Protein AF-A0A250XLW5-F1 (afdb_monomer_lite)

pLDDT: mean 78.8, std 21.63, range [22.53, 98.12]

Secondary structure (DSSP, 8-state):
-PPPEE-TTS-TTEEEEEEE---HHHHHHHHHHHHHHHHHHHHHH-GGGS-SEEEEEEE--THHHHHHHSS-S--PPPP-------------------------------SS-HHHHHHHHHHHHHTT--PEEEEETTEEEEEEEHHHHHHHHTSHHHHHHHHHHH-GGGGS--HHHHHHHHHHHHHHHHHHHHHHHHHHHHH---GGGS-HHHHHTHHHHHHHHHHHHHHHT--HHHHHHHHHHHHHHHHH-SS--GGGHHHHHHHHHHHHHHHHHHHSTTPPPPPHHHHHHHHSS-HHHHHHHHHHHHHHTTT------HHHHHHHHHHHTT-EEE-TTS-EEE-HHHHHHHHHHHHHHHH-GGGTTS-HHHHHHHHHHHHHHHTT-SSSS-HHHHHHH-----TTSHHHHHHHHHHHHHHTT-

InterPro domains:
  IPR004367 Cyclin, C-terminal domain [PF02984] (367-423)
  IPR006671 Cyclin, N-terminal [PF00134] (213-317)
  IPR036915 Cyclin-like superfamily [SSF47954] (209-316)

Organism: NCBI:txid1157962

Sequence (426 aa):
MYRIYINSRSAADALQYSAPAFTPGAICVTALRWLSELRSRLIKEGPAVFKSRVSLSFQRSRQSQQQNSAGSSAISLPSSRMGSQQFSLGSSAIDNMQPGGGGIVHVSMSGISSSAYEALSALLAGSSSPFKVQMLEGALIIEAPSQALIQWLNSQEAAELLYLAQSNFFKKMNQEVLTREDASVAGRCCEAYGAVRRVEDGHMLDISKYNSSVLQQRSQVVSMALKYTSAFGFSQDAMYDGLQLFDKAICNSSGLNPALWPLVLCSCTLLAAKSNALERNNQHWPSAHHISMTSGFSIEAISTMEQNVLAALQQDLSCISVLRVVQLCLERLGYYMQGEDGSIKLSGCTAATMYSLLAKVACSPWVLGIRPSLVAAATVVVMRRVQGSVPHWPTALQLMTSYTLSTNSDLQMVVMHVESLLLSQT

Radius of gyration: 29.02 Å; chains: 1; bounding box: 76×74×73 Å

Structure (mmCIF, N/CA/C/O backbone):
data_AF-A0A250XLW5-F1
#
_entry.id   AF-A0A250XLW5-F1
#
loop_
_atom_site.group_PDB
_atom_site.id
_atom_site.type_symbol
_atom_site.label_atom_id
_atom_site.label_alt_id
_atom_site.label_comp_id
_atom_site.label_asym_id
_atom_site.label_entity_id
_atom_site.label_seq_id
_atom_site.pdbx_PDB_ins_code
_atom_site.Cartn_x
_atom_site.Cartn_y
_atom_site.Cartn_z
_atom_site.occupancy
_atom_site.B_iso_or_equiv
_atom_site.auth_seq_id
_atom_site.auth_comp_id
_atom_site.auth_asym_id
_atom_site.auth_atom_id
_atom_site.pdbx_PDB_model_num
ATOM 1 N N . MET A 1 1 ? -29.039 -0.569 19.890 1.00 44.62 1 MET A N 1
ATOM 2 C CA . MET A 1 1 ? -28.263 0.551 20.479 1.00 44.62 1 MET A CA 1
ATOM 3 C C . MET A 1 1 ? -27.929 0.193 21.928 1.00 44.62 1 MET A C 1
ATOM 5 O O . MET A 1 1 ? -28.851 -0.164 22.648 1.00 44.62 1 MET A O 1
ATOM 9 N N . TYR A 1 2 ? -26.656 0.215 22.345 1.00 52.78 2 TYR A N 1
ATOM 10 C CA . TYR A 1 2 ? -26.229 -0.325 23.651 1.00 52.78 2 TYR A CA 1
ATOM 11 C C . TYR A 1 2 ? -26.136 0.764 24.734 1.00 52.78 2 TYR A C 1
ATOM 13 O O . TYR A 1 2 ? -25.606 1.844 24.477 1.00 52.78 2 TYR A O 1
ATOM 21 N N . ARG A 1 3 ? -26.688 0.499 25.929 1.00 59.00 3 ARG A N 1
ATOM 22 C CA . ARG A 1 3 ? -26.663 1.414 27.086 1.00 59.00 3 ARG A CA 1
ATOM 23 C C . ARG A 1 3 ? -25.365 1.231 27.876 1.00 59.00 3 ARG A C 1
ATOM 25 O O . ARG A 1 3 ? -24.995 0.101 28.180 1.00 59.00 3 ARG A O 1
ATOM 32 N N . ILE A 1 4 ? -24.717 2.344 28.216 1.00 66.88 4 ILE A N 1
ATOM 33 C CA . ILE A 1 4 ? -23.567 2.396 29.124 1.00 66.88 4 ILE A CA 1
ATOM 34 C C . ILE A 1 4 ? -24.078 2.895 30.477 1.00 66.88 4 ILE A C 1
ATOM 36 O O . ILE A 1 4 ? -24.772 3.911 30.534 1.00 66.88 4 ILE A O 1
ATOM 40 N N . TYR A 1 5 ? -23.740 2.192 31.553 1.00 68.50 5 TYR A N 1
ATOM 41 C CA . TYR A 1 5 ? -24.169 2.515 32.911 1.00 68.50 5 TYR A CA 1
ATOM 42 C C . TYR A 1 5 ? -22.995 3.070 33.717 1.00 68.50 5 TYR A C 1
ATOM 44 O O . TYR A 1 5 ? -21.915 2.479 33.713 1.00 68.50 5 TYR A O 1
ATOM 52 N N . ILE A 1 6 ? -23.208 4.183 34.423 1.00 70.50 6 ILE A N 1
ATOM 53 C CA . ILE A 1 6 ? -22.243 4.732 35.385 1.00 70.50 6 ILE A CA 1
ATOM 54 C C . ILE A 1 6 ? -22.398 3.954 36.689 1.00 70.50 6 ILE A C 1
ATOM 56 O O . ILE A 1 6 ? -23.495 3.900 37.246 1.00 70.50 6 ILE A O 1
ATOM 60 N N . ASN A 1 7 ? -21.318 3.348 37.176 1.00 60.69 7 ASN A N 1
ATOM 61 C CA . ASN A 1 7 ? -21.354 2.586 38.414 1.00 60.69 7 ASN A CA 1
ATOM 62 C C . ASN A 1 7 ? -20.972 3.492 39.594 1.00 60.69 7 ASN A C 1
ATOM 64 O O . ASN A 1 7 ? -19.797 3.737 39.855 1.00 60.69 7 ASN A O 1
ATOM 68 N N . SER A 1 8 ? -21.974 4.006 40.311 1.00 50.88 8 SER A N 1
ATOM 69 C CA . SER A 1 8 ? -21.786 4.922 41.447 1.00 50.88 8 SER A CA 1
ATOM 70 C C . SER A 1 8 ? -21.229 4.254 42.713 1.00 50.88 8 SER A C 1
ATOM 72 O O . SER A 1 8 ? -20.894 4.954 43.662 1.00 50.88 8 SER A O 1
ATOM 74 N N . ARG A 1 9 ? -21.106 2.917 42.733 1.00 48.03 9 ARG A N 1
ATOM 75 C CA . ARG A 1 9 ? -20.546 2.133 43.855 1.00 48.03 9 ARG A CA 1
ATOM 76 C C . ARG A 1 9 ? -19.052 1.798 43.711 1.00 48.03 9 ARG A C 1
ATOM 78 O O . ARG A 1 9 ? -18.535 1.005 44.491 1.00 48.03 9 ARG A O 1
ATOM 85 N N . SER A 1 10 ? -18.373 2.349 42.706 1.00 52.06 10 SER A N 1
ATOM 86 C CA . SER A 1 10 ? -16.937 2.130 42.484 1.00 52.06 10 SER A CA 1
ATOM 87 C C . SER A 1 10 ? -16.077 2.822 43.551 1.00 52.06 10 SER A C 1
ATOM 89 O O . SER A 1 10 ? -16.520 3.797 44.160 1.00 52.06 10 SER A O 1
ATOM 91 N N . ALA A 1 11 ? -14.854 2.322 43.766 1.00 52.41 11 ALA A N 1
ATOM 92 C CA . ALA A 1 11 ? -13.868 2.888 44.689 1.00 52.41 11 ALA A CA 1
ATOM 93 C C . ALA A 1 11 ? -13.757 4.419 44.533 1.00 52.41 11 ALA A C 1
ATOM 95 O O . ALA A 1 11 ? -13.871 4.942 43.420 1.00 52.41 11 ALA A O 1
ATOM 96 N N . ALA A 1 12 ? -13.534 5.137 45.642 1.00 56.66 12 ALA A N 1
ATOM 97 C CA . ALA A 1 12 ? -13.596 6.604 45.707 1.00 56.66 12 ALA A CA 1
ATOM 98 C C . ALA A 1 12 ? -12.795 7.312 44.591 1.00 56.66 12 ALA A C 1
ATOM 100 O O . ALA A 1 12 ? -13.245 8.343 44.085 1.00 56.66 12 ALA A O 1
ATOM 101 N N . ASP A 1 13 ? -11.719 6.681 44.117 1.00 63.84 13 ASP A N 1
ATOM 102 C CA . ASP A 1 13 ? -10.753 7.224 43.162 1.00 63.84 13 ASP A CA 1
ATOM 103 C C . ASP A 1 13 ? -10.962 6.846 41.682 1.00 63.84 13 ASP A C 1
ATOM 105 O O . ASP A 1 13 ? -10.200 7.318 40.833 1.00 63.84 13 ASP A O 1
ATOM 109 N N . ALA A 1 14 ? -11.976 6.045 41.328 1.00 67.56 14 ALA A N 1
ATOM 110 C CA . ALA A 1 14 ? -12.192 5.576 39.951 1.00 67.56 14 ALA A CA 1
ATOM 111 C C . ALA A 1 14 ? -13.567 5.965 39.375 1.00 67.56 14 ALA A C 1
ATOM 113 O O . ALA A 1 14 ? -14.597 5.915 40.053 1.00 67.56 14 ALA A O 1
ATOM 114 N N . LEU A 1 15 ? -13.586 6.367 38.101 1.00 74.06 15 LEU A N 1
ATOM 115 C CA . LEU A 1 15 ? -14.797 6.594 37.314 1.00 74.06 15 LEU A CA 1
ATOM 116 C C . LEU A 1 15 ? -15.080 5.343 36.473 1.00 74.06 15 LEU A C 1
ATOM 118 O O . LEU A 1 15 ? -14.423 5.114 35.459 1.00 74.06 15 LEU A O 1
ATOM 122 N N . GLN A 1 16 ? -16.043 4.529 36.911 1.00 77.81 16 GLN A N 1
ATOM 123 C CA . GLN A 1 16 ? -16.302 3.210 36.335 1.00 77.81 16 GLN A CA 1
ATOM 124 C C . GLN A 1 16 ? -17.609 3.158 35.541 1.00 77.81 16 GLN A C 1
ATOM 126 O O . GLN A 1 16 ? -18.678 3.549 36.019 1.00 77.81 16 GLN A O 1
ATOM 131 N N . TYR A 1 17 ? -17.522 2.587 34.345 1.00 79.56 17 TYR A N 1
ATOM 132 C CA . TYR A 1 17 ? -18.635 2.337 33.442 1.00 79.56 17 TYR A CA 1
ATOM 133 C C . TYR A 1 17 ? -18.835 0.835 33.220 1.00 79.56 17 TYR A C 1
ATOM 135 O O . TYR A 1 17 ? -17.899 0.036 33.322 1.00 79.56 17 TYR A O 1
ATOM 143 N N . SER A 1 18 ? -20.060 0.438 32.881 1.00 75.62 18 SER A N 1
ATOM 144 C CA . SER A 1 18 ? -20.369 -0.931 32.460 1.00 75.62 18 SER A CA 1
ATOM 145 C C . SER A 1 18 ? -21.240 -0.965 31.207 1.00 75.62 18 SER A C 1
ATOM 147 O O . SER A 1 18 ? -22.122 -0.121 31.028 1.00 75.62 18 SER A O 1
ATOM 149 N N . ALA A 1 19 ? -20.986 -1.937 30.333 1.00 74.62 19 ALA A N 1
ATOM 150 C CA . ALA A 1 19 ? -21.745 -2.178 29.113 1.00 74.62 19 ALA A CA 1
ATOM 151 C C . ALA A 1 19 ? -21.919 -3.689 28.855 1.00 74.62 19 ALA A C 1
ATOM 153 O O . ALA A 1 19 ? -21.064 -4.491 29.232 1.00 74.62 19 ALA A O 1
ATOM 154 N N . PRO A 1 20 ? -23.017 -4.115 28.210 1.00 71.19 20 PRO A N 1
ATOM 155 C CA . PRO A 1 20 ? -23.201 -5.513 27.844 1.00 71.19 20 PRO A CA 1
ATOM 156 C C . PRO A 1 20 ? -22.263 -5.956 26.699 1.00 71.19 20 PRO A C 1
ATOM 158 O O . PRO A 1 20 ? -22.114 -5.246 25.706 1.00 71.19 20 PRO A O 1
ATOM 161 N N . ALA A 1 21 ? -21.665 -7.145 26.817 1.00 65.88 21 ALA A N 1
ATOM 162 C CA . ALA A 1 21 ? -20.833 -7.786 25.792 1.00 65.88 21 ALA A CA 1
ATOM 163 C C . ALA A 1 21 ? -21.667 -8.729 24.905 1.00 65.88 21 ALA A C 1
ATOM 165 O O . ALA A 1 21 ? -22.343 -9.616 25.430 1.00 65.88 21 ALA A O 1
ATOM 166 N N . PHE A 1 22 ? -21.598 -8.569 23.576 1.00 67.56 22 PHE A N 1
ATOM 167 C CA . PHE A 1 22 ? -22.326 -9.419 22.615 1.00 67.56 22 PHE A CA 1
ATOM 168 C C . PHE A 1 22 ? -21.406 -10.025 21.553 1.00 67.56 22 PHE A C 1
ATOM 170 O O . PHE A 1 22 ? -21.325 -11.241 21.433 1.00 67.56 22 PHE A O 1
ATOM 177 N N . THR A 1 23 ? -20.700 -9.180 20.800 1.00 77.38 23 THR A N 1
ATOM 178 C CA . THR A 1 23 ? -19.764 -9.576 19.737 1.00 77.38 23 THR A CA 1
ATOM 179 C C . THR A 1 23 ? -18.527 -8.669 19.768 1.00 77.38 23 THR A C 1
ATOM 181 O O . THR A 1 23 ? -18.630 -7.549 20.282 1.00 77.38 23 THR A O 1
ATOM 184 N N . PRO A 1 24 ? -17.374 -9.091 19.207 1.00 78.44 24 PRO A N 1
ATOM 185 C CA . PRO A 1 24 ? -16.179 -8.246 19.102 1.00 78.44 24 PRO A CA 1
ATOM 186 C C . PRO A 1 24 ? -16.472 -6.872 18.480 1.00 78.44 24 PRO A C 1
ATOM 188 O O . PRO A 1 24 ? -16.137 -5.841 19.057 1.00 78.44 24 PRO A O 1
ATOM 191 N N . GLY A 1 25 ? -17.205 -6.844 17.360 1.00 75.00 25 GLY A N 1
ATOM 192 C CA . GLY A 1 25 ? -17.590 -5.595 16.696 1.00 75.00 25 GLY A CA 1
ATOM 193 C C . GLY A 1 25 ? -18.488 -4.702 17.558 1.00 75.00 25 GLY A C 1
ATOM 194 O O . GLY A 1 25 ? -18.260 -3.496 17.641 1.00 75.00 25 GLY A O 1
ATOM 195 N N . ALA A 1 26 ? -19.471 -5.276 18.262 1.00 75.62 26 ALA A N 1
ATOM 196 C CA . ALA A 1 26 ? -20.338 -4.509 19.159 1.00 75.62 26 ALA A CA 1
ATOM 197 C C . ALA A 1 26 ? -19.558 -3.883 20.326 1.00 75.62 26 ALA A C 1
ATOM 199 O O . ALA A 1 26 ? -19.858 -2.757 20.729 1.00 75.62 26 ALA A O 1
ATOM 200 N N . ILE A 1 27 ? -18.547 -4.588 20.845 1.00 82.19 27 ILE A N 1
ATOM 201 C CA . ILE A 1 27 ? -17.651 -4.088 21.894 1.00 82.19 27 ILE A CA 1
ATOM 202 C C . ILE A 1 27 ? -16.836 -2.900 21.373 1.00 82.19 27 ILE A C 1
ATOM 204 O O . ILE A 1 27 ? -16.874 -1.839 21.995 1.00 82.19 27 ILE A O 1
ATOM 208 N N . CYS A 1 28 ? -16.188 -3.026 20.209 1.00 82.94 28 CYS A N 1
ATOM 209 C CA . CYS A 1 28 ? -15.420 -1.939 19.592 1.00 82.94 28 CYS A CA 1
ATOM 210 C C . CYS A 1 28 ? -16.282 -0.693 19.339 1.00 82.94 28 CYS A C 1
ATOM 212 O O . CYS A 1 28 ? -15.917 0.403 19.753 1.00 82.94 28 CYS A O 1
ATOM 214 N N . VAL A 1 29 ? -17.468 -0.849 18.740 1.00 80.69 29 VAL A N 1
ATOM 215 C CA . VAL A 1 29 ? -18.388 0.276 18.481 1.00 80.69 29 VAL A CA 1
ATOM 216 C C . VAL A 1 29 ? -18.856 0.933 19.784 1.00 80.69 29 VAL A C 1
ATOM 218 O O . VAL A 1 29 ? -18.957 2.159 19.870 1.00 80.69 29 VAL A O 1
ATOM 221 N N . THR A 1 30 ? -19.129 0.136 20.819 1.00 82.38 30 THR A N 1
ATOM 222 C CA . THR A 1 30 ? -19.540 0.661 22.128 1.00 82.38 30 THR A CA 1
ATOM 223 C C . TH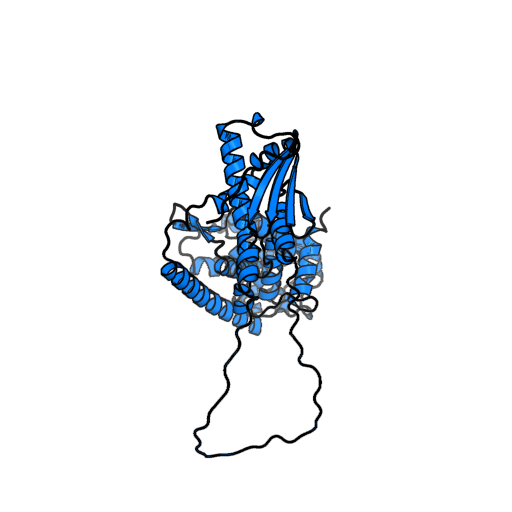R A 1 30 ? -18.402 1.427 22.802 1.00 82.38 30 THR A C 1
ATOM 225 O O . THR A 1 30 ? -18.645 2.516 23.323 1.00 82.38 30 THR A O 1
ATOM 228 N N . ALA A 1 31 ? -17.169 0.913 22.741 1.00 85.56 31 ALA A N 1
ATOM 229 C CA . ALA A 1 31 ? -15.980 1.596 23.243 1.00 85.56 31 ALA A CA 1
ATOM 230 C C . ALA A 1 31 ? -15.744 2.924 22.508 1.00 85.56 31 ALA A C 1
ATOM 232 O O . ALA A 1 31 ? -15.602 3.957 23.151 1.00 85.56 31 ALA A O 1
ATOM 233 N N . LEU A 1 32 ? -15.801 2.936 21.174 1.00 85.75 32 LEU A N 1
ATOM 234 C CA . LEU A 1 32 ? -15.645 4.150 20.364 1.00 85.75 32 LEU A CA 1
ATOM 235 C C . LEU A 1 32 ? -16.680 5.226 20.707 1.00 85.75 32 LEU A C 1
ATOM 237 O O . LEU A 1 32 ? -16.345 6.398 20.885 1.00 85.75 32 LEU A O 1
ATOM 241 N N . ARG A 1 33 ? -17.947 4.830 20.860 1.00 82.75 33 ARG A N 1
ATOM 242 C CA . ARG A 1 33 ? -19.006 5.752 21.278 1.00 82.75 33 ARG A CA 1
ATOM 243 C C . ARG A 1 33 ? -18.758 6.298 22.681 1.00 82.75 33 ARG A C 1
ATOM 245 O O . ARG A 1 33 ? -18.962 7.488 22.910 1.00 82.75 33 ARG A O 1
ATOM 252 N N . TRP A 1 34 ? -18.342 5.441 23.609 1.00 86.88 34 TRP A N 1
ATOM 253 C CA . TRP A 1 34 ? -17.989 5.850 24.965 1.00 86.88 34 TRP A CA 1
ATOM 254 C C . TRP A 1 34 ? -16.841 6.863 24.963 1.00 86.88 34 TRP A C 1
ATOM 256 O O . TRP A 1 34 ? -16.966 7.914 25.580 1.00 86.88 34 TRP A O 1
ATOM 266 N N . LEU A 1 35 ? -15.776 6.613 24.201 1.00 89.12 35 LEU A N 1
ATOM 267 C CA . LEU A 1 35 ? -14.649 7.538 24.059 1.00 89.12 35 LEU A CA 1
ATOM 268 C C . LEU A 1 35 ? -15.080 8.883 23.447 1.00 89.12 35 LEU A C 1
ATOM 270 O O . LEU A 1 35 ? -14.641 9.936 23.910 1.00 89.12 35 LEU A O 1
ATOM 274 N N . SER A 1 36 ? -15.996 8.876 22.470 1.00 85.75 36 SER A N 1
ATOM 275 C CA . SER A 1 36 ? -16.566 10.113 21.910 1.00 85.75 36 SER A CA 1
ATOM 276 C C . SER A 1 36 ? -17.358 10.911 22.951 1.00 85.75 36 SER A C 1
ATOM 278 O O . SER A 1 36 ? -17.326 12.144 22.953 1.00 85.75 36 SER A O 1
ATOM 280 N N . GLU A 1 37 ? -18.082 10.221 23.833 1.00 86.12 37 GLU A N 1
ATOM 281 C CA . GLU A 1 37 ? -18.810 10.838 24.944 1.00 86.12 37 GLU A CA 1
ATOM 282 C C . GLU A 1 37 ? -17.834 11.417 25.978 1.00 86.12 37 GLU A C 1
ATOM 284 O O . GLU A 1 37 ? -18.011 12.556 26.405 1.00 86.12 37 GLU A O 1
ATOM 289 N N . LEU A 1 38 ? -16.761 10.693 26.324 1.00 87.75 38 LEU A N 1
ATOM 290 C CA . LEU A 1 38 ? -15.721 11.199 27.224 1.00 87.75 38 LEU A CA 1
ATOM 291 C C . LEU A 1 38 ? -15.055 12.463 26.674 1.00 87.75 38 LEU A C 1
ATOM 293 O O . LEU A 1 38 ? -14.904 13.433 27.412 1.00 87.75 38 LEU A O 1
ATOM 297 N N . ARG A 1 39 ? -14.714 12.495 25.378 1.00 88.75 39 ARG A N 1
ATOM 298 C CA . ARG A 1 39 ? -14.171 13.703 24.734 1.00 88.75 39 ARG A CA 1
ATOM 299 C C . ARG A 1 39 ? -15.153 14.870 24.801 1.00 88.75 39 ARG A C 1
ATOM 301 O O . ARG A 1 39 ? -14.763 15.990 25.109 1.00 88.75 39 ARG A O 1
ATOM 308 N N . SER A 1 40 ? -16.435 14.605 24.558 1.00 86.12 40 SER A N 1
ATOM 309 C CA . SER A 1 40 ? -17.480 15.633 24.632 1.00 86.12 40 SER A CA 1
ATOM 310 C C . SER A 1 40 ? -17.630 16.200 26.047 1.00 86.12 40 SER A C 1
ATOM 312 O O . SER A 1 40 ? -17.798 17.408 26.204 1.00 86.12 40 SER A O 1
ATOM 314 N N . ARG A 1 41 ? -17.531 15.351 27.076 1.00 85.75 41 ARG A N 1
ATOM 315 C CA . ARG A 1 41 ? -17.540 15.772 28.485 1.00 85.75 41 ARG A CA 1
ATOM 316 C C . ARG A 1 41 ? -16.296 16.564 28.856 1.00 85.75 41 ARG A C 1
ATOM 318 O O . ARG A 1 41 ? -16.432 17.611 29.470 1.00 85.75 41 ARG A O 1
ATOM 325 N N . LEU A 1 42 ? -15.112 16.128 28.420 1.00 88.62 42 LEU A N 1
ATOM 326 C CA . LEU A 1 42 ? -13.868 16.877 28.616 1.00 88.62 42 LEU A CA 1
ATOM 327 C C . LEU A 1 42 ? -13.981 18.306 28.062 1.00 88.62 42 LEU A C 1
ATOM 329 O O . LEU A 1 42 ? -13.575 19.249 28.730 1.00 88.62 42 LEU A O 1
ATOM 333 N N . ILE A 1 43 ? -14.566 18.465 26.870 1.00 87.94 43 ILE A N 1
ATOM 334 C CA . ILE A 1 43 ? -14.753 19.775 26.227 1.00 87.94 43 ILE A CA 1
ATOM 335 C C . ILE A 1 43 ? -15.782 20.637 26.975 1.00 87.94 43 ILE A C 1
ATOM 337 O O . ILE A 1 43 ? -15.574 21.837 27.126 1.00 87.94 43 ILE A O 1
ATOM 341 N N . LYS A 1 44 ? -16.902 20.053 27.424 1.00 88.19 44 LYS A N 1
ATOM 342 C CA . LYS A 1 44 ? -18.008 20.803 28.050 1.00 88.19 44 LYS A CA 1
ATOM 343 C C . LYS A 1 44 ? -17.785 21.124 29.524 1.00 88.19 44 LYS A C 1
ATOM 345 O O . LYS A 1 44 ? -18.157 22.198 29.977 1.00 88.19 44 LYS A O 1
ATOM 350 N N . GLU A 1 45 ? -17.250 20.167 30.269 1.00 87.69 45 GLU A N 1
ATOM 351 C CA . GLU A 1 45 ? -17.199 20.183 31.734 1.00 87.69 45 GLU A CA 1
ATOM 352 C C . GLU A 1 45 ? -15.755 20.316 32.261 1.00 87.69 45 GLU A C 1
ATOM 354 O O . GLU A 1 45 ? -15.542 20.565 33.446 1.00 87.69 45 GLU A O 1
ATOM 359 N N . GLY A 1 46 ? -14.751 20.197 31.385 1.00 85.81 46 GLY A N 1
ATOM 360 C CA . GLY A 1 46 ? -13.337 20.333 31.728 1.00 85.81 46 GLY A CA 1
ATOM 361 C C . GLY A 1 46 ? -12.697 19.058 32.304 1.00 85.81 46 GLY A C 1
ATOM 362 O O . GLY A 1 46 ? -13.348 18.026 32.480 1.00 85.81 46 GLY A O 1
ATOM 363 N N . PRO A 1 47 ? -11.385 19.094 32.606 1.00 85.50 47 PRO A N 1
ATOM 364 C CA . PRO A 1 47 ? -10.625 17.922 33.053 1.00 85.50 47 PRO A CA 1
ATOM 365 C C . PRO A 1 47 ? -11.007 17.428 34.458 1.00 85.50 47 PRO A C 1
ATOM 367 O O . PRO A 1 47 ? -10.774 16.263 34.770 1.00 85.50 47 PRO A O 1
ATOM 370 N N . ALA A 1 48 ? -11.623 18.278 35.288 1.00 83.00 48 ALA A N 1
ATOM 371 C CA . ALA A 1 48 ? -12.015 17.958 36.666 1.00 83.00 48 ALA A CA 1
ATOM 372 C C . ALA A 1 48 ? -13.093 16.860 36.773 1.00 83.00 48 ALA A C 1
ATOM 374 O O . ALA A 1 48 ? -13.328 16.318 37.850 1.00 83.00 48 ALA A O 1
ATOM 375 N N . VAL A 1 49 ? -13.743 16.518 35.658 1.00 82.06 49 VAL A N 1
ATOM 376 C CA . VAL A 1 49 ? -14.775 15.470 35.580 1.00 82.06 49 VAL A CA 1
ATOM 377 C C . VAL A 1 49 ? -14.185 14.069 35.703 1.00 82.06 49 VAL A C 1
ATOM 379 O O . VAL A 1 49 ? -14.871 13.125 36.104 1.00 82.06 49 VAL A O 1
ATOM 382 N N . PHE A 1 50 ? -12.906 13.911 35.367 1.00 83.31 50 PHE A N 1
ATOM 383 C CA . PHE A 1 50 ? -12.216 12.638 35.487 1.00 83.31 50 PHE A CA 1
ATOM 384 C C . PHE A 1 50 ? -11.610 12.501 36.887 1.00 83.31 50 PHE A C 1
ATOM 386 O O . PHE A 1 50 ? -10.924 13.397 37.371 1.00 83.31 50 PHE A O 1
ATOM 393 N N . LYS A 1 51 ? -11.846 11.354 37.538 1.00 83.19 51 LYS A N 1
ATOM 394 C CA . LYS A 1 51 ? -11.185 10.984 38.807 1.00 83.19 51 LYS A CA 1
ATOM 395 C C . LYS A 1 51 ? -9.717 10.601 38.568 1.00 83.19 51 LYS A C 1
ATOM 397 O O . LYS A 1 51 ? -9.182 10.918 37.519 1.00 83.19 51 LYS A O 1
ATOM 402 N N . SER A 1 52 ? -9.039 9.891 39.472 1.00 84.69 52 SER A N 1
ATOM 403 C CA . SER A 1 52 ? -7.656 9.433 39.223 1.00 84.69 52 SER A CA 1
ATOM 404 C C . SER A 1 52 ? -7.551 8.454 38.039 1.00 84.69 52 SER A C 1
ATOM 406 O O . SER A 1 52 ? -6.568 8.460 37.292 1.00 84.69 52 SER A O 1
ATOM 408 N N . ARG A 1 53 ? -8.590 7.629 37.852 1.00 86.69 53 ARG A N 1
ATOM 409 C CA . ARG A 1 53 ? -8.662 6.547 36.864 1.00 86.69 53 ARG A CA 1
ATOM 410 C C . ARG A 1 53 ? -10.037 6.487 36.220 1.00 86.69 53 ARG A C 1
ATOM 412 O O . ARG A 1 53 ? -11.050 6.771 36.865 1.00 86.69 53 ARG A O 1
ATOM 419 N N . VAL A 1 54 ? -10.067 6.055 34.965 1.00 86.69 54 VAL A N 1
ATOM 420 C CA . VAL A 1 54 ? -11.293 5.831 34.197 1.00 86.69 54 VAL A CA 1
ATOM 421 C C . VAL A 1 54 ? -11.303 4.394 33.707 1.00 86.69 54 VAL A C 1
ATOM 423 O O . VAL A 1 54 ? -10.332 3.950 33.094 1.00 86.69 54 VAL A O 1
ATOM 426 N N . SER A 1 55 ? -12.398 3.675 33.954 1.00 88.31 55 SER A N 1
ATOM 427 C CA . SER A 1 55 ? -12.548 2.288 33.522 1.00 88.31 55 SER A CA 1
ATOM 428 C C . SER A 1 55 ? -13.898 2.006 32.871 1.00 88.31 55 SER A C 1
ATOM 430 O O . SER A 1 55 ? -14.931 2.544 33.266 1.00 88.31 55 SER A O 1
ATOM 432 N N . LEU A 1 56 ? -13.899 1.130 31.868 1.00 87.50 56 LEU A N 1
ATOM 433 C CA . LEU A 1 56 ? -15.101 0.571 31.254 1.00 87.50 56 LEU A CA 1
ATOM 434 C C . LEU A 1 56 ? -15.017 -0.952 31.316 1.00 87.50 56 LEU A C 1
ATOM 436 O O . LEU A 1 56 ? -14.023 -1.551 30.920 1.00 87.50 56 LEU A O 1
ATOM 440 N N . SER A 1 57 ? -16.081 -1.572 31.812 1.00 86.44 57 SER A N 1
ATOM 441 C CA . SER A 1 57 ? -16.214 -3.023 31.912 1.00 86.44 57 SER A CA 1
ATOM 442 C C . SER A 1 57 ? -17.292 -3.531 30.962 1.00 86.44 57 SER A C 1
ATOM 444 O O . SER A 1 57 ? -18.411 -3.021 30.930 1.00 86.44 57 SER A O 1
ATOM 446 N N . PHE A 1 58 ? -16.966 -4.559 30.191 1.00 83.94 58 PHE A N 1
ATOM 447 C CA . PHE A 1 58 ? -17.916 -5.299 29.381 1.00 83.94 58 PHE A CA 1
ATOM 448 C C . PHE A 1 58 ? -18.260 -6.604 30.087 1.00 83.94 58 PHE A C 1
ATOM 450 O O . PHE A 1 58 ? -17.371 -7.388 30.416 1.00 83.94 58 PHE A O 1
ATOM 457 N N . GLN A 1 59 ? -19.548 -6.836 30.326 1.00 81.12 59 GLN A N 1
ATOM 458 C CA . GLN A 1 59 ? -20.060 -8.029 31.007 1.00 81.12 59 GLN A CA 1
ATOM 459 C C . GLN A 1 59 ? -21.234 -8.618 30.225 1.00 81.12 59 GLN A C 1
ATOM 461 O O . GLN A 1 59 ? -21.958 -7.899 29.542 1.00 81.12 59 GLN A O 1
ATOM 466 N N . ARG A 1 60 ? -21.475 -9.927 30.305 1.00 68.94 60 ARG A N 1
ATOM 467 C CA . ARG A 1 60 ? -22.660 -10.523 29.666 1.00 68.94 60 ARG A CA 1
ATOM 468 C C . ARG A 1 60 ? -23.925 -10.109 30.434 1.00 68.94 60 ARG A C 1
ATOM 470 O O . ARG A 1 60 ? -23.937 -10.109 31.661 1.00 68.94 60 ARG A O 1
ATOM 477 N N . SER A 1 61 ? -24.996 -9.732 29.732 1.00 56.72 61 SER A N 1
ATOM 478 C CA . SER A 1 61 ? -26.229 -9.276 30.396 1.00 56.72 61 SER A CA 1
ATOM 479 C C . SER A 1 61 ? -26.939 -10.413 31.155 1.00 56.72 61 SER A C 1
ATOM 481 O O . SER A 1 61 ? -27.079 -11.525 30.636 1.00 56.72 61 SER A O 1
ATOM 483 N N . ARG A 1 62 ? -27.472 -10.121 32.354 1.00 49.44 62 ARG A N 1
ATOM 484 C CA . ARG A 1 62 ? -28.283 -11.064 33.159 1.00 49.44 62 ARG A CA 1
ATOM 485 C C . ARG A 1 62 ? -29.563 -11.553 32.458 1.00 49.44 62 ARG A C 1
ATOM 487 O O . ARG A 1 62 ? -30.075 -12.608 32.813 1.00 49.44 62 ARG A O 1
ATOM 494 N N . GLN A 1 63 ? -30.071 -10.852 31.439 1.00 41.75 63 GLN A N 1
ATOM 495 C CA . GLN A 1 63 ? -31.250 -11.307 30.679 1.00 41.75 63 GLN A CA 1
ATOM 496 C C . GLN A 1 63 ? -30.986 -12.606 29.902 1.00 41.75 63 GLN A C 1
ATOM 498 O O . GLN A 1 63 ? -31.875 -13.445 29.804 1.00 41.75 63 GLN A O 1
ATOM 503 N N . SER A 1 64 ? -29.745 -12.837 29.458 1.00 41.03 64 SER A N 1
ATOM 504 C CA . SER A 1 64 ? -29.342 -14.132 28.884 1.00 41.03 64 SER A CA 1
ATOM 505 C C . SER A 1 64 ? -29.187 -15.255 29.924 1.00 41.03 64 SER A C 1
ATOM 507 O O . SER A 1 64 ? -29.128 -16.423 29.560 1.00 41.03 64 SER A O 1
ATOM 509 N N . GLN A 1 65 ? -29.163 -14.914 31.217 1.00 39.12 65 GLN A N 1
ATOM 510 C CA . GLN A 1 65 ? -29.167 -15.864 32.335 1.00 39.12 65 GLN A CA 1
ATOM 511 C C . GLN A 1 65 ? -30.597 -16.299 32.711 1.00 39.12 65 GLN A C 1
ATOM 513 O O . GLN A 1 65 ? -30.800 -17.454 33.072 1.00 39.12 65 GLN A O 1
ATOM 518 N N . GLN A 1 66 ? -31.598 -15.415 32.590 1.00 33.94 66 GLN A N 1
ATOM 519 C CA . GLN A 1 66 ? -32.980 -15.702 33.012 1.00 33.94 66 GLN A CA 1
ATOM 520 C C . GLN A 1 66 ? -33.826 -16.483 31.994 1.00 33.94 66 GLN A C 1
ATOM 522 O O . GLN A 1 66 ? -34.719 -17.223 32.405 1.00 33.94 66 GLN A O 1
ATOM 527 N N . GLN A 1 67 ? -33.542 -16.398 30.689 1.00 37.31 67 GLN A N 1
ATOM 528 C CA . GLN A 1 67 ? -34.236 -17.245 29.701 1.00 37.31 67 GLN A CA 1
ATOM 529 C C . GLN A 1 67 ? -33.909 -18.741 29.851 1.00 37.31 67 GLN A C 1
ATOM 531 O O . GLN A 1 67 ? -34.711 -19.573 29.443 1.00 37.31 67 GLN A O 1
ATOM 536 N N . ASN A 1 68 ? -32.805 -19.092 30.520 1.00 37.56 68 ASN A N 1
ATOM 537 C CA . ASN A 1 68 ? -32.445 -20.487 30.787 1.00 37.56 68 ASN A CA 1
ATOM 538 C C . ASN A 1 68 ? -32.869 -20.990 32.174 1.00 37.56 68 ASN A C 1
ATOM 540 O O . ASN A 1 68 ? -32.932 -22.198 32.371 1.00 37.56 68 ASN A O 1
ATOM 544 N N . SER A 1 69 ? -33.229 -20.117 33.123 1.00 33.50 69 SER A N 1
ATOM 545 C CA . SER A 1 69 ? -33.816 -20.563 34.399 1.00 33.50 69 SER A CA 1
ATOM 546 C C . SER A 1 69 ? -35.302 -20.926 34.287 1.00 33.50 69 SER A C 1
ATOM 548 O O . SER A 1 69 ? -35.824 -21.598 35.167 1.00 33.50 69 SER A O 1
ATOM 550 N N . ALA A 1 70 ? -35.978 -20.518 33.206 1.00 33.53 70 ALA A N 1
ATOM 551 C CA . ALA A 1 70 ? -37.371 -20.881 32.928 1.00 33.53 70 ALA A CA 1
ATOM 552 C C . ALA A 1 70 ? -37.522 -22.099 31.986 1.00 33.53 70 ALA A C 1
ATOM 554 O O . ALA A 1 70 ? -38.632 -22.589 31.801 1.00 33.53 70 ALA A O 1
ATOM 555 N N . GLY A 1 71 ? -36.423 -22.604 31.405 1.00 32.75 71 GLY A N 1
ATOM 556 C CA . GLY A 1 71 ? -36.430 -23.718 30.443 1.00 32.75 71 GLY A CA 1
ATOM 557 C C . GLY A 1 71 ? -36.252 -25.120 31.043 1.00 32.75 71 GLY A C 1
ATOM 558 O O . GLY A 1 71 ? -36.480 -26.101 30.344 1.00 32.75 71 GLY A O 1
ATOM 559 N N . SER A 1 72 ? -35.897 -25.245 32.327 1.00 32.81 72 SER A N 1
ATOM 560 C CA . SER A 1 72 ? -35.750 -26.547 33.012 1.00 32.81 72 SER A CA 1
ATOM 561 C C . SER A 1 72 ? -37.060 -27.062 33.620 1.00 32.81 72 SER A C 1
ATOM 563 O O . SER A 1 72 ? -37.065 -27.639 34.705 1.00 32.81 72 SER A O 1
ATOM 565 N N . SER A 1 73 ? -38.179 -26.863 32.922 1.00 30.08 73 SER A N 1
ATOM 566 C CA . SER A 1 73 ? -39.429 -27.567 33.222 1.00 30.08 73 SER A CA 1
ATOM 567 C C . SER A 1 73 ? -39.571 -28.685 32.201 1.00 30.08 73 SER A C 1
ATOM 569 O O . SER A 1 73 ? -39.728 -28.419 31.012 1.00 30.08 73 SER A O 1
ATOM 571 N N . ALA A 1 74 ? -39.449 -29.928 32.661 1.00 31.67 74 ALA A N 1
ATOM 572 C CA . ALA A 1 74 ? -39.575 -31.127 31.846 1.00 31.67 74 ALA A CA 1
ATOM 573 C C . ALA A 1 74 ? -40.834 -31.071 30.961 1.00 31.67 74 ALA A C 1
ATOM 575 O O . ALA A 1 74 ? -41.955 -31.090 31.465 1.00 31.67 74 ALA A O 1
ATOM 576 N N . ILE A 1 75 ? -40.646 -31.028 29.641 1.00 29.72 75 ILE A N 1
ATOM 577 C CA . ILE A 1 75 ? -41.719 -31.313 28.689 1.00 29.72 75 ILE A CA 1
ATOM 578 C C . ILE A 1 75 ? -41.777 -32.834 28.557 1.00 29.72 75 ILE A C 1
ATOM 580 O O . ILE A 1 75 ? -40.970 -33.454 27.866 1.00 29.72 75 ILE A O 1
ATOM 584 N N . SER A 1 76 ? -42.717 -33.439 29.276 1.00 27.55 76 SER A N 1
ATOM 585 C CA . SER A 1 76 ? -43.156 -34.811 29.059 1.00 27.55 76 SER A CA 1
ATOM 586 C C . SER A 1 76 ? -43.927 -34.888 27.737 1.00 27.55 76 SER A C 1
ATOM 588 O O . SER A 1 76 ? -44.980 -34.277 27.569 1.00 27.55 76 SER A O 1
ATOM 590 N N . LEU A 1 77 ? -43.396 -35.643 26.777 1.00 28.67 77 LEU A N 1
ATOM 591 C CA . LEU A 1 77 ? -44.107 -36.018 25.553 1.00 28.67 77 LEU A CA 1
ATOM 592 C C . LEU A 1 77 ? -45.047 -37.201 25.851 1.00 28.67 77 LEU A C 1
ATOM 594 O O . LEU A 1 77 ? -44.566 -38.229 26.338 1.00 28.67 77 LEU A O 1
ATOM 598 N N . PRO A 1 78 ? -46.355 -37.127 25.543 1.00 27.73 78 PRO A N 1
ATOM 599 C CA . PRO A 1 78 ? -47.207 -38.306 25.559 1.00 27.73 78 PRO A CA 1
ATOM 600 C C . PRO A 1 78 ? -46.970 -39.150 24.296 1.00 27.73 78 PRO A C 1
ATOM 602 O O . PRO A 1 78 ? -46.924 -38.645 23.176 1.00 27.73 78 PRO A O 1
ATOM 605 N N . SER A 1 79 ? -46.812 -40.458 24.503 1.00 28.02 79 SER A N 1
ATOM 606 C CA . SER A 1 79 ? -46.693 -41.480 23.458 1.00 28.02 79 SER A CA 1
ATOM 607 C C . SER A 1 79 ? -48.054 -41.992 22.968 1.00 28.02 79 SER A C 1
ATOM 609 O O . SER A 1 79 ? -49.017 -42.037 23.732 1.00 28.02 79 SER A O 1
ATOM 611 N N . SER A 1 80 ? -48.030 -42.537 21.740 1.00 29.02 80 SER A N 1
ATOM 612 C CA . SER A 1 80 ? -49.030 -43.358 21.016 1.00 29.02 80 SER A CA 1
ATOM 613 C C . SER A 1 80 ? -50.062 -42.577 20.170 1.00 29.02 80 SER A C 1
ATOM 615 O O . SER A 1 80 ? -50.558 -41.553 20.609 1.00 29.02 80 SER A O 1
ATOM 617 N N . ARG A 1 81 ? -50.433 -42.974 18.937 1.00 27.92 81 ARG A N 1
ATOM 618 C CA . ARG A 1 81 ? -50.469 -44.315 18.316 1.00 27.92 81 ARG A CA 1
ATOM 619 C C . ARG A 1 81 ? -50.583 -44.240 16.768 1.00 27.92 81 ARG A C 1
ATOM 621 O O . ARG A 1 81 ? -51.195 -43.325 16.239 1.00 27.92 81 ARG A O 1
ATOM 628 N N . MET A 1 82 ? -49.995 -45.256 16.126 1.00 28.48 82 MET A N 1
ATOM 629 C CA . MET A 1 82 ? -50.069 -45.804 14.750 1.00 28.48 82 MET A CA 1
ATOM 630 C C . MET A 1 82 ? -50.959 -45.202 13.637 1.00 28.48 82 MET A C 1
ATOM 632 O O . MET A 1 82 ? -52.156 -45.002 13.811 1.00 28.48 82 MET A O 1
ATOM 636 N N . GLY A 1 83 ? -50.387 -45.203 12.421 1.00 24.78 83 GLY A N 1
ATOM 637 C CA . GLY A 1 83 ? -51.082 -45.278 11.127 1.00 24.78 83 GLY A CA 1
ATOM 638 C C . GLY A 1 83 ? -50.089 -45.418 9.959 1.00 24.78 83 GLY A C 1
ATOM 639 O O . GLY A 1 83 ? -49.366 -44.485 9.645 1.00 24.78 83 GLY A O 1
ATOM 640 N N . SER A 1 84 ? -50.017 -46.613 9.380 1.00 27.44 84 SER A N 1
ATOM 641 C CA . SER A 1 84 ? -49.070 -47.155 8.386 1.00 27.44 84 SER A CA 1
ATOM 642 C C . SER A 1 84 ? -49.360 -46.820 6.910 1.00 27.44 84 SER A C 1
ATOM 644 O O . SER A 1 84 ? -50.534 -46.798 6.556 1.00 27.44 84 SER A O 1
ATOM 646 N N . GLN A 1 85 ? -48.308 -46.725 6.067 1.00 26.02 85 GLN A N 1
ATOM 647 C CA . GLN A 1 85 ? -48.141 -47.261 4.677 1.00 26.02 85 GLN A CA 1
ATOM 648 C C . GLN A 1 85 ? -46.816 -46.699 4.064 1.00 26.02 85 GLN A C 1
ATOM 650 O O . GLN A 1 85 ? -46.646 -45.487 4.046 1.00 26.02 85 GLN A O 1
ATOM 655 N N . GLN A 1 86 ? -45.729 -47.486 3.869 1.00 24.70 86 GLN A N 1
ATOM 656 C CA . GLN A 1 86 ? -45.305 -48.285 2.671 1.00 24.70 86 GLN A CA 1
ATOM 657 C C . GLN A 1 86 ? -45.052 -47.414 1.406 1.00 24.70 86 GLN A C 1
ATOM 659 O O . GLN A 1 86 ? -45.949 -46.662 1.058 1.00 24.70 86 GLN A O 1
ATOM 664 N N . PHE A 1 87 ? -43.922 -47.361 0.662 1.00 24.39 87 PHE A N 1
ATOM 665 C CA . PHE A 1 87 ? -42.823 -48.253 0.176 1.00 24.39 87 PHE A CA 1
ATOM 666 C C . PHE A 1 87 ? -41.517 -47.393 0.001 1.00 24.39 87 PHE A C 1
ATOM 668 O O . PHE A 1 87 ? -41.644 -46.237 -0.384 1.00 24.39 87 PHE A O 1
ATOM 675 N N . SER A 1 88 ? -40.278 -47.735 0.426 1.00 23.55 88 SER A N 1
ATOM 676 C CA . SER A 1 88 ? -39.206 -48.637 -0.111 1.00 23.55 88 SER A CA 1
ATOM 677 C C . SER A 1 88 ? -38.739 -48.360 -1.566 1.00 23.55 88 SER A C 1
ATOM 679 O O . SER A 1 88 ? -39.606 -48.203 -2.411 1.00 23.55 88 SER A O 1
ATOM 681 N N . LEU A 1 89 ? -37.467 -48.405 -2.010 1.00 25.95 89 LEU A N 1
ATOM 682 C CA . LEU A 1 89 ? -36.141 -48.744 -1.444 1.00 25.95 89 LEU A CA 1
ATOM 683 C C . LEU A 1 89 ? -35.034 -48.475 -2.508 1.00 25.95 89 LEU A C 1
ATOM 685 O O . LEU A 1 89 ? -35.321 -48.519 -3.702 1.00 25.95 89 LEU A O 1
ATOM 689 N N . GLY A 1 90 ? -33.777 -48.325 -2.057 1.00 24.59 90 GLY A N 1
ATOM 690 C CA . GLY A 1 90 ? -32.521 -48.459 -2.830 1.00 24.59 90 GLY A CA 1
ATOM 691 C C . GLY A 1 90 ? -31.443 -47.480 -2.328 1.00 24.59 90 GLY A C 1
ATOM 692 O O . GLY A 1 90 ? -31.382 -46.365 -2.823 1.00 24.59 90 GLY A O 1
ATOM 693 N N . SER A 1 91 ? -30.713 -47.697 -1.220 1.00 26.34 91 SER A N 1
ATOM 694 C CA . SER A 1 91 ? -29.725 -48.753 -0.884 1.00 26.34 91 SER A CA 1
ATOM 695 C C . SER A 1 91 ? -28.616 -48.867 -1.943 1.00 26.34 91 SER A C 1
ATOM 697 O O . SER A 1 91 ? -28.916 -49.164 -3.091 1.00 26.34 91 SER A O 1
ATOM 699 N N . SER A 1 92 ? -27.343 -48.588 -1.643 1.00 24.64 92 SER A N 1
ATOM 700 C CA . SER A 1 92 ? -26.527 -49.414 -0.742 1.00 24.64 92 SER A CA 1
ATOM 701 C C . SER A 1 92 ? -25.446 -48.658 0.055 1.00 24.64 92 SER A C 1
ATOM 703 O O . SER A 1 92 ? -24.580 -47.994 -0.514 1.00 24.64 92 SER A O 1
ATOM 705 N N . ALA A 1 93 ? -25.443 -48.901 1.363 1.00 29.31 93 ALA A N 1
ATOM 706 C CA . ALA A 1 93 ? -24.308 -48.845 2.287 1.00 29.31 93 ALA A CA 1
ATOM 707 C C . ALA A 1 93 ? -24.277 -50.188 3.028 1.00 29.31 93 ALA A C 1
ATOM 709 O O . ALA A 1 93 ? -25.372 -50.643 3.331 1.00 29.31 93 ALA A O 1
ATOM 710 N N . ILE A 1 94 ? -23.107 -50.773 3.324 1.00 32.66 94 ILE A N 1
ATOM 711 C CA . ILE A 1 94 ? -22.847 -51.846 4.323 1.00 32.66 94 ILE A CA 1
ATOM 712 C C . ILE A 1 94 ? -21.311 -51.889 4.517 1.00 32.66 94 ILE A C 1
ATOM 714 O O . ILE A 1 94 ? -20.603 -51.844 3.515 1.00 32.66 94 ILE A O 1
ATOM 718 N N . ASP A 1 95 ? -20.664 -52.031 5.676 1.00 26.39 95 ASP A N 1
ATOM 719 C CA . ASP A 1 95 ? -20.984 -51.958 7.112 1.00 26.39 95 ASP A CA 1
ATOM 720 C C . ASP A 1 95 ? -19.634 -52.058 7.860 1.00 26.39 95 ASP A C 1
ATOM 722 O O . ASP A 1 95 ? -18.730 -52.759 7.398 1.00 26.39 95 ASP A O 1
ATOM 726 N N . ASN A 1 96 ? -19.510 -51.443 9.043 1.00 25.47 96 ASN A N 1
ATOM 727 C CA . ASN A 1 96 ? -19.327 -52.223 10.277 1.00 25.47 96 ASN A CA 1
ATOM 728 C C . ASN A 1 96 ? -19.450 -51.378 11.561 1.00 25.47 96 ASN A C 1
ATOM 730 O O . ASN A 1 96 ? -18.955 -50.259 11.663 1.00 25.47 96 ASN A O 1
ATOM 734 N N . MET A 1 97 ? -20.158 -51.991 12.513 1.00 24.98 97 MET A N 1
ATOM 735 C CA . MET A 1 97 ? -20.679 -51.547 13.817 1.00 24.98 97 MET A CA 1
ATOM 736 C C . MET A 1 97 ? -19.578 -51.169 14.848 1.00 24.98 97 MET A C 1
ATOM 738 O O . MET A 1 97 ? -18.434 -51.565 14.676 1.00 24.98 97 MET A O 1
ATOM 742 N N . GLN A 1 98 ? -19.800 -50.437 15.956 1.00 26.36 98 GLN A N 1
ATOM 743 C CA . GLN A 1 98 ? -20.835 -50.577 17.000 1.00 26.36 98 GLN A CA 1
ATOM 744 C C . GLN A 1 98 ? -21.058 -49.286 17.843 1.00 26.36 98 GLN A C 1
ATOM 746 O O . GLN A 1 98 ? -20.243 -48.366 17.793 1.00 26.36 98 GLN A O 1
ATOM 751 N N . PRO A 1 99 ? -22.159 -49.223 18.631 1.00 34.94 99 PRO A N 1
ATOM 752 C CA . PRO A 1 99 ? -22.735 -48.011 19.209 1.00 34.94 99 PRO A CA 1
ATOM 753 C C . PRO A 1 99 ? -22.390 -47.816 20.694 1.00 34.94 99 PRO A C 1
ATOM 755 O O . PRO A 1 99 ? -22.362 -48.765 21.474 1.00 34.94 99 PRO A O 1
ATOM 758 N N . GLY A 1 100 ? -22.224 -46.569 21.128 1.00 25.22 100 GLY A N 1
ATOM 759 C CA . GLY A 1 100 ? -22.103 -46.266 22.551 1.00 25.22 100 GLY A CA 1
ATOM 760 C C . GLY A 1 100 ? -21.840 -44.794 22.815 1.00 25.22 100 GLY A C 1
ATOM 761 O O . GLY A 1 100 ? -20.779 -44.282 22.483 1.00 25.22 100 GLY A O 1
ATOM 762 N N . GLY A 1 101 ? -22.804 -44.127 23.443 1.00 24.00 101 GLY A N 1
ATOM 763 C CA . GLY A 1 101 ? -22.653 -42.766 23.947 1.00 24.00 101 GLY A CA 1
ATOM 764 C C . GLY A 1 101 ? -23.612 -41.798 23.279 1.00 24.00 101 GLY A C 1
ATOM 765 O O . GLY A 1 101 ? -23.305 -41.213 22.244 1.00 24.00 101 GLY A O 1
ATOM 766 N N . GLY A 1 102 ? -24.763 -41.581 23.918 1.00 27.59 102 GLY A N 1
ATOM 767 C CA . GLY A 1 102 ? -25.511 -40.340 23.762 1.00 27.59 102 GLY A CA 1
ATOM 768 C C . GLY A 1 102 ? -24.619 -39.186 24.208 1.00 27.59 102 GLY A C 1
ATOM 769 O O . GLY A 1 102 ? -24.621 -38.799 25.373 1.00 27.59 102 GLY A O 1
ATOM 770 N N . GLY A 1 103 ? -23.799 -38.692 23.284 1.00 22.98 103 GLY A N 1
ATOM 771 C CA . GLY A 1 103 ? -22.991 -37.507 23.469 1.00 22.98 103 GLY A CA 1
ATOM 772 C C . GLY A 1 103 ? -23.921 -36.312 23.501 1.00 22.98 103 GLY A C 1
ATOM 773 O O . GLY A 1 103 ? -24.268 -35.755 22.462 1.00 22.98 103 GLY A O 1
ATOM 774 N N . ILE A 1 104 ? -24.328 -35.910 24.702 1.00 27.00 104 ILE A N 1
ATOM 775 C CA . ILE A 1 104 ? -24.692 -34.520 24.945 1.00 27.00 104 ILE A CA 1
ATOM 776 C C . ILE A 1 104 ? -23.489 -33.715 24.454 1.00 27.00 104 ILE A C 1
ATOM 778 O O . ILE A 1 104 ? -22.409 -33.793 25.043 1.00 27.00 104 ILE A O 1
ATOM 782 N N . VAL A 1 105 ? -23.651 -32.989 23.346 1.00 24.89 105 VAL A N 1
ATOM 783 C CA . VAL A 1 105 ? -22.682 -31.977 22.931 1.00 24.89 105 VAL A CA 1
ATOM 784 C C . VAL A 1 105 ? -22.681 -30.947 24.049 1.00 24.89 105 VAL A C 1
ATOM 786 O O . VAL A 1 105 ? -23.557 -30.088 24.138 1.00 24.89 105 VAL A O 1
ATOM 789 N N . HIS A 1 106 ? -21.726 -31.088 24.961 1.00 22.53 106 HIS A N 1
ATOM 790 C CA . HIS A 1 106 ? -21.469 -30.113 25.996 1.00 22.53 106 HIS A CA 1
ATOM 791 C C . HIS A 1 106 ? -20.916 -28.882 25.276 1.00 22.53 106 HIS A C 1
ATOM 793 O O . HIS A 1 106 ? -19.715 -28.762 25.047 1.00 22.53 106 HIS A O 1
ATOM 799 N N . VAL A 1 107 ? -21.796 -27.971 24.855 1.00 27.19 107 VAL A N 1
ATOM 800 C CA . VAL A 1 107 ? -21.373 -26.633 24.444 1.00 27.19 107 VAL A CA 1
ATOM 801 C C . VAL A 1 107 ? -20.911 -25.944 25.722 1.00 27.19 107 VAL A C 1
ATOM 803 O O . VAL A 1 107 ? -21.696 -25.313 26.429 1.00 27.19 107 VAL A O 1
ATOM 806 N N . SER A 1 108 ? -19.638 -26.121 26.078 1.00 26.62 108 SER A N 1
ATOM 807 C CA . SER A 1 108 ? -18.998 -25.315 27.108 1.00 26.62 108 SER A CA 1
ATOM 808 C C . SER A 1 108 ? -18.964 -23.877 26.592 1.00 26.62 108 SER A C 1
ATOM 810 O O . SER A 1 108 ? -18.099 -23.497 25.805 1.00 26.62 108 SER A O 1
ATOM 812 N N . MET A 1 109 ? -19.967 -23.090 26.974 1.00 34.38 109 MET A N 1
ATOM 813 C CA . MET A 1 109 ? -20.075 -21.679 26.617 1.00 34.38 109 MET A CA 1
ATOM 814 C C . MET A 1 109 ? -19.000 -20.904 27.392 1.00 34.38 109 MET A C 1
ATOM 816 O O . MET A 1 109 ? -19.211 -20.518 28.541 1.00 34.38 109 MET A O 1
ATOM 820 N N . SER A 1 110 ? -17.832 -20.714 26.774 1.00 40.84 110 SER A N 1
ATOM 821 C CA . SER A 1 110 ? -16.736 -19.894 27.301 1.00 40.84 110 SER A CA 1
ATOM 822 C C . SER A 1 110 ? -17.163 -18.424 27.444 1.00 40.84 110 SER A C 1
ATOM 824 O O . SER A 1 110 ? -18.107 -17.989 26.783 1.00 40.84 110 SER A O 1
ATOM 826 N N . GLY A 1 111 ? -16.484 -17.662 28.311 1.00 56.38 111 GLY A N 1
ATOM 827 C CA . GLY A 1 111 ? -16.720 -16.229 28.558 1.00 56.38 111 GLY A CA 1
ATOM 828 C C . GLY A 1 111 ? -16.587 -15.327 27.317 1.00 56.38 111 GLY A C 1
ATOM 829 O O . GLY A 1 111 ? -16.626 -15.796 26.182 1.00 56.38 111 GLY A O 1
ATOM 830 N N . ILE A 1 112 ? -16.445 -14.006 27.510 1.00 64.62 112 ILE A N 1
ATOM 831 C CA . ILE A 1 112 ? -16.129 -13.081 26.401 1.00 64.62 112 ILE A CA 1
ATOM 832 C C . ILE A 1 112 ? -14.987 -13.680 25.564 1.00 64.62 112 ILE A C 1
ATOM 834 O O . ILE A 1 112 ? -13.947 -14.038 26.108 1.00 64.62 112 ILE A O 1
ATOM 838 N N . SER A 1 113 ? -15.212 -13.850 24.257 1.00 73.25 113 SER A N 1
ATOM 839 C CA . SER A 1 113 ? -14.281 -14.571 23.377 1.00 73.25 113 SER A CA 1
ATOM 840 C C . SER A 1 113 ? -12.912 -13.888 23.323 1.00 73.25 113 SER A C 1
ATOM 842 O O . SER A 1 113 ? -12.871 -12.655 23.295 1.00 73.25 113 SER A O 1
ATOM 844 N N . SER A 1 114 ? -11.822 -14.650 23.170 1.00 79.25 114 SER A N 1
ATOM 845 C CA . SER A 1 114 ? -10.474 -14.097 22.933 1.00 79.25 114 SER A CA 1
ATOM 846 C C . SER A 1 114 ? -10.454 -13.097 21.770 1.00 79.25 114 SER A C 1
ATOM 848 O O . SER A 1 114 ? -9.858 -12.032 21.883 1.00 79.25 114 SER A O 1
ATOM 850 N N . SER A 1 115 ? -11.234 -13.361 20.717 1.00 80.44 115 SER A N 1
ATOM 851 C CA . SER A 1 115 ? -11.372 -12.462 19.564 1.00 80.44 115 SER A CA 1
ATOM 852 C C . SER A 1 115 ? -11.886 -11.058 19.920 1.00 80.44 115 SER A C 1
ATOM 854 O O . SER A 1 115 ? -11.551 -10.088 19.250 1.00 80.44 115 SER A O 1
ATOM 856 N N . ALA A 1 116 ? -12.677 -10.916 20.990 1.00 81.94 116 ALA A N 1
ATOM 857 C CA . ALA A 1 116 ? -13.155 -9.618 21.466 1.00 81.94 116 ALA A CA 1
ATOM 858 C C . ALA A 1 116 ? -12.075 -8.861 22.245 1.00 81.94 116 ALA A C 1
ATOM 860 O O . ALA A 1 116 ? -11.969 -7.641 22.115 1.00 81.94 116 ALA A O 1
ATOM 861 N N . TYR A 1 117 ? -11.274 -9.585 23.030 1.00 86.19 117 TYR A N 1
ATOM 862 C CA . TYR A 1 117 ? -10.094 -9.034 23.686 1.00 86.19 117 TYR A CA 1
ATOM 863 C C . TYR A 1 117 ? -9.083 -8.541 22.646 1.00 86.19 117 TYR A C 1
ATOM 865 O O . TYR A 1 117 ? -8.663 -7.389 22.714 1.00 86.19 117 TYR A O 1
ATOM 873 N N . GLU A 1 118 ? -8.750 -9.373 21.657 1.00 85.75 118 GLU A N 1
ATOM 874 C CA . GLU A 1 118 ? -7.828 -9.035 20.567 1.00 85.75 118 GLU A CA 1
ATOM 875 C C . GLU A 1 118 ? -8.326 -7.826 19.772 1.00 85.75 118 GLU A C 1
ATOM 877 O O . GLU A 1 118 ? -7.575 -6.880 19.556 1.00 85.75 118 GLU A O 1
ATOM 882 N N . ALA A 1 119 ? -9.614 -7.812 19.414 1.00 85.38 119 ALA A N 1
ATOM 883 C CA . ALA A 1 119 ? -10.243 -6.715 18.689 1.00 85.38 119 ALA A CA 1
ATOM 884 C C . ALA A 1 119 ? -10.121 -5.367 19.406 1.00 85.38 119 ALA A C 1
ATOM 886 O O . ALA A 1 119 ? -9.693 -4.375 18.814 1.00 85.38 119 ALA A O 1
ATOM 887 N N . LEU A 1 120 ? -10.500 -5.326 20.686 1.00 87.25 120 LEU A N 1
ATOM 888 C CA . LEU A 1 120 ? -10.468 -4.093 21.464 1.00 87.25 120 LEU A CA 1
ATOM 889 C C . LEU A 1 120 ? -9.032 -3.664 21.786 1.00 87.25 120 LEU A C 1
ATOM 891 O O . LEU A 1 120 ? -8.729 -2.474 21.729 1.00 87.25 120 LEU A O 1
ATOM 895 N N . SER A 1 121 ? -8.152 -4.622 22.084 1.00 89.06 121 SER A N 1
ATOM 896 C CA . SER A 1 121 ? -6.733 -4.358 22.346 1.00 89.06 121 SER A CA 1
ATOM 897 C C . SER A 1 121 ? -6.040 -3.793 21.114 1.00 89.06 121 SER A C 1
ATOM 899 O O . SER A 1 121 ? -5.357 -2.782 21.227 1.00 89.06 121 SER A O 1
ATOM 901 N N . ALA A 1 122 ? -6.268 -4.385 19.938 1.00 87.06 122 ALA A N 1
ATOM 902 C CA . ALA A 1 122 ? -5.725 -3.891 18.680 1.00 87.06 122 ALA A CA 1
ATOM 903 C C . ALA A 1 122 ? -6.218 -2.468 18.388 1.00 87.06 122 ALA A C 1
ATOM 905 O O . ALA A 1 122 ? -5.397 -1.593 18.139 1.00 87.06 122 ALA A O 1
ATOM 906 N N . LEU A 1 123 ? -7.527 -2.212 18.493 1.00 87.31 123 LEU A N 1
ATOM 907 C CA . LEU A 1 123 ? -8.120 -0.893 18.241 1.00 87.31 123 LEU A CA 1
ATOM 908 C C . LEU A 1 123 ? -7.515 0.209 19.127 1.00 87.31 123 LEU A C 1
ATOM 910 O O . LEU A 1 123 ? -7.196 1.300 18.651 1.00 87.31 123 LEU A O 1
ATOM 914 N N . LEU A 1 124 ? -7.371 -0.067 20.425 1.00 89.56 124 LEU A N 1
ATOM 915 C CA . LEU A 1 124 ? -6.824 0.890 21.387 1.00 89.56 124 LEU A CA 1
ATOM 916 C C . LEU A 1 124 ? -5.309 1.060 21.210 1.00 89.56 124 LEU A C 1
ATOM 918 O O . LEU A 1 124 ? -4.820 2.186 21.225 1.00 89.56 124 LEU A O 1
ATOM 922 N N . ALA A 1 125 ? -4.569 -0.024 20.969 1.00 87.69 125 ALA A N 1
ATOM 923 C CA . ALA A 1 125 ? -3.131 0.045 20.718 1.00 87.69 125 ALA A CA 1
ATOM 924 C C . ALA A 1 125 ? -2.806 0.797 19.417 1.00 87.69 125 ALA A C 1
ATOM 926 O O . ALA A 1 125 ? -1.931 1.657 19.414 1.00 87.69 125 ALA A O 1
ATOM 927 N N . GLY A 1 126 ? -3.547 0.536 18.335 1.00 83.62 126 GLY A N 1
ATOM 928 C CA . GLY A 1 126 ? -3.349 1.179 17.031 1.00 83.62 126 GLY A CA 1
ATOM 929 C C . GLY A 1 126 ? -3.685 2.672 16.999 1.00 83.62 126 GLY A C 1
ATOM 930 O O . GLY A 1 126 ? -3.305 3.370 16.066 1.00 83.62 126 GLY A O 1
ATOM 931 N N . SER A 1 127 ? -4.371 3.176 18.027 1.00 84.88 127 SER A N 1
ATOM 932 C CA . SER A 1 127 ? -4.637 4.606 18.231 1.00 84.88 127 SER A CA 1
ATOM 933 C C . SER A 1 127 ? -3.764 5.218 19.331 1.00 84.88 127 SER A C 1
ATOM 935 O O . SER A 1 127 ? -4.062 6.312 19.811 1.00 84.88 127 SER A O 1
ATOM 937 N N . SER A 1 128 ? -2.703 4.519 19.756 1.00 88.00 128 SER A N 1
ATOM 938 C CA . SER A 1 128 ? -1.800 4.937 20.840 1.00 88.00 128 SER A CA 1
ATOM 939 C C . SER A 1 128 ? -2.541 5.281 22.136 1.00 88.00 128 SER A C 1
ATOM 941 O O . SER A 1 128 ? -2.170 6.196 22.872 1.00 88.00 128 SER A O 1
ATOM 943 N N . SER A 1 129 ? -3.635 4.567 22.404 1.00 90.75 129 SER A N 1
ATOM 944 C CA . SER A 1 129 ? -4.508 4.840 23.534 1.00 90.75 129 SER A CA 1
ATOM 945 C C . SER A 1 129 ? -3.866 4.417 24.862 1.00 90.75 129 SER A C 1
ATOM 947 O O . SER A 1 129 ? -3.268 3.343 24.937 1.00 90.75 129 SER A O 1
ATOM 949 N N . PRO A 1 130 ? -4.031 5.187 25.956 1.00 92.50 130 PRO A N 1
ATOM 950 C CA . PRO A 1 130 ? -3.453 4.852 27.260 1.00 92.50 130 PRO A CA 1
ATOM 951 C C . PRO A 1 130 ? -4.208 3.735 28.001 1.00 92.50 130 PRO A C 1
ATOM 953 O O . PRO A 1 130 ? -3.846 3.390 29.129 1.00 92.50 130 PRO A O 1
ATOM 956 N N . PHE A 1 131 ? -5.280 3.194 27.413 1.00 92.56 131 PHE A N 1
ATOM 957 C CA . PHE A 1 131 ? -6.081 2.136 28.020 1.00 92.56 131 PHE A CA 1
ATOM 958 C C . PHE A 1 131 ? -5.351 0.794 28.006 1.00 92.56 131 PHE A C 1
ATOM 960 O O . PHE A 1 131 ? -4.973 0.272 26.960 1.00 92.56 131 PHE A O 1
ATOM 967 N N . LYS A 1 132 ? -5.247 0.180 29.182 1.00 90.81 132 LYS A N 1
ATOM 968 C CA . LYS A 1 132 ? -4.865 -1.223 29.334 1.00 90.81 132 LYS A CA 1
ATOM 969 C C . LYS A 1 132 ? -6.108 -2.087 29.222 1.00 90.81 132 LYS A C 1
ATOM 971 O O . LYS A 1 132 ? -7.092 -1.820 29.906 1.00 90.81 132 LYS A O 1
ATOM 976 N N . VAL A 1 133 ? -6.045 -3.128 28.398 1.00 89.75 133 VAL A N 1
ATOM 977 C CA . VAL A 1 133 ? -7.128 -4.103 28.233 1.00 89.75 133 VAL A CA 1
ATOM 978 C C . VAL A 1 133 ? -6.805 -5.354 29.041 1.00 89.75 133 VAL A C 1
ATOM 980 O O . VAL A 1 133 ? -5.725 -5.927 28.905 1.00 89.75 133 VAL A O 1
ATOM 983 N N . GLN A 1 134 ? -7.738 -5.787 29.883 1.00 88.88 134 GLN A N 1
ATOM 984 C CA . GLN A 1 134 ? -7.612 -6.975 30.722 1.00 88.88 134 GLN A CA 1
ATOM 985 C C . GLN A 1 134 ? -8.853 -7.852 30.584 1.00 88.88 134 GLN A C 1
ATOM 987 O O . GLN A 1 134 ? -9.979 -7.356 30.537 1.00 88.88 134 GLN A O 1
ATOM 992 N N . MET A 1 135 ? -8.648 -9.165 30.543 1.00 84.12 135 MET A N 1
ATOM 993 C CA . MET A 1 135 ? -9.724 -10.149 30.606 1.00 84.12 135 MET A CA 1
ATOM 994 C C . MET A 1 135 ? -9.717 -10.776 32.003 1.00 84.12 135 MET A C 1
ATOM 996 O O . MET A 1 135 ? -8.768 -11.467 32.362 1.00 84.12 135 MET A O 1
ATOM 1000 N N . LEU A 1 136 ? -10.752 -10.504 32.798 1.00 81.75 136 LEU A N 1
ATOM 1001 C CA . LEU A 1 136 ? -10.876 -10.935 34.194 1.00 81.75 136 LEU A CA 1
ATOM 1002 C C . LEU A 1 136 ? -12.247 -11.573 34.405 1.00 81.75 136 LEU A C 1
ATOM 1004 O O . LEU A 1 136 ? -13.259 -10.944 34.118 1.00 81.75 136 LEU A O 1
ATOM 1008 N N . GLU A 1 137 ? -12.288 -12.816 34.895 1.00 74.25 137 GLU A N 1
ATOM 1009 C CA . GLU A 1 137 ? -13.526 -13.504 35.320 1.00 74.25 137 GLU A CA 1
ATOM 1010 C C . GLU A 1 137 ? -14.675 -13.467 34.283 1.00 74.25 137 GLU A C 1
ATOM 1012 O O . GLU A 1 137 ? -15.852 -13.335 34.613 1.00 74.25 137 GLU A O 1
ATOM 1017 N N . GLY A 1 138 ? -14.344 -13.556 32.989 1.00 74.25 138 GLY A N 1
ATOM 1018 C CA . GLY A 1 138 ? -15.333 -13.495 31.904 1.00 74.25 138 GLY A CA 1
ATOM 1019 C C . GLY A 1 138 ? -15.849 -12.086 31.578 1.00 74.25 138 GLY A C 1
ATOM 1020 O O . GLY A 1 138 ? -16.765 -11.956 30.763 1.00 74.25 138 GLY A O 1
ATOM 1021 N N . ALA A 1 139 ? -15.253 -11.048 32.166 1.00 79.94 139 ALA A N 1
ATOM 1022 C CA . ALA A 1 139 ? -15.420 -9.644 31.822 1.00 79.94 139 ALA A CA 1
ATOM 1023 C C . ALA A 1 139 ? -14.184 -9.107 31.079 1.00 79.94 139 ALA A C 1
ATOM 1025 O O . ALA A 1 139 ? -13.055 -9.548 31.294 1.00 79.94 139 ALA A O 1
ATOM 1026 N N . LEU A 1 140 ? -14.407 -8.126 30.208 1.00 85.81 140 LEU A N 1
ATOM 1027 C CA . LEU A 1 140 ? -13.351 -7.396 29.513 1.00 85.81 140 LEU A CA 1
ATOM 1028 C C . LEU A 1 140 ? -13.310 -5.988 30.093 1.00 85.81 140 LEU A C 1
ATOM 1030 O O . LEU A 1 140 ? -14.302 -5.266 30.020 1.00 85.81 140 LEU A O 1
ATOM 1034 N N . ILE A 1 141 ? -12.194 -5.613 30.701 1.00 87.19 141 ILE A N 1
ATOM 1035 C CA . ILE A 1 141 ? -12.031 -4.342 31.402 1.00 87.19 141 ILE A CA 1
ATOM 1036 C C . ILE A 1 141 ? -10.977 -3.526 30.668 1.00 87.19 141 ILE A C 1
ATOM 1038 O O . ILE A 1 141 ? -9.894 -4.028 30.374 1.00 87.19 141 ILE A O 1
ATOM 1042 N N . ILE A 1 142 ? -11.301 -2.270 30.376 1.00 90.94 142 ILE A N 1
ATOM 1043 C CA . ILE A 1 142 ? -10.338 -1.283 29.897 1.00 90.94 142 ILE A CA 1
ATOM 1044 C C . ILE A 1 142 ? -10.167 -0.189 30.940 1.00 90.94 142 ILE A C 1
ATOM 1046 O O . ILE A 1 142 ? -11.157 0.307 31.475 1.00 90.94 142 ILE A O 1
ATOM 1050 N N . GLU A 1 143 ? -8.923 0.175 31.243 1.00 91.06 143 GLU A N 1
ATOM 1051 C CA . GLU A 1 143 ? -8.600 1.165 32.275 1.00 91.06 143 GLU A CA 1
ATOM 1052 C C . GLU A 1 143 ? -7.425 2.060 31.864 1.00 91.06 143 GLU A C 1
ATOM 1054 O O . GLU A 1 143 ? -6.427 1.568 31.341 1.00 91.06 143 GLU A O 1
ATOM 1059 N N . ALA A 1 144 ? -7.533 3.365 32.125 1.00 92.62 144 ALA A N 1
ATOM 1060 C CA . ALA A 1 144 ? -6.458 4.334 31.914 1.00 92.62 144 ALA A CA 1
ATOM 1061 C C . ALA A 1 144 ? -6.338 5.320 33.095 1.00 92.62 144 ALA A C 1
ATOM 1063 O O . ALA A 1 144 ? -7.357 5.698 33.689 1.00 92.62 144 ALA A O 1
ATOM 1064 N N . PRO A 1 145 ? -5.118 5.799 33.413 1.00 91.94 145 PRO A N 1
ATOM 1065 C CA . PRO A 1 145 ? -4.925 6.975 34.259 1.00 91.94 145 PRO A CA 1
ATOM 1066 C C . PRO A 1 145 ? -5.525 8.218 33.596 1.00 91.94 145 PRO A C 1
ATOM 1068 O O . PRO A 1 145 ? -5.296 8.465 32.409 1.00 91.94 145 PRO A O 1
ATOM 1071 N N . SER A 1 146 ? -6.246 9.039 34.357 1.00 89.44 146 SER A N 1
ATOM 1072 C CA . SER A 1 146 ? -6.992 10.165 33.783 1.00 89.44 146 SER A CA 1
ATOM 1073 C C . SER A 1 146 ? -6.109 11.229 33.149 1.00 89.44 146 SER A C 1
ATOM 1075 O O . SER A 1 146 ? -6.479 11.783 32.122 1.00 89.44 146 SER A O 1
ATOM 1077 N N . GLN A 1 147 ? -4.921 11.489 33.701 1.00 89.69 147 GLN A N 1
ATOM 1078 C CA . GLN A 1 147 ? -3.994 12.461 33.117 1.00 89.69 147 GLN A CA 1
ATOM 1079 C C . GLN A 1 147 ? -3.543 12.041 31.710 1.00 89.69 147 GLN A C 1
ATOM 1081 O O . GLN A 1 147 ? -3.603 12.845 30.782 1.00 89.69 147 GLN A O 1
ATOM 1086 N N . ALA A 1 148 ? -3.165 10.770 31.541 1.00 91.75 148 ALA A N 1
ATOM 1087 C CA . ALA A 1 148 ? -2.794 10.218 30.240 1.00 91.75 148 ALA A CA 1
ATOM 1088 C C . ALA A 1 148 ? -3.993 10.204 29.278 1.00 91.75 148 ALA A C 1
ATOM 1090 O O . ALA A 1 148 ? -3.855 10.545 28.107 1.00 91.75 148 ALA A O 1
ATOM 1091 N N . LEU A 1 149 ? -5.188 9.871 29.782 1.00 91.88 149 LEU A N 1
ATOM 1092 C CA . LEU A 1 149 ? -6.422 9.903 29.000 1.00 91.88 149 LEU A CA 1
ATOM 1093 C C . LEU A 1 149 ? -6.755 11.309 28.489 1.00 91.88 149 LEU A C 1
ATOM 1095 O O . LEU A 1 149 ? -7.097 11.457 27.323 1.00 91.88 149 LEU A O 1
ATOM 1099 N N . ILE A 1 150 ? -6.658 12.338 29.332 1.00 91.38 150 ILE A N 1
ATOM 1100 C CA . ILE A 1 150 ? -6.952 13.729 28.954 1.00 91.38 150 ILE A CA 1
ATOM 1101 C C . ILE A 1 150 ? -5.963 14.221 27.895 1.00 91.38 150 ILE A C 1
ATOM 1103 O O . ILE A 1 150 ? -6.373 14.868 26.933 1.00 91.38 150 ILE A O 1
ATOM 1107 N N . GLN A 1 151 ? -4.674 13.911 28.058 1.00 92.75 151 GLN A N 1
ATOM 1108 C CA . GLN A 1 151 ? -3.654 14.240 27.059 1.00 92.75 151 GLN A CA 1
ATOM 1109 C C . GLN A 1 151 ? -3.969 13.569 25.720 1.00 92.75 151 GLN A C 1
ATOM 1111 O O . GLN A 1 151 ? -4.012 14.241 24.693 1.00 92.75 151 GLN A O 1
ATOM 1116 N N . TRP A 1 152 ? -4.279 12.272 25.747 1.00 94.38 152 TRP A N 1
ATOM 1117 C CA . TRP A 1 152 ? -4.621 11.514 24.549 1.00 94.38 152 TRP A CA 1
ATOM 1118 C C . TRP A 1 152 ? -5.931 11.978 23.894 1.00 94.38 152 TRP A C 1
ATOM 1120 O O . TRP A 1 152 ? -5.966 12.171 22.691 1.00 94.38 152 TRP A O 1
ATOM 1130 N N . LEU A 1 153 ? -7.006 12.257 24.643 1.00 91.94 153 LEU A N 1
ATOM 1131 C CA . LEU A 1 153 ? -8.283 12.737 24.076 1.00 91.94 153 LEU A CA 1
ATOM 1132 C C . LEU A 1 153 ? -8.168 14.088 23.340 1.00 91.94 153 LEU A C 1
ATOM 1134 O O . LEU A 1 153 ? -9.046 14.424 22.537 1.00 91.94 153 LEU A O 1
ATOM 1138 N N . ASN A 1 154 ? -7.113 14.856 23.624 1.00 90.69 154 ASN A N 1
ATOM 1139 C CA . ASN A 1 154 ? -6.772 16.102 22.937 1.00 90.69 154 ASN A CA 1
ATOM 1140 C C . ASN A 1 154 ? -5.774 15.911 21.781 1.00 90.69 154 ASN A C 1
ATOM 1142 O O . ASN A 1 154 ? -5.476 16.879 21.084 1.00 90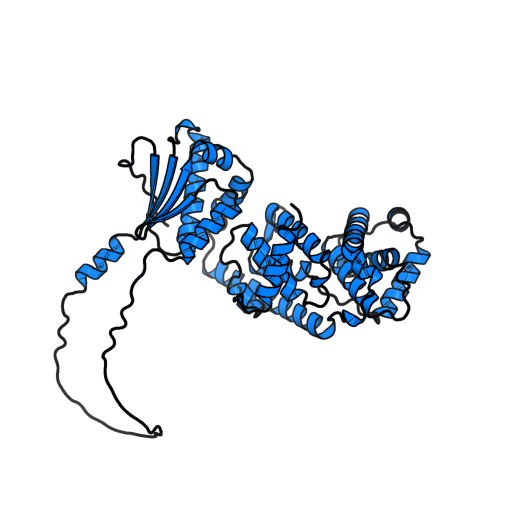.69 154 ASN A O 1
ATOM 1146 N N . SER A 1 155 ? -5.258 14.700 21.571 1.00 89.69 155 SER A N 1
ATOM 1147 C CA . SER A 1 155 ? -4.294 14.396 20.519 1.00 89.69 155 SER A CA 1
ATOM 1148 C C . SER A 1 155 ? -4.969 14.167 19.160 1.00 89.69 155 SER A C 1
ATOM 1150 O O . SER A 1 155 ? -6.194 14.009 19.053 1.00 89.69 155 SER A O 1
ATOM 1152 N N . GLN A 1 156 ? -4.162 14.157 18.098 1.00 84.19 156 GLN A N 1
ATOM 1153 C CA . GLN A 1 156 ? -4.640 13.899 16.741 1.00 84.19 156 GLN A CA 1
ATOM 1154 C C . GLN A 1 156 ? -5.114 12.446 16.577 1.00 84.19 156 GLN A C 1
ATOM 1156 O O . GLN A 1 156 ? -6.140 12.202 15.946 1.00 84.19 156 GLN A O 1
ATOM 1161 N N . GLU A 1 157 ? -4.435 11.491 17.210 1.00 83.94 157 GLU A N 1
ATOM 1162 C CA . GLU A 1 157 ? -4.747 10.059 17.144 1.00 83.94 157 GLU A CA 1
ATOM 1163 C C . GLU A 1 157 ? -6.151 9.765 17.694 1.00 83.94 157 GLU A C 1
ATOM 1165 O O . GLU A 1 157 ? -6.937 9.041 17.076 1.00 83.94 157 GLU A O 1
ATOM 1170 N N . ALA A 1 158 ? -6.517 10.381 18.825 1.00 85.69 158 ALA A N 1
ATOM 1171 C CA . ALA A 1 158 ? -7.873 10.277 19.355 1.00 85.69 158 ALA A CA 1
ATOM 1172 C C . ALA A 1 158 ? -8.897 10.970 18.447 1.00 85.69 158 ALA A C 1
ATOM 1174 O O . ALA A 1 158 ? -10.025 10.494 18.312 1.00 85.69 158 ALA A O 1
ATOM 1175 N N . ALA A 1 159 ? -8.534 12.090 17.815 1.00 83.00 159 ALA A N 1
ATOM 1176 C CA . ALA A 1 159 ? -9.430 12.785 16.899 1.00 83.00 159 ALA A CA 1
ATOM 1177 C C . ALA A 1 159 ? -9.778 11.935 15.672 1.00 83.00 159 ALA A C 1
ATOM 1179 O O . ALA A 1 159 ? -10.952 11.853 15.313 1.00 83.00 159 ALA A O 1
ATOM 1180 N N . GLU A 1 160 ? -8.795 11.259 15.087 1.00 76.94 160 GLU A N 1
ATOM 1181 C CA . GLU A 1 160 ? -8.976 10.370 13.939 1.00 76.94 160 GLU A CA 1
ATOM 1182 C C . GLU A 1 160 ? -9.798 9.127 14.297 1.00 76.94 160 GLU A C 1
ATOM 1184 O O . GLU A 1 160 ? -10.754 8.789 13.594 1.00 76.94 160 GLU A O 1
ATOM 1189 N N . LEU A 1 161 ? -9.501 8.490 15.436 1.00 80.00 161 LEU A N 1
ATOM 1190 C CA . LEU A 1 161 ? -10.271 7.344 15.926 1.00 80.00 161 LEU A CA 1
ATOM 1191 C C . LEU A 1 161 ? -11.751 7.705 16.139 1.00 80.00 161 LEU A C 1
ATOM 1193 O O . LEU A 1 161 ? -12.658 6.945 15.791 1.00 80.00 161 LEU A O 1
ATOM 1197 N N . LEU A 1 162 ? -12.004 8.874 16.728 1.00 80.88 162 LEU A N 1
ATOM 1198 C CA . LEU A 1 162 ? -13.351 9.329 17.061 1.00 80.88 162 LEU A CA 1
ATOM 1199 C C . LEU A 1 162 ? -14.101 9.910 15.867 1.00 80.88 162 LEU A C 1
ATOM 1201 O O . LEU A 1 162 ? -15.330 9.857 15.870 1.00 80.88 162 LEU A O 1
ATOM 1205 N N . TYR A 1 163 ? -13.404 10.399 14.840 1.00 74.50 163 TYR A N 1
ATOM 1206 C CA . TYR A 1 163 ? -14.028 10.832 13.592 1.00 74.50 163 TYR A CA 1
ATOM 1207 C C . TYR A 1 163 ? -14.878 9.707 12.988 1.00 74.50 163 TYR A C 1
ATOM 1209 O O . TYR A 1 163 ? -16.032 9.933 12.627 1.00 74.50 163 TYR A O 1
ATOM 1217 N N . LEU A 1 164 ? -14.378 8.466 13.004 1.00 63.56 164 LEU A N 1
ATOM 1218 C CA . LEU A 1 164 ? -15.132 7.290 12.555 1.00 63.56 164 LEU A CA 1
ATOM 1219 C C . LEU A 1 164 ? -16.418 7.080 13.370 1.00 63.56 164 LEU A C 1
ATOM 1221 O O . LEU A 1 164 ? -17.476 6.811 12.805 1.00 63.56 164 LEU A O 1
ATOM 1225 N N . ALA A 1 165 ? -16.357 7.266 14.691 1.00 62.81 165 ALA A N 1
ATOM 1226 C CA . ALA A 1 165 ? -17.501 7.117 15.594 1.00 62.81 165 ALA A CA 1
ATOM 1227 C C . ALA A 1 165 ? -18.533 8.256 15.475 1.00 62.81 165 ALA A C 1
ATOM 1229 O O . ALA A 1 165 ? -19.720 8.064 15.757 1.00 62.81 165 ALA A O 1
ATOM 1230 N N . GLN A 1 166 ? -18.068 9.449 15.099 1.00 61.91 166 GLN A N 1
ATOM 1231 C CA . GLN A 1 166 ? -18.860 10.673 14.977 1.00 61.91 166 GLN A CA 1
ATOM 1232 C C . GLN A 1 166 ? -19.419 10.882 13.573 1.00 61.91 166 GLN A C 1
ATOM 1234 O O . GLN A 1 166 ? -20.407 11.606 13.426 1.00 61.91 166 GLN A O 1
ATOM 1239 N N . SER A 1 167 ? -18.824 10.240 12.563 1.00 55.84 167 SER A N 1
ATOM 1240 C CA . SER A 1 167 ? -19.318 10.252 11.195 1.00 55.84 167 SER A CA 1
ATOM 1241 C C . SER A 1 167 ? -20.765 9.743 11.189 1.00 55.84 167 SER A C 1
ATOM 1243 O O . SER A 1 167 ? -21.079 8.564 11.342 1.00 55.84 167 SER A O 1
ATOM 1245 N N . ASN A 1 168 ? -21.707 10.678 11.072 1.00 46.03 168 ASN A N 1
ATOM 1246 C CA . ASN A 1 168 ? -23.142 10.397 11.078 1.00 46.03 168 ASN A CA 1
ATOM 1247 C C . ASN A 1 168 ? -23.605 9.672 9.797 1.00 46.03 168 ASN A C 1
ATOM 1249 O O . ASN A 1 168 ? -24.810 9.521 9.601 1.00 46.03 168 ASN A O 1
ATOM 1253 N N . PHE A 1 169 ? -22.679 9.210 8.947 1.00 46.41 169 PHE A N 1
ATOM 1254 C CA . PHE A 1 169 ? -22.946 8.555 7.665 1.00 46.41 169 PHE A CA 1
ATOM 1255 C C . PHE A 1 169 ? -23.919 7.376 7.806 1.00 46.41 169 PHE A C 1
ATOM 1257 O O . PHE A 1 169 ? -24.851 7.234 7.022 1.00 46.41 169 PHE A O 1
ATOM 1264 N N . PHE A 1 170 ? -23.803 6.596 8.882 1.00 45.34 170 PHE A N 1
ATOM 1265 C CA . PHE A 1 170 ? -24.665 5.432 9.108 1.00 45.34 170 PHE A CA 1
ATOM 1266 C C . PHE A 1 170 ? -25.997 5.737 9.808 1.00 45.34 170 PHE A C 1
ATOM 1268 O O . PHE A 1 170 ? -26.784 4.822 10.042 1.00 45.34 170 PHE A O 1
ATOM 1275 N N . LYS A 1 171 ? -26.294 6.992 10.177 1.00 48.00 171 LYS A N 1
ATOM 1276 C CA . LYS A 1 171 ? -27.501 7.289 10.972 1.00 48.00 171 LYS A CA 1
ATOM 1277 C C . LYS A 1 171 ? -28.806 7.351 10.172 1.00 48.00 171 LYS A C 1
ATOM 1279 O O . LYS A 1 171 ? -29.850 7.490 10.806 1.00 48.00 171 LYS A O 1
ATOM 1284 N N . LYS A 1 172 ? -28.796 7.248 8.835 1.00 51.75 172 LYS A N 1
ATOM 1285 C CA . LYS A 1 172 ? -30.026 7.367 8.016 1.00 51.75 172 LYS A CA 1
ATOM 1286 C C . LYS A 1 172 ? -30.090 6.525 6.732 1.00 51.75 172 LYS A C 1
ATOM 1288 O O . LYS A 1 172 ? -31.036 6.692 5.969 1.00 51.75 172 LYS A O 1
ATOM 1293 N N . MET A 1 173 ? -29.133 5.639 6.464 1.00 56.41 173 MET A N 1
ATOM 1294 C CA . MET A 1 173 ? -29.165 4.828 5.240 1.00 56.41 173 MET A CA 1
ATOM 1295 C C . MET A 1 173 ? -30.005 3.559 5.435 1.00 56.41 173 MET A C 1
ATOM 1297 O O . MET A 1 173 ? -29.829 2.840 6.418 1.00 56.41 173 MET A O 1
ATOM 1301 N N . ASN A 1 174 ? -30.931 3.296 4.506 1.00 72.12 174 ASN A N 1
ATOM 1302 C CA . ASN A 1 174 ? -31.713 2.057 4.482 1.00 72.12 174 ASN A CA 1
ATOM 1303 C C . ASN A 1 174 ? -30.755 0.861 4.303 1.00 72.12 174 ASN A C 1
ATOM 1305 O O . ASN A 1 174 ? -29.868 0.893 3.450 1.00 72.12 174 ASN A O 1
ATOM 1309 N N . GLN A 1 175 ? -30.940 -0.197 5.095 1.00 73.38 175 GLN A N 1
ATOM 1310 C CA . GLN A 1 175 ? -30.147 -1.426 5.029 1.00 73.38 175 GLN A CA 1
ATOM 1311 C C . GLN A 1 175 ? -30.131 -2.042 3.620 1.00 73.38 175 GLN A C 1
ATOM 1313 O O . GLN A 1 175 ? -29.104 -2.569 3.192 1.00 73.38 175 GLN A O 1
ATOM 1318 N N . GLU A 1 176 ? -31.235 -1.946 2.878 1.00 77.56 176 GLU A N 1
ATOM 1319 C CA . GLU A 1 176 ? -31.315 -2.425 1.492 1.00 77.56 176 GLU A CA 1
ATOM 1320 C C . GLU A 1 176 ? -30.381 -1.648 0.559 1.00 77.56 176 GLU A C 1
ATOM 1322 O O . GLU A 1 176 ? -29.718 -2.242 -0.291 1.00 77.56 176 GLU A O 1
ATOM 1327 N N . VAL A 1 177 ? -30.278 -0.329 0.752 1.00 76.81 177 VAL A N 1
ATOM 1328 C CA . VAL A 1 177 ? -29.379 0.536 -0.025 1.00 76.81 177 VAL A CA 1
ATOM 1329 C C . VAL A 1 177 ? -27.928 0.173 0.273 1.00 76.81 177 VAL A C 1
ATOM 1331 O O . VAL A 1 177 ? -27.169 -0.061 -0.660 1.00 76.81 177 VAL A O 1
ATOM 1334 N N . LEU A 1 178 ? -27.573 0.004 1.551 1.00 75.56 178 LEU A N 1
ATOM 1335 C CA . LEU A 1 178 ? -26.224 -0.417 1.952 1.00 75.56 178 LEU A CA 1
ATOM 1336 C C . LEU A 1 178 ? -25.848 -1.786 1.378 1.00 75.56 178 LEU A C 1
ATOM 1338 O O . LEU A 1 178 ? -24.732 -1.977 0.907 1.00 75.56 178 LEU A O 1
ATOM 1342 N N . THR A 1 179 ? -26.782 -2.739 1.389 1.00 80.75 179 THR A N 1
ATOM 1343 C CA . THR A 1 179 ? -26.539 -4.089 0.855 1.00 80.75 179 THR A CA 1
ATOM 1344 C C . THR A 1 179 ? -26.350 -4.051 -0.662 1.00 80.75 179 THR A C 1
ATOM 1346 O O . THR A 1 179 ? -25.476 -4.731 -1.198 1.00 80.75 179 THR A O 1
ATOM 1349 N N . ARG A 1 180 ? -27.138 -3.230 -1.365 1.00 83.38 180 ARG A N 1
ATOM 1350 C CA . ARG A 1 180 ? -27.013 -3.036 -2.813 1.00 83.38 180 ARG A CA 1
ATOM 1351 C C . ARG A 1 180 ? -25.706 -2.338 -3.189 1.00 83.38 180 ARG A C 1
ATOM 1353 O O . ARG A 1 180 ? -25.070 -2.737 -4.162 1.00 83.38 180 ARG A O 1
ATOM 1360 N N . GLU A 1 181 ? -25.311 -1.312 -2.442 1.00 81.44 181 GLU A N 1
ATOM 1361 C CA . GLU A 1 181 ? -24.038 -0.616 -2.638 1.00 81.44 181 GLU A CA 1
ATOM 1362 C C . GLU A 1 181 ? -22.849 -1.546 -2.376 1.00 81.44 181 GLU A C 1
ATOM 1364 O O . GLU A 1 181 ? -21.962 -1.625 -3.224 1.00 81.44 181 GLU A O 1
ATOM 1369 N N . ASP A 1 182 ? -22.860 -2.322 -1.283 1.00 83.81 182 ASP A N 1
ATOM 1370 C CA . ASP A 1 182 ? -21.802 -3.304 -1.004 1.00 83.81 182 ASP A CA 1
ATOM 1371 C C . ASP A 1 182 ? -21.710 -4.366 -2.106 1.00 83.81 182 ASP A C 1
ATOM 1373 O O . ASP A 1 182 ? -20.614 -4.652 -2.584 1.00 83.81 182 ASP A O 1
ATOM 1377 N N . ALA A 1 183 ? -22.843 -4.899 -2.576 1.00 86.00 183 ALA A N 1
ATOM 1378 C CA . ALA A 1 183 ? -22.864 -5.864 -3.675 1.00 86.00 183 ALA A CA 1
ATOM 1379 C C . ALA A 1 183 ? -22.307 -5.270 -4.983 1.00 86.00 183 ALA A C 1
ATOM 1381 O O . ALA A 1 183 ? -21.563 -5.940 -5.700 1.00 86.00 183 ALA A O 1
ATOM 1382 N N . SER A 1 184 ? -22.623 -4.004 -5.277 1.00 88.31 184 SER A N 1
ATOM 1383 C CA . SER A 1 184 ? -22.098 -3.279 -6.441 1.00 88.31 184 SER A CA 1
ATOM 1384 C C . SER A 1 184 ? -20.582 -3.075 -6.351 1.00 88.31 184 SER A C 1
ATOM 1386 O O . SER A 1 184 ? -19.850 -3.383 -7.294 1.00 88.31 184 SER A O 1
ATOM 1388 N N . VAL A 1 185 ? -20.084 -2.610 -5.199 1.00 87.69 185 VAL A N 1
ATOM 1389 C CA . VAL A 1 185 ? -18.642 -2.455 -4.950 1.00 87.69 185 VAL A CA 1
ATOM 1390 C C . VAL A 1 185 ? -17.940 -3.808 -5.027 1.00 87.69 185 VAL A C 1
ATOM 1392 O O . VAL A 1 185 ? -16.927 -3.922 -5.709 1.00 87.69 185 VAL A O 1
ATOM 1395 N N . ALA A 1 186 ? -18.499 -4.851 -4.410 1.00 90.25 186 ALA A N 1
ATOM 1396 C CA . ALA A 1 186 ? -17.954 -6.202 -4.475 1.00 90.25 186 ALA A CA 1
ATOM 1397 C C . ALA A 1 186 ? -17.835 -6.705 -5.921 1.00 90.25 186 ALA A C 1
ATOM 1399 O O . ALA A 1 186 ? -16.780 -7.214 -6.287 1.00 90.25 186 ALA A O 1
ATOM 1400 N N . GLY A 1 187 ? -18.869 -6.516 -6.749 1.00 91.12 187 GLY A N 1
ATOM 1401 C CA . GLY A 1 187 ? -18.845 -6.885 -8.166 1.00 91.12 187 GLY A CA 1
ATOM 1402 C C . GLY A 1 187 ? -17.712 -6.199 -8.933 1.00 91.12 187 GLY A C 1
ATOM 1403 O O . GLY A 1 187 ? -16.878 -6.882 -9.528 1.00 91.12 187 GLY A O 1
ATOM 1404 N N . ARG A 1 188 ? -17.624 -4.863 -8.842 1.00 93.19 188 ARG A N 1
ATOM 1405 C CA . ARG A 1 188 ? -16.568 -4.075 -9.507 1.00 93.19 188 ARG A CA 1
ATOM 1406 C C . ARG A 1 188 ? -15.171 -4.462 -9.023 1.00 93.19 188 ARG A C 1
ATOM 1408 O O . ARG A 1 188 ? -14.268 -4.646 -9.835 1.00 93.19 188 ARG A O 1
ATOM 1415 N N . CYS A 1 189 ? -14.985 -4.622 -7.711 1.00 94.06 189 CYS A N 1
ATOM 1416 C CA . CYS A 1 189 ? -13.682 -4.972 -7.157 1.00 94.06 189 CYS A CA 1
ATOM 1417 C C . CYS A 1 189 ? -13.251 -6.395 -7.540 1.00 94.06 189 CYS A C 1
ATOM 1419 O O . CYS A 1 189 ? -12.083 -6.603 -7.855 1.00 94.06 189 CYS A O 1
ATOM 1421 N N . CYS A 1 190 ? -14.170 -7.367 -7.561 1.00 95.00 190 CYS A N 1
ATOM 1422 C CA . CYS A 1 190 ? -13.879 -8.729 -8.017 1.00 95.00 190 CYS A CA 1
ATOM 1423 C C . CYS A 1 190 ? -13.504 -8.769 -9.505 1.00 95.00 190 CYS A C 1
ATOM 1425 O O . CYS A 1 190 ? -12.564 -9.471 -9.875 1.00 95.00 190 CYS A O 1
ATOM 1427 N N . GLU A 1 191 ? -14.191 -8.003 -10.355 1.00 96.44 191 GLU A N 1
ATOM 1428 C CA . GLU A 1 191 ? -13.857 -7.889 -11.778 1.00 96.44 191 GLU A CA 1
ATOM 1429 C C . GLU A 1 191 ? -12.470 -7.264 -11.987 1.00 96.44 191 GLU A C 1
ATOM 1431 O O . GLU A 1 191 ? -11.629 -7.833 -12.693 1.00 96.44 191 GLU A O 1
ATOM 1436 N N . ALA A 1 192 ? -12.201 -6.141 -11.314 1.00 95.06 192 ALA A N 1
ATOM 1437 C CA . ALA A 1 192 ? -10.903 -5.474 -11.346 1.00 95.06 192 ALA A CA 1
ATOM 1438 C C . ALA A 1 192 ? -9.785 -6.395 -10.833 1.00 95.06 192 ALA A C 1
ATOM 1440 O O . ALA A 1 192 ? -8.727 -6.496 -11.452 1.00 95.06 192 ALA A O 1
ATOM 1441 N N . TYR A 1 193 ? -10.028 -7.145 -9.756 1.00 97.12 193 TYR A N 1
ATOM 1442 C CA . TYR A 1 193 ? -9.070 -8.124 -9.245 1.00 97.12 193 TYR A CA 1
ATOM 1443 C C . TYR A 1 193 ? -8.863 -9.298 -10.218 1.00 97.12 193 TYR A C 1
ATOM 1445 O O . TYR A 1 193 ? -7.757 -9.818 -10.360 1.00 97.12 193 TYR A O 1
ATOM 1453 N N . GLY A 1 194 ? -9.901 -9.685 -10.964 1.00 96.62 194 GLY A N 1
ATOM 1454 C CA . GLY A 1 194 ? -9.772 -10.614 -12.084 1.00 96.62 194 GLY A CA 1
ATOM 1455 C C . GLY A 1 194 ? -8.823 -10.096 -13.171 1.00 96.62 194 GLY A C 1
ATOM 1456 O O . GLY A 1 194 ? -8.053 -10.878 -13.726 1.00 96.62 194 GLY A O 1
ATOM 1457 N N . ALA A 1 195 ? -8.828 -8.788 -13.453 1.00 94.94 195 ALA A N 1
ATOM 1458 C CA . ALA A 1 195 ? -7.866 -8.164 -14.363 1.00 94.94 195 ALA A CA 1
ATOM 1459 C C . ALA A 1 195 ? -6.439 -8.171 -13.799 1.00 94.94 195 ALA A C 1
ATOM 1461 O O . ALA A 1 195 ? -5.513 -8.505 -14.536 1.00 94.94 195 ALA A O 1
ATOM 1462 N N . VAL A 1 196 ? -6.274 -7.902 -12.496 1.00 95.94 196 VAL A N 1
ATOM 1463 C CA . VAL A 1 196 ? -4.980 -8.026 -11.797 1.00 95.94 196 VAL A CA 1
ATOM 1464 C C . VAL A 1 196 ? -4.380 -9.410 -12.038 1.00 95.94 196 VAL A C 1
ATOM 1466 O O . VAL A 1 196 ? -3.259 -9.500 -12.527 1.00 95.94 196 VAL A O 1
ATOM 1469 N N . ARG A 1 197 ? -5.141 -10.486 -11.794 1.00 95.19 197 ARG A N 1
ATOM 1470 C CA . ARG A 1 197 ? -4.650 -11.861 -11.995 1.00 95.19 197 ARG A CA 1
ATOM 1471 C C . ARG A 1 197 ? -4.216 -12.143 -13.431 1.00 95.19 197 ARG A C 1
ATOM 1473 O O . ARG A 1 197 ? -3.158 -12.723 -13.631 1.00 95.19 197 ARG A O 1
ATOM 1480 N N . ARG A 1 198 ? -4.985 -11.689 -14.428 1.00 94.19 198 ARG A N 1
ATOM 1481 C CA . ARG A 1 198 ? -4.617 -11.864 -15.846 1.00 94.19 198 ARG A CA 1
ATOM 1482 C C . ARG A 1 198 ? -3.290 -11.186 -16.187 1.00 94.19 198 ARG A C 1
ATOM 1484 O O . ARG A 1 198 ? -2.505 -11.745 -16.946 1.00 94.19 198 ARG A O 1
ATOM 1491 N N . VAL A 1 199 ? -3.036 -9.999 -15.631 1.00 92.81 199 VAL A N 1
ATOM 1492 C CA . VAL A 1 199 ? -1.747 -9.318 -15.805 1.00 92.81 199 VAL A CA 1
ATOM 1493 C C . VAL A 1 199 ? -0.643 -10.090 -15.085 1.00 92.81 199 VAL A C 1
ATOM 1495 O O . VAL A 1 199 ? 0.402 -10.328 -15.679 1.00 92.81 199 VAL A O 1
ATOM 1498 N N . GLU A 1 200 ? -0.866 -10.533 -13.848 1.00 94.12 200 GLU A N 1
ATOM 1499 C CA . GLU A 1 200 ? 0.131 -11.301 -13.094 1.00 94.12 200 GLU A CA 1
ATOM 1500 C C . GLU A 1 200 ? 0.520 -12.603 -13.796 1.00 94.12 200 GLU A C 1
ATOM 1502 O O . GLU A 1 200 ? 1.707 -12.873 -13.931 1.00 94.12 200 GLU A O 1
ATOM 1507 N N . ASP A 1 201 ? -0.442 -13.368 -14.311 1.00 91.50 201 ASP A N 1
ATOM 1508 C CA . ASP A 1 201 ? -0.180 -14.658 -14.960 1.00 91.50 201 ASP A CA 1
ATOM 1509 C C . ASP A 1 201 ? 0.696 -14.529 -16.225 1.00 91.50 201 ASP A C 1
ATOM 1511 O O . ASP A 1 201 ? 1.415 -15.466 -16.568 1.00 91.50 201 ASP A O 1
ATOM 1515 N N . GLY A 1 202 ? 0.674 -13.371 -16.899 1.00 88.00 202 GLY A N 1
ATOM 1516 C CA . GLY A 1 202 ? 1.466 -13.105 -18.107 1.00 88.00 202 GLY A CA 1
ATOM 1517 C C . GLY A 1 202 ? 2.759 -12.307 -17.899 1.00 88.00 202 GLY A C 1
ATOM 1518 O O . GLY A 1 202 ? 3.609 -12.308 -18.785 1.00 88.00 202 GLY A O 1
ATOM 1519 N N . HIS A 1 203 ? 2.927 -11.620 -16.761 1.00 87.75 203 HIS A N 1
ATOM 1520 C CA . HIS A 1 203 ? 3.959 -10.578 -16.599 1.00 87.75 203 HIS A CA 1
ATOM 1521 C C . HIS A 1 203 ? 4.775 -10.696 -15.302 1.00 87.75 203 HIS A C 1
ATOM 1523 O O . HIS A 1 203 ? 5.302 -9.697 -14.802 1.00 87.75 203 HIS A O 1
ATOM 1529 N N . MET A 1 204 ? 4.891 -11.905 -14.741 1.00 89.56 204 MET A N 1
ATOM 1530 C CA . MET A 1 204 ? 5.791 -12.160 -13.612 1.00 89.56 204 MET A CA 1
ATOM 1531 C C . MET A 1 204 ? 7.249 -11.850 -13.972 1.00 89.56 204 MET A C 1
ATOM 1533 O O . MET A 1 204 ? 7.721 -12.152 -15.067 1.00 89.56 204 MET A O 1
ATOM 1537 N N . LEU A 1 205 ? 7.978 -11.277 -13.014 1.00 91.06 205 LEU A N 1
ATOM 1538 C CA . LEU A 1 205 ? 9.401 -10.993 -13.165 1.00 91.06 205 LEU A CA 1
ATOM 1539 C C . LEU A 1 205 ? 10.230 -12.265 -12.976 1.00 91.06 205 LEU A C 1
ATOM 1541 O O . LEU A 1 205 ? 10.097 -12.962 -11.970 1.00 91.06 205 LEU A O 1
ATOM 1545 N N . ASP A 1 206 ? 11.147 -12.514 -13.906 1.00 89.06 206 ASP A N 1
ATOM 1546 C CA . ASP A 1 206 ? 12.176 -13.537 -13.760 1.00 89.06 206 ASP A CA 1
ATOM 1547 C C . ASP A 1 206 ? 13.392 -12.942 -13.035 1.00 89.06 206 ASP A C 1
ATOM 1549 O O . ASP A 1 206 ? 14.261 -12.310 -13.643 1.00 89.06 206 ASP A O 1
ATOM 1553 N N . ILE A 1 207 ? 13.439 -13.133 -11.712 1.00 89.81 207 ILE A N 1
ATOM 1554 C CA . ILE A 1 207 ? 14.501 -12.597 -10.844 1.00 89.81 207 ILE A CA 1
ATOM 1555 C C . ILE A 1 207 ? 15.881 -13.110 -11.274 1.00 89.81 207 ILE A C 1
ATOM 1557 O O . ILE A 1 207 ? 16.872 -12.405 -11.105 1.00 89.81 207 ILE A O 1
ATOM 1561 N N . SER A 1 208 ? 15.968 -14.307 -11.866 1.00 89.06 208 SER A N 1
ATOM 1562 C CA . SER A 1 208 ? 17.253 -14.881 -12.286 1.00 89.06 208 SER A CA 1
ATOM 1563 C C . SER A 1 208 ? 17.954 -14.045 -13.364 1.00 89.06 208 SER A C 1
ATOM 1565 O O . SER A 1 208 ? 19.180 -14.062 -13.460 1.00 89.06 208 SER A O 1
ATOM 1567 N N . LYS A 1 209 ? 17.181 -13.268 -14.133 1.00 90.25 209 LYS A N 1
ATOM 1568 C CA . LYS A 1 209 ? 17.669 -12.334 -15.156 1.00 90.25 209 LYS A CA 1
ATOM 1569 C C . LYS A 1 209 ? 17.899 -10.924 -14.622 1.00 90.25 209 LYS A C 1
ATOM 1571 O O . LYS A 1 209 ? 18.413 -10.074 -15.345 1.00 90.25 209 LYS A O 1
ATOM 1576 N N . TYR A 1 210 ? 17.505 -10.648 -13.382 1.00 91.81 210 TYR A N 1
ATOM 1577 C CA . TYR A 1 210 ? 17.611 -9.313 -12.818 1.00 91.81 210 TYR A CA 1
ATOM 1578 C C . TYR A 1 210 ? 19.081 -8.956 -12.575 1.00 91.81 210 TYR A C 1
ATOM 1580 O O . TYR A 1 210 ? 19.843 -9.715 -11.973 1.00 91.81 210 TYR A O 1
ATOM 1588 N N . ASN A 1 211 ? 19.494 -7.769 -13.018 1.00 90.00 211 ASN A N 1
ATOM 1589 C CA . ASN A 1 211 ? 20.876 -7.342 -12.874 1.00 90.00 211 ASN A CA 1
ATOM 1590 C C . ASN A 1 211 ? 21.270 -7.153 -11.393 1.00 90.00 211 ASN A C 1
ATOM 1592 O O . ASN A 1 211 ? 20.704 -6.317 -10.686 1.00 90.00 211 ASN A O 1
ATOM 1596 N N . SER A 1 212 ? 22.281 -7.893 -10.931 1.00 89.44 212 SER A N 1
ATOM 1597 C CA . SER A 1 212 ? 22.680 -7.919 -9.518 1.00 89.44 212 SER A CA 1
ATOM 1598 C C . SER A 1 212 ? 23.221 -6.584 -8.993 1.00 89.44 212 SER A C 1
ATOM 1600 O O . SER A 1 212 ? 22.984 -6.262 -7.828 1.00 89.44 212 SER A O 1
ATOM 1602 N N . SER A 1 213 ? 23.896 -5.776 -9.821 1.00 89.44 213 SER A N 1
ATOM 1603 C CA . SER A 1 213 ? 24.416 -4.473 -9.383 1.00 89.44 213 SER A CA 1
ATOM 1604 C C . SER A 1 213 ? 23.291 -3.455 -9.191 1.00 89.44 213 SER A C 1
ATOM 1606 O O . SER A 1 213 ? 23.302 -2.700 -8.220 1.00 89.44 213 SER A O 1
ATOM 1608 N N . VAL A 1 214 ? 22.268 -3.497 -10.049 1.00 91.88 214 VAL A N 1
ATOM 1609 C CA . VAL A 1 214 ? 21.045 -2.695 -9.890 1.00 91.88 214 VAL A CA 1
ATOM 1610 C C . VAL A 1 214 ? 20.238 -3.173 -8.681 1.00 91.88 214 VAL A C 1
ATOM 1612 O O . VAL A 1 214 ? 19.718 -2.356 -7.924 1.00 91.88 214 VAL A O 1
ATOM 1615 N N . LEU A 1 215 ? 20.165 -4.489 -8.453 1.00 91.56 215 LEU A N 1
ATOM 1616 C CA . LEU A 1 215 ? 19.447 -5.077 -7.318 1.00 91.56 215 LEU A CA 1
ATOM 1617 C C . LEU A 1 215 ? 20.013 -4.605 -5.971 1.00 91.56 215 LEU A C 1
ATOM 1619 O O . LEU A 1 215 ? 19.257 -4.245 -5.071 1.00 91.56 215 LEU A O 1
ATOM 1623 N N . GLN A 1 216 ? 21.342 -4.538 -5.851 1.00 92.06 216 GLN A N 1
ATOM 1624 C CA . GLN A 1 216 ? 22.022 -3.999 -4.665 1.00 92.06 216 GLN A CA 1
ATOM 1625 C C . GLN A 1 216 ? 21.730 -2.507 -4.439 1.00 92.06 216 GLN A C 1
ATOM 1627 O O . GLN A 1 216 ? 21.781 -2.029 -3.308 1.00 92.06 216 GLN A O 1
ATOM 1632 N N . GLN A 1 217 ? 21.382 -1.773 -5.498 1.00 93.81 217 GLN A N 1
ATOM 1633 C CA . GLN A 1 217 ? 21.046 -0.350 -5.459 1.00 93.81 217 GLN A CA 1
ATOM 1634 C C . GLN A 1 217 ? 19.534 -0.099 -5.338 1.00 93.81 217 GLN A C 1
ATOM 1636 O O . GLN A 1 217 ? 19.096 1.038 -5.511 1.00 93.81 217 GLN A O 1
ATOM 1641 N N . ARG A 1 218 ? 18.711 -1.108 -5.012 1.00 94.81 218 ARG A N 1
ATOM 1642 C CA . ARG A 1 218 ? 17.240 -0.987 -5.042 1.00 94.81 218 ARG A CA 1
ATOM 1643 C C . ARG A 1 218 ? 16.699 0.224 -4.276 1.00 94.81 218 ARG A C 1
ATOM 1645 O O . ARG A 1 218 ? 15.869 0.954 -4.810 1.00 94.81 218 ARG A O 1
ATOM 1652 N N . SER A 1 219 ? 17.200 0.501 -3.074 1.00 95.38 219 SER A N 1
ATOM 1653 C CA . SER A 1 219 ? 16.781 1.684 -2.306 1.00 95.38 219 SER A CA 1
ATOM 1654 C C . SER A 1 219 ? 17.097 3.006 -3.023 1.00 95.38 219 SER A C 1
ATOM 1656 O O . SER A 1 219 ? 16.323 3.959 -2.936 1.00 95.38 219 SER A O 1
ATOM 1658 N N . GLN A 1 220 ? 18.208 3.073 -3.767 1.00 96.62 220 GLN A N 1
ATOM 1659 C CA . GLN A 1 220 ? 18.567 4.238 -4.583 1.00 96.62 220 GLN A CA 1
ATOM 1660 C C . GLN A 1 220 ? 17.646 4.365 -5.800 1.00 96.62 220 GLN A C 1
ATOM 1662 O O . GLN A 1 220 ? 17.217 5.474 -6.111 1.00 96.62 220 GLN A O 1
ATOM 1667 N N . VAL A 1 221 ? 17.286 3.244 -6.437 1.00 97.25 221 VAL A N 1
ATOM 1668 C CA . VAL A 1 221 ? 16.301 3.203 -7.533 1.00 97.25 221 VAL A CA 1
ATOM 1669 C C . VAL A 1 221 ? 14.961 3.774 -7.065 1.00 97.25 221 VAL A C 1
ATOM 1671 O O . VAL A 1 221 ? 14.432 4.689 -7.691 1.00 97.25 221 VAL A O 1
ATOM 1674 N N . VAL A 1 222 ? 14.441 3.308 -5.926 1.00 97.19 222 VAL A N 1
ATOM 1675 C CA . VAL A 1 222 ? 13.162 3.787 -5.367 1.00 97.19 222 VAL A CA 1
ATOM 1676 C C . VAL A 1 222 ? 13.229 5.269 -4.989 1.00 97.19 222 VAL A C 1
ATOM 1678 O O . VAL A 1 222 ? 12.321 6.032 -5.320 1.00 97.19 222 VAL A O 1
ATOM 1681 N N . SER A 1 223 ? 14.320 5.705 -4.352 1.00 97.00 223 SER A N 1
ATOM 1682 C CA . SER A 1 223 ? 14.544 7.120 -4.020 1.00 97.00 223 SER A CA 1
ATOM 1683 C C . SER A 1 223 ? 14.572 8.007 -5.273 1.00 97.00 223 SER A C 1
ATOM 1685 O O . SER A 1 223 ? 13.945 9.067 -5.312 1.00 97.00 223 SER A O 1
ATOM 1687 N N . MET A 1 224 ? 15.229 7.547 -6.341 1.00 97.31 224 MET A N 1
ATOM 1688 C CA . MET A 1 224 ? 15.277 8.268 -7.611 1.00 97.31 224 MET A CA 1
ATOM 1689 C C . MET A 1 224 ? 13.906 8.306 -8.305 1.00 97.31 224 MET A C 1
ATOM 1691 O O . MET A 1 224 ? 13.526 9.347 -8.834 1.00 97.31 224 MET A O 1
ATOM 1695 N N . ALA A 1 225 ? 13.126 7.221 -8.247 1.00 97.25 225 ALA A N 1
ATOM 1696 C CA . ALA A 1 225 ? 11.765 7.175 -8.787 1.00 97.25 225 ALA A CA 1
ATOM 1697 C C . ALA A 1 225 ? 10.844 8.191 -8.090 1.00 97.25 225 ALA A C 1
ATOM 1699 O O . ALA A 1 225 ? 10.104 8.926 -8.752 1.00 97.25 225 ALA A O 1
ATOM 1700 N N . LEU A 1 226 ? 10.936 8.294 -6.757 1.00 95.69 226 LEU A N 1
ATOM 1701 C CA . LEU A 1 226 ? 10.245 9.324 -5.973 1.00 95.69 226 LEU A CA 1
ATOM 1702 C C . LEU A 1 226 ? 10.689 10.734 -6.374 1.00 95.69 226 LEU A C 1
ATOM 1704 O O . LEU A 1 226 ? 9.849 11.625 -6.533 1.00 95.69 226 LEU A O 1
ATOM 1708 N N . LYS A 1 227 ? 11.996 10.944 -6.569 1.00 95.88 227 LYS A N 1
ATOM 1709 C CA . LYS A 1 227 ? 12.550 12.237 -6.989 1.00 95.88 227 LYS A CA 1
ATOM 1710 C C . LYS A 1 227 ? 12.024 12.652 -8.363 1.00 95.88 227 LYS A C 1
ATOM 1712 O O . LYS A 1 227 ? 11.533 13.768 -8.496 1.00 95.88 227 LYS A O 1
ATOM 1717 N N . TYR A 1 228 ? 12.088 11.774 -9.365 1.00 95.62 228 TYR A N 1
ATOM 1718 C CA . TYR A 1 228 ? 11.571 12.069 -10.704 1.00 95.62 228 TYR A CA 1
ATOM 1719 C C . TYR A 1 228 ? 10.075 12.355 -10.673 1.00 95.62 228 TYR A C 1
ATOM 1721 O O . TYR A 1 228 ? 9.641 13.396 -11.154 1.00 95.62 228 TYR A O 1
ATOM 1729 N N . THR A 1 229 ? 9.292 11.487 -10.036 1.00 93.75 229 THR A N 1
ATOM 1730 C CA . THR A 1 229 ? 7.834 11.643 -9.974 1.00 93.75 229 THR A CA 1
ATOM 1731 C C . THR A 1 229 ? 7.432 12.955 -9.298 1.00 93.75 229 THR A C 1
ATOM 1733 O O . THR A 1 229 ? 6.614 13.696 -9.842 1.00 93.75 229 THR A O 1
ATOM 1736 N N . SER A 1 230 ? 8.025 13.276 -8.143 1.00 93.25 230 SER A N 1
ATOM 1737 C CA . SER A 1 230 ? 7.711 14.514 -7.415 1.00 93.25 230 SER A CA 1
ATOM 1738 C C . SER A 1 230 ? 8.121 15.763 -8.191 1.00 93.25 230 SER A C 1
ATOM 1740 O O . SER A 1 230 ? 7.333 16.700 -8.296 1.00 93.25 230 SER A O 1
ATOM 1742 N N . ALA A 1 231 ? 9.311 15.767 -8.792 1.00 93.06 231 ALA A N 1
ATOM 1743 C CA . ALA A 1 231 ? 9.798 16.910 -9.550 1.00 93.06 231 ALA A CA 1
ATOM 1744 C C . ALA A 1 231 ? 9.044 17.121 -10.875 1.00 93.06 231 ALA A C 1
ATOM 1746 O O . ALA A 1 231 ? 8.900 18.259 -11.319 1.00 93.06 231 ALA A O 1
ATOM 1747 N N . PHE A 1 232 ? 8.524 16.057 -11.491 1.00 93.06 232 PHE A N 1
ATOM 1748 C CA . PHE A 1 232 ? 7.667 16.139 -12.679 1.00 93.06 232 PHE A CA 1
ATOM 1749 C C . PHE A 1 232 ? 6.199 16.452 -12.358 1.00 93.06 232 PHE A C 1
ATOM 1751 O O . PHE A 1 232 ? 5.428 16.721 -13.276 1.00 93.06 232 PHE A O 1
ATOM 1758 N N . GLY A 1 233 ? 5.802 16.431 -11.081 1.00 90.12 233 GLY A N 1
ATOM 1759 C CA . GLY A 1 233 ? 4.411 16.640 -10.675 1.00 90.12 233 GLY A CA 1
ATOM 1760 C C . GLY A 1 233 ? 3.490 15.468 -11.029 1.00 90.12 233 GLY A C 1
ATOM 1761 O O . GLY A 1 233 ? 2.295 15.662 -11.247 1.00 90.12 233 GLY A O 1
ATOM 1762 N N . PHE A 1 234 ? 4.028 14.251 -11.122 1.00 91.44 234 PHE A N 1
ATOM 1763 C CA . PHE A 1 234 ? 3.248 13.053 -11.426 1.00 91.44 234 PHE A CA 1
ATOM 1764 C C . PHE A 1 234 ? 2.630 12.420 -10.172 1.00 91.44 234 PHE A C 1
ATOM 1766 O O . PHE A 1 234 ? 3.046 12.673 -9.040 1.00 91.44 234 PHE A O 1
ATOM 1773 N N . SER A 1 235 ? 1.608 11.584 -10.374 1.00 89.19 235 SER A N 1
ATOM 1774 C CA . SER A 1 235 ? 0.976 10.828 -9.292 1.00 89.19 235 SER A CA 1
ATOM 1775 C C . SER A 1 235 ? 1.881 9.702 -8.784 1.00 89.19 235 SER A C 1
ATOM 1777 O O . SER A 1 235 ? 2.739 9.192 -9.503 1.00 89.19 235 SER A O 1
ATOM 1779 N N . GLN A 1 236 ? 1.634 9.250 -7.551 1.00 90.38 236 GLN A N 1
ATOM 1780 C CA . GLN A 1 236 ? 2.288 8.050 -7.015 1.00 90.38 236 GLN A CA 1
ATOM 1781 C C . GLN A 1 236 ? 1.975 6.808 -7.863 1.00 90.38 236 GLN A C 1
ATOM 1783 O O . GLN A 1 236 ? 2.832 5.947 -8.005 1.00 90.38 236 GLN A O 1
ATOM 1788 N N . ASP A 1 237 ? 0.802 6.739 -8.499 1.00 90.62 237 ASP A N 1
ATOM 1789 C CA . ASP A 1 237 ? 0.476 5.645 -9.421 1.00 90.62 237 ASP A CA 1
ATOM 1790 C C . ASP A 1 237 ? 1.522 5.544 -10.545 1.00 90.62 237 ASP A C 1
ATOM 1792 O O . ASP A 1 237 ? 2.092 4.479 -10.760 1.00 90.62 237 ASP A O 1
ATOM 1796 N N . ALA A 1 238 ? 1.875 6.670 -11.179 1.00 92.19 238 ALA A N 1
ATOM 1797 C CA . ALA A 1 238 ? 2.904 6.702 -12.220 1.00 92.19 238 ALA A CA 1
ATOM 1798 C C . ALA A 1 238 ? 4.298 6.310 -11.703 1.00 92.19 238 ALA A C 1
ATOM 1800 O O . ALA A 1 238 ? 5.066 5.694 -12.438 1.00 92.19 238 ALA A O 1
ATOM 1801 N N . MET A 1 239 ? 4.617 6.625 -10.444 1.00 94.50 239 MET A N 1
ATOM 1802 C CA . MET A 1 239 ? 5.869 6.204 -9.807 1.00 94.50 239 MET A CA 1
ATOM 1803 C C . MET A 1 239 ? 5.954 4.679 -9.690 1.00 94.50 239 MET A C 1
ATOM 1805 O O . MET A 1 239 ? 6.936 4.082 -10.129 1.00 94.50 239 MET A O 1
ATOM 1809 N N . TYR A 1 240 ? 4.931 4.046 -9.109 1.00 95.69 240 TYR A N 1
ATOM 1810 C CA . TYR A 1 240 ? 4.946 2.604 -8.856 1.00 95.69 240 TYR A CA 1
ATOM 1811 C C . TYR A 1 240 ? 4.768 1.789 -10.142 1.00 95.69 240 TYR A C 1
ATOM 1813 O O . TYR A 1 240 ? 5.391 0.737 -10.284 1.00 95.69 240 TYR A O 1
ATOM 1821 N N . ASP A 1 241 ? 3.979 2.282 -11.097 1.00 94.62 241 ASP A N 1
ATOM 1822 C CA . ASP A 1 241 ? 3.866 1.676 -12.426 1.00 94.62 241 ASP A CA 1
ATOM 1823 C C . ASP A 1 241 ? 5.198 1.825 -13.190 1.00 94.62 241 ASP A C 1
ATOM 1825 O O . ASP A 1 241 ? 5.692 0.868 -13.782 1.00 94.62 241 ASP A O 1
ATOM 1829 N N . GLY A 1 242 ? 5.858 2.985 -13.081 1.00 96.00 242 GLY A N 1
ATOM 1830 C CA . GLY A 1 242 ? 7.192 3.227 -13.637 1.00 96.00 242 GLY A CA 1
ATOM 1831 C C . GLY A 1 242 ? 8.272 2.317 -13.045 1.00 96.00 242 GLY A C 1
ATOM 1832 O O . GLY A 1 242 ? 9.113 1.813 -13.788 1.00 96.00 242 GLY A O 1
ATOM 1833 N N . LEU A 1 243 ? 8.229 2.045 -11.736 1.00 96.25 243 LEU A N 1
ATOM 1834 C CA . LEU A 1 243 ? 9.094 1.052 -11.084 1.00 96.25 243 LEU A CA 1
ATOM 1835 C C . LEU A 1 243 ? 8.844 -0.362 -11.619 1.00 96.25 243 LEU A C 1
ATOM 1837 O O . LEU A 1 243 ? 9.802 -1.077 -11.897 1.00 96.25 243 LEU A O 1
ATOM 1841 N N . GLN A 1 244 ? 7.583 -0.756 -11.818 1.00 94.75 244 GLN A N 1
ATOM 1842 C CA . GLN A 1 244 ? 7.254 -2.072 -12.369 1.00 94.75 244 GLN A CA 1
ATOM 1843 C C . GLN A 1 244 ? 7.733 -2.213 -13.822 1.00 94.75 244 GLN A C 1
ATOM 1845 O O . GLN A 1 244 ? 8.274 -3.254 -14.194 1.00 94.75 244 GLN A O 1
ATOM 1850 N N . LEU A 1 245 ? 7.573 -1.168 -14.642 1.00 95.44 245 LEU A N 1
ATOM 1851 C CA . LEU A 1 245 ? 8.112 -1.128 -16.005 1.00 95.44 245 LEU A CA 1
ATOM 1852 C C . LEU A 1 245 ? 9.640 -1.183 -16.012 1.00 95.44 245 LEU A C 1
ATOM 1854 O O . LEU A 1 245 ? 10.213 -1.901 -16.826 1.00 95.44 245 LEU A O 1
ATOM 1858 N N . PHE A 1 246 ? 10.290 -0.473 -15.089 1.00 96.00 246 PHE A N 1
ATOM 1859 C CA . PHE A 1 246 ? 11.736 -0.523 -14.914 1.00 96.00 246 PHE A CA 1
ATOM 1860 C C . PHE A 1 246 ? 12.201 -1.945 -14.585 1.00 96.00 246 PHE A C 1
ATOM 1862 O O . PHE A 1 246 ? 13.077 -2.470 -15.269 1.00 96.00 246 PHE A O 1
ATOM 1869 N N . ASP A 1 247 ? 11.570 -2.603 -13.612 1.00 94.69 247 ASP A N 1
ATOM 1870 C CA . ASP A 1 247 ? 11.920 -3.968 -13.216 1.00 94.69 247 ASP A CA 1
ATOM 1871 C C . ASP A 1 247 ? 11.697 -4.960 -14.380 1.00 94.69 247 ASP A C 1
ATOM 1873 O O . ASP A 1 247 ? 12.571 -5.782 -14.669 1.00 94.69 247 ASP A O 1
ATOM 1877 N N . LYS A 1 248 ? 10.586 -4.827 -15.129 1.00 93.06 248 LYS A N 1
ATOM 1878 C CA . LYS A 1 248 ? 10.349 -5.598 -16.368 1.00 93.06 248 LYS A CA 1
ATOM 1879 C C . LYS A 1 248 ? 11.444 -5.336 -17.407 1.00 93.06 248 LYS A C 1
ATOM 1881 O O . LYS A 1 248 ? 11.920 -6.283 -18.030 1.00 93.06 248 LYS A O 1
ATOM 1886 N N . ALA A 1 249 ? 11.833 -4.080 -17.624 1.00 93.62 249 ALA A N 1
ATOM 1887 C CA . ALA A 1 249 ? 12.818 -3.714 -18.636 1.00 93.62 249 ALA A CA 1
ATOM 1888 C C . ALA A 1 249 ? 14.195 -4.293 -18.300 1.00 93.62 249 ALA A C 1
ATOM 1890 O O . ALA A 1 249 ? 14.822 -4.884 -19.173 1.00 93.62 249 ALA A O 1
ATOM 1891 N N . ILE A 1 250 ? 14.623 -4.211 -17.036 1.00 93.06 250 ILE A N 1
ATOM 1892 C CA . ILE A 1 250 ? 15.893 -4.783 -16.568 1.00 93.06 250 ILE A CA 1
ATOM 1893 C C . ILE A 1 250 ? 15.927 -6.310 -16.748 1.00 93.06 250 ILE A C 1
ATOM 1895 O O . ILE A 1 250 ? 16.949 -6.839 -17.176 1.00 93.06 250 ILE A O 1
ATOM 1899 N N . CYS A 1 251 ? 14.825 -7.019 -16.476 1.00 90.81 251 CYS A N 1
ATOM 1900 C CA . CYS A 1 251 ? 14.745 -8.474 -16.673 1.00 90.81 251 CYS A CA 1
ATOM 1901 C C . CYS A 1 251 ? 14.708 -8.906 -18.150 1.00 90.81 251 CYS A C 1
ATOM 1903 O O . CYS A 1 251 ? 15.156 -10.007 -18.471 1.00 90.81 251 CYS A O 1
ATOM 1905 N N . ASN A 1 252 ? 14.143 -8.083 -19.041 1.00 87.44 252 ASN A N 1
ATOM 1906 C CA . ASN A 1 252 ? 13.949 -8.431 -20.455 1.00 87.44 252 ASN A CA 1
ATOM 1907 C C . ASN A 1 252 ? 15.028 -7.860 -21.384 1.00 87.44 252 ASN A C 1
ATOM 1909 O O . ASN A 1 252 ? 15.143 -8.278 -22.536 1.00 87.44 252 ASN A O 1
ATOM 1913 N N . SER A 1 253 ? 15.845 -6.922 -20.907 1.00 79.50 253 SER A N 1
ATOM 1914 C CA . SER A 1 253 ? 16.891 -6.322 -21.718 1.00 79.50 253 SER A CA 1
ATOM 1915 C C . SER A 1 253 ? 18.139 -7.198 -21.775 1.00 79.50 253 SER A C 1
ATOM 1917 O O . SER A 1 253 ? 18.905 -7.274 -20.819 1.00 79.50 253 SER A O 1
ATOM 1919 N N . SER A 1 254 ? 18.413 -7.777 -22.938 1.00 67.69 254 SER A N 1
ATOM 1920 C CA . SER A 1 254 ? 19.704 -8.406 -23.238 1.00 67.69 254 SER A CA 1
ATOM 1921 C C . SER A 1 254 ? 20.808 -7.395 -23.599 1.00 67.69 254 SER A C 1
ATOM 1923 O O . SER A 1 254 ? 21.961 -7.790 -23.749 1.00 67.69 254 SER A O 1
ATOM 1925 N N . GLY A 1 255 ? 20.488 -6.095 -23.717 1.00 64.56 255 GLY A N 1
ATOM 1926 C CA . GLY A 1 255 ? 21.421 -5.062 -24.197 1.00 64.56 255 GLY A CA 1
ATOM 1927 C C . GLY A 1 255 ? 21.396 -3.707 -23.477 1.00 64.56 255 GLY A C 1
ATOM 1928 O O . GLY A 1 255 ? 22.098 -2.796 -23.915 1.00 64.56 255 GLY A O 1
ATOM 1929 N N . LEU A 1 256 ? 20.624 -3.525 -22.396 1.00 80.00 256 LEU A N 1
ATOM 1930 C CA . LEU A 1 256 ? 20.691 -2.275 -21.627 1.00 80.00 256 LEU A CA 1
ATOM 1931 C C . LEU A 1 256 ? 21.928 -2.283 -20.727 1.00 80.00 256 LEU A C 1
ATOM 1933 O O . LEU A 1 256 ? 22.147 -3.214 -19.955 1.00 80.00 256 LEU A O 1
ATOM 1937 N N . ASN A 1 257 ? 22.727 -1.218 -20.804 1.00 84.81 257 ASN A N 1
ATOM 1938 C CA . ASN A 1 257 ? 23.864 -1.034 -19.911 1.00 84.81 257 ASN A CA 1
ATOM 1939 C C . ASN A 1 257 ? 23.357 -0.758 -18.479 1.00 84.81 257 ASN A C 1
ATOM 1941 O O . ASN A 1 257 ? 22.709 0.274 -18.271 1.00 84.81 257 ASN A O 1
ATOM 1945 N N . PRO A 1 258 ? 23.689 -1.598 -17.479 1.00 82.94 258 PRO A N 1
ATOM 1946 C CA . PRO A 1 258 ? 23.247 -1.412 -16.096 1.00 82.94 258 PRO A CA 1
ATOM 1947 C C . PRO A 1 258 ? 23.676 -0.074 -15.487 1.00 82.94 258 PRO A C 1
ATOM 1949 O O . PRO A 1 258 ? 22.990 0.452 -14.617 1.00 82.94 258 PRO A O 1
ATOM 1952 N N . ALA A 1 259 ? 24.776 0.520 -15.961 1.00 88.88 259 ALA A N 1
ATOM 1953 C CA . ALA A 1 259 ? 25.231 1.833 -15.504 1.00 88.88 259 ALA A CA 1
ATOM 1954 C C . ALA A 1 259 ? 24.271 2.975 -15.889 1.00 88.88 259 ALA A C 1
ATOM 1956 O O . ALA A 1 259 ? 24.292 4.034 -15.268 1.00 88.88 259 ALA A O 1
ATOM 1957 N N . LEU A 1 260 ? 23.415 2.765 -16.895 1.00 93.31 260 LEU A N 1
ATOM 1958 C CA . LEU A 1 260 ? 22.424 3.738 -17.360 1.00 93.31 260 LEU A CA 1
ATOM 1959 C C . LEU A 1 260 ? 21.056 3.557 -16.691 1.00 93.31 260 LEU A C 1
ATOM 1961 O O . LEU A 1 260 ? 20.078 4.156 -17.142 1.00 93.31 260 LEU A O 1
ATOM 1965 N N . TRP A 1 261 ? 20.963 2.772 -15.611 1.00 94.75 261 TRP A N 1
ATOM 1966 C CA . TRP A 1 261 ? 19.697 2.539 -14.916 1.00 94.75 261 TRP A CA 1
ATOM 1967 C C . TRP A 1 261 ? 18.936 3.825 -14.531 1.00 94.75 261 TRP A C 1
ATOM 1969 O O . TRP A 1 261 ? 17.710 3.792 -14.633 1.00 94.75 261 TRP A O 1
ATOM 1979 N N . PRO A 1 262 ? 19.565 4.972 -14.170 1.00 97.00 262 PRO A N 1
ATOM 1980 C CA . PRO A 1 262 ? 18.796 6.177 -13.855 1.00 97.00 262 PRO A CA 1
ATOM 1981 C C . PRO A 1 262 ? 18.055 6.734 -15.078 1.00 97.00 262 PRO A C 1
ATOM 1983 O O . PRO A 1 262 ? 16.919 7.187 -14.957 1.00 97.00 262 PRO A O 1
ATOM 1986 N N . LEU A 1 263 ? 18.662 6.643 -16.269 1.00 97.25 263 LEU A N 1
ATOM 1987 C CA . LEU A 1 263 ? 18.031 7.041 -17.529 1.00 97.25 263 LEU A CA 1
ATOM 1988 C C . LEU A 1 263 ? 16.897 6.074 -17.900 1.00 97.25 263 LEU A C 1
ATOM 1990 O O . LEU A 1 263 ? 15.811 6.525 -18.251 1.00 97.25 263 LEU A O 1
ATOM 1994 N N . VAL A 1 264 ? 17.110 4.760 -17.739 1.00 97.06 264 VAL A N 1
ATOM 1995 C CA . VAL A 1 264 ? 16.061 3.739 -17.940 1.00 97.06 264 VAL A CA 1
ATOM 1996 C C . VAL A 1 264 ? 14.867 4.004 -17.017 1.00 97.06 264 VAL A C 1
ATOM 1998 O O . VAL A 1 264 ? 13.726 4.016 -17.474 1.00 97.06 264 VAL A O 1
ATOM 2001 N N . LEU A 1 265 ? 15.116 4.274 -15.732 1.00 97.75 265 LEU A N 1
ATOM 2002 C CA . LEU A 1 265 ? 14.079 4.578 -14.746 1.00 97.75 265 LEU A CA 1
ATOM 2003 C C . LEU A 1 265 ? 13.322 5.867 -15.086 1.00 97.75 265 LEU A C 1
ATOM 2005 O O . LEU A 1 265 ? 12.095 5.906 -14.971 1.00 97.75 265 LEU A O 1
ATOM 2009 N N . CYS A 1 266 ? 14.033 6.912 -15.518 1.00 97.69 266 CYS A N 1
ATOM 2010 C CA . CYS A 1 266 ? 13.424 8.165 -15.958 1.00 97.69 266 CYS A CA 1
ATOM 2011 C C . CYS A 1 266 ? 12.460 7.923 -17.132 1.00 97.69 266 CYS A C 1
ATOM 2013 O O . CYS A 1 266 ? 11.293 8.315 -17.057 1.00 97.69 266 CYS A O 1
ATOM 2015 N N . SER A 1 267 ? 12.905 7.194 -18.161 1.00 97.38 267 SER A N 1
ATOM 2016 C CA . SER A 1 267 ? 12.076 6.816 -19.311 1.00 97.38 267 SER A CA 1
ATOM 2017 C C . SER A 1 267 ? 10.878 5.946 -18.914 1.00 97.38 267 SER A C 1
ATOM 2019 O O . SER A 1 267 ? 9.766 6.215 -19.356 1.00 97.38 267 SER A O 1
ATOM 2021 N N . CYS A 1 268 ? 11.051 4.957 -18.029 1.00 97.50 268 CYS A N 1
ATOM 2022 C CA . CYS A 1 268 ? 9.940 4.133 -17.533 1.00 97.50 268 CYS A CA 1
ATOM 2023 C C . CYS A 1 268 ? 8.901 4.964 -16.764 1.00 97.50 268 CYS A C 1
ATOM 2025 O O . CYS A 1 268 ? 7.701 4.766 -16.940 1.00 97.50 268 CYS A O 1
ATOM 2027 N N . THR A 1 269 ? 9.348 5.933 -15.958 1.00 96.25 269 THR A N 1
ATOM 2028 C CA . THR A 1 269 ? 8.461 6.847 -15.216 1.00 96.25 269 THR A CA 1
ATOM 2029 C C . THR A 1 269 ? 7.650 7.731 -16.168 1.00 96.25 269 THR A C 1
ATOM 2031 O O . THR A 1 269 ? 6.452 7.923 -15.966 1.00 96.25 269 THR A O 1
ATOM 2034 N N . LEU A 1 270 ? 8.272 8.244 -17.236 1.00 95.62 270 LEU A N 1
ATOM 2035 C CA . LEU A 1 270 ? 7.588 9.036 -18.264 1.00 95.62 270 LEU A CA 1
ATOM 2036 C C . LEU A 1 270 ? 6.591 8.193 -19.072 1.00 95.62 270 LEU A C 1
ATOM 2038 O O . LEU A 1 270 ? 5.474 8.649 -19.308 1.00 95.62 270 LEU A O 1
ATOM 2042 N N . LEU A 1 271 ? 6.954 6.966 -19.457 1.00 95.69 271 LEU A N 1
ATOM 2043 C CA . LEU A 1 271 ? 6.055 6.035 -20.150 1.00 95.69 271 LEU A CA 1
ATOM 2044 C C . LEU A 1 271 ? 4.843 5.667 -19.281 1.00 95.69 271 LEU A C 1
ATOM 2046 O O . LEU A 1 271 ? 3.708 5.747 -19.754 1.00 95.69 271 LEU A O 1
ATOM 2050 N N . ALA A 1 272 ? 5.060 5.361 -17.999 1.00 94.56 272 ALA A N 1
ATOM 2051 C CA . ALA A 1 272 ? 3.981 5.119 -17.045 1.00 94.56 272 ALA A CA 1
ATOM 2052 C C . ALA A 1 272 ? 3.070 6.347 -16.898 1.00 94.56 272 ALA A C 1
ATOM 2054 O O . ALA A 1 272 ? 1.846 6.235 -16.986 1.00 94.56 272 ALA A O 1
ATOM 2055 N N . ALA A 1 273 ? 3.646 7.544 -16.752 1.00 92.19 273 ALA A N 1
ATOM 2056 C CA . ALA A 1 273 ? 2.874 8.781 -16.672 1.00 92.19 273 ALA A CA 1
ATOM 2057 C C . ALA A 1 273 ? 2.044 9.039 -17.941 1.00 92.19 273 ALA A C 1
ATOM 2059 O O . ALA A 1 273 ? 0.884 9.422 -17.819 1.00 92.19 273 ALA A O 1
ATOM 2060 N N . LYS A 1 274 ? 2.586 8.781 -19.142 1.00 90.88 274 LYS A N 1
ATOM 2061 C CA . LYS A 1 274 ? 1.841 8.876 -20.413 1.00 90.88 274 LYS A CA 1
ATOM 2062 C C . LYS A 1 274 ? 0.657 7.912 -20.437 1.00 90.88 274 LYS A C 1
ATOM 2064 O O . LYS A 1 274 ? -0.447 8.333 -20.769 1.00 90.88 274 LYS A O 1
ATOM 2069 N N . SER A 1 275 ? 0.868 6.653 -20.042 1.00 86.75 275 SER A N 1
ATOM 2070 C CA . SER A 1 275 ? -0.210 5.655 -19.994 1.00 86.75 275 SER A CA 1
ATOM 2071 C C . SER A 1 275 ? -1.332 6.064 -19.032 1.00 86.75 275 SER A C 1
ATOM 2073 O O . SER A 1 275 ? -2.502 6.013 -19.394 1.00 86.75 275 SER A O 1
ATOM 2075 N N . ASN A 1 276 ? -0.977 6.609 -17.865 1.00 81.56 276 ASN A N 1
ATOM 2076 C CA . ASN A 1 276 ? -1.935 7.071 -16.861 1.00 81.56 276 ASN A CA 1
ATOM 2077 C C . ASN A 1 276 ? -2.644 8.380 -17.255 1.00 81.56 276 ASN A C 1
ATOM 2079 O O . ASN A 1 276 ? -3.814 8.575 -16.923 1.00 81.56 276 ASN A O 1
ATOM 2083 N N . ALA A 1 277 ? -1.962 9.284 -17.962 1.00 75.12 277 ALA A N 1
ATOM 2084 C CA . ALA A 1 277 ? -2.535 10.546 -18.430 1.00 75.12 277 ALA A CA 1
ATOM 2085 C C . ALA A 1 277 ? -3.567 10.338 -19.550 1.00 75.12 277 ALA A C 1
ATOM 2087 O O . ALA A 1 277 ? -4.546 11.078 -19.614 1.00 75.12 277 ALA A O 1
ATOM 2088 N N . LEU A 1 278 ? -3.395 9.309 -20.389 1.00 61.06 278 LEU A N 1
ATOM 2089 C CA . LEU A 1 278 ? -4.409 8.906 -21.370 1.00 61.06 278 LEU A CA 1
ATOM 2090 C C . LEU A 1 278 ? -5.716 8.452 -20.695 1.00 61.06 278 LEU A C 1
ATOM 2092 O O . LEU A 1 278 ? -6.790 8.636 -21.262 1.00 61.06 278 LEU A O 1
ATOM 2096 N N . GLU A 1 279 ? -5.643 7.909 -19.476 1.00 59.28 279 GLU A N 1
ATOM 2097 C CA . GLU A 1 279 ? -6.820 7.526 -18.684 1.00 59.28 279 GLU A CA 1
ATOM 2098 C C . GLU A 1 279 ? -7.436 8.711 -17.918 1.00 59.28 279 GLU A C 1
ATOM 2100 O O . GLU A 1 279 ? -8.642 8.736 -17.661 1.00 59.28 279 GLU A O 1
ATOM 2105 N N . ARG A 1 280 ? -6.624 9.705 -17.530 1.00 60.47 280 ARG A N 1
ATOM 2106 C CA . ARG A 1 280 ? -7.036 10.857 -16.712 1.00 60.47 280 ARG A CA 1
ATOM 2107 C C . ARG A 1 280 ? -6.816 12.157 -17.487 1.00 60.47 280 ARG A C 1
ATOM 2109 O O . ARG A 1 280 ? -5.750 12.754 -17.389 1.00 60.47 280 ARG A O 1
ATOM 2116 N N . ASN A 1 281 ? -7.860 12.636 -18.168 1.00 55.44 281 ASN A N 1
ATOM 2117 C CA . ASN A 1 281 ? -7.929 13.853 -19.010 1.00 55.44 281 ASN A CA 1
ATOM 2118 C C . ASN A 1 281 ? -7.423 15.198 -18.401 1.00 55.44 281 ASN A C 1
ATOM 2120 O O . ASN A 1 281 ? -7.643 16.241 -19.004 1.00 55.44 281 ASN A O 1
ATOM 2124 N N . ASN A 1 282 ? -6.767 15.222 -17.234 1.00 54.34 282 ASN A N 1
ATOM 2125 C CA . ASN A 1 282 ? -6.422 16.428 -16.467 1.00 54.34 282 ASN A CA 1
ATOM 2126 C C . ASN A 1 282 ? -4.974 16.473 -15.930 1.00 54.34 282 ASN A C 1
ATOM 2128 O O . ASN A 1 282 ? -4.690 17.241 -15.010 1.00 54.34 282 ASN A O 1
ATOM 2132 N N . GLN A 1 283 ? -4.039 15.672 -16.449 1.00 63.72 283 GLN A N 1
ATOM 2133 C CA . GLN A 1 283 ? -2.657 15.713 -15.955 1.00 63.72 283 GLN A CA 1
ATOM 2134 C C . GLN A 1 283 ? -1.835 16.801 -16.665 1.00 63.72 283 GLN A C 1
ATOM 2136 O O . GLN A 1 283 ? -1.664 16.774 -17.882 1.00 63.72 283 GLN A O 1
ATOM 2141 N N . HIS A 1 284 ? -1.312 17.770 -15.903 1.00 75.94 284 HIS A N 1
ATOM 2142 C CA . HIS A 1 284 ? -0.372 18.762 -16.427 1.00 75.94 284 HIS A CA 1
ATOM 2143 C C . HIS A 1 284 ? 0.940 18.068 -16.803 1.00 75.94 284 HIS A C 1
ATOM 2145 O O . HIS A 1 284 ? 1.614 17.495 -15.946 1.00 75.94 284 HIS A O 1
ATOM 2151 N N . TRP A 1 285 ? 1.290 18.098 -18.088 1.00 88.25 285 TRP A N 1
ATOM 2152 C CA . TRP A 1 285 ? 2.530 17.510 -18.576 1.00 88.25 285 TRP A CA 1
ATOM 2153 C C . TRP A 1 285 ? 3.690 18.512 -18.439 1.00 88.25 285 TRP A C 1
ATOM 2155 O O . TRP A 1 285 ? 3.562 19.641 -18.924 1.00 88.25 285 TRP A O 1
ATOM 2165 N N . PRO A 1 286 ? 4.822 18.142 -17.810 1.00 90.38 286 PRO A N 1
ATOM 2166 C CA . PRO A 1 286 ? 5.957 19.044 -17.653 1.00 90.38 286 PRO A CA 1
ATOM 2167 C C . PRO A 1 286 ? 6.606 19.379 -19.001 1.00 90.38 286 PRO A C 1
ATOM 2169 O O . PRO A 1 286 ? 6.627 18.572 -19.932 1.00 90.38 286 PRO A O 1
ATOM 2172 N N . SER A 1 287 ? 7.185 20.577 -19.105 1.00 91.81 287 SER A N 1
ATOM 2173 C CA . SER A 1 287 ? 7.900 20.983 -20.317 1.00 91.81 287 SER A CA 1
ATOM 2174 C C . SER A 1 287 ? 9.156 20.132 -20.538 1.00 91.81 287 SER A C 1
ATOM 2176 O O . SER A 1 287 ? 9.797 19.677 -19.590 1.00 91.81 287 SER A O 1
ATOM 2178 N N . ALA A 1 288 ? 9.559 19.967 -21.800 1.00 92.25 288 ALA A N 1
ATOM 2179 C CA . ALA A 1 288 ? 10.777 19.235 -22.146 1.00 92.25 288 ALA A CA 1
ATOM 2180 C C . ALA A 1 288 ? 12.020 19.829 -21.449 1.00 92.25 288 ALA A C 1
ATOM 2182 O O . ALA A 1 288 ? 12.833 19.101 -20.890 1.00 92.25 288 ALA A O 1
ATOM 2183 N N . HIS A 1 289 ? 12.125 21.159 -21.371 1.00 93.44 289 HIS A N 1
ATOM 2184 C CA . HIS A 1 289 ? 13.207 21.815 -20.632 1.00 93.44 289 HIS A CA 1
ATOM 2185 C C . HIS A 1 289 ? 13.224 21.418 -19.145 1.00 93.44 289 HIS A C 1
ATOM 2187 O O . HIS A 1 289 ? 14.281 21.115 -18.594 1.00 93.44 289 HIS A O 1
ATOM 2193 N N . HIS A 1 290 ? 12.055 21.369 -18.497 1.00 93.75 290 HIS A N 1
ATOM 2194 C CA . HIS A 1 290 ? 11.939 20.971 -17.091 1.00 93.75 290 HIS A CA 1
ATOM 2195 C C . HIS A 1 290 ? 12.338 19.509 -16.861 1.00 93.75 290 HIS A C 1
ATOM 2197 O O . HIS A 1 290 ? 13.058 19.208 -15.906 1.00 93.75 290 HIS A O 1
ATOM 2203 N N . ILE A 1 291 ? 11.928 18.611 -17.765 1.00 94.88 291 ILE A N 1
ATOM 2204 C CA . ILE A 1 291 ? 12.314 17.193 -17.731 1.00 94.88 291 ILE A CA 1
ATOM 2205 C C . ILE A 1 291 ? 13.838 17.055 -17.827 1.00 94.88 291 ILE A C 1
ATOM 2207 O O . ILE A 1 291 ? 14.444 16.353 -17.015 1.00 94.88 291 ILE A O 1
ATOM 2211 N N . SER A 1 292 ? 14.467 17.749 -18.778 1.00 96.38 292 SER A N 1
ATOM 2212 C CA . SER A 1 292 ? 15.916 17.680 -18.989 1.00 96.38 292 SER A CA 1
ATOM 2213 C C . SER A 1 292 ? 16.703 18.211 -17.788 1.00 96.38 292 SER A C 1
ATOM 2215 O O . SER A 1 292 ? 17.563 17.509 -17.257 1.00 96.38 292 SER A O 1
ATOM 2217 N N . MET A 1 293 ? 16.341 19.394 -17.284 1.00 95.00 293 MET A N 1
ATOM 2218 C CA . MET A 1 293 ? 16.993 20.010 -16.122 1.00 95.00 293 MET A CA 1
ATOM 2219 C C . MET A 1 293 ? 16.898 19.154 -14.857 1.00 95.00 293 MET A C 1
ATOM 2221 O O . MET A 1 293 ? 17.864 19.028 -14.109 1.00 95.00 293 MET A O 1
ATOM 2225 N N . THR A 1 294 ? 15.734 18.557 -14.611 1.00 93.62 294 THR A N 1
ATOM 2226 C CA . THR A 1 294 ? 15.478 17.760 -13.405 1.00 93.62 294 THR A CA 1
ATOM 2227 C C . THR A 1 294 ? 16.153 16.391 -13.464 1.00 93.62 294 THR A C 1
ATOM 2229 O O . THR A 1 294 ? 16.672 15.904 -12.456 1.00 93.62 294 THR A O 1
ATOM 2232 N N . SER A 1 295 ? 16.112 15.746 -14.633 1.00 95.12 295 SER A N 1
ATOM 2233 C CA . SER A 1 295 ? 16.672 14.407 -14.827 1.00 95.12 295 SER A CA 1
ATOM 2234 C C . SER A 1 295 ? 18.191 14.414 -14.996 1.00 95.12 295 SER A C 1
ATOM 2236 O O . SER A 1 295 ? 18.837 13.431 -14.639 1.00 95.12 295 SER A O 1
ATOM 2238 N N . GLY A 1 296 ? 18.752 15.518 -15.502 1.00 96.06 296 GLY A N 1
ATOM 2239 C CA . GLY A 1 296 ? 20.158 15.637 -15.882 1.00 96.06 296 GLY A CA 1
ATOM 2240 C C . GLY A 1 296 ? 20.481 15.034 -17.253 1.00 96.06 296 GLY A C 1
ATOM 2241 O O . GLY A 1 296 ? 21.653 14.953 -17.612 1.00 96.06 296 GLY A O 1
ATOM 2242 N N . PHE A 1 297 ? 19.471 14.609 -18.020 1.00 97.12 297 PHE A N 1
ATOM 2243 C CA . PHE A 1 297 ? 19.640 13.993 -19.337 1.00 97.12 297 PHE A CA 1
ATOM 2244 C C . PHE A 1 297 ? 19.097 14.889 -20.450 1.00 97.12 297 PHE A C 1
ATOM 2246 O O . PHE A 1 297 ? 18.146 15.649 -20.248 1.00 97.12 297 PHE A O 1
ATOM 2253 N N . SER A 1 298 ? 19.679 14.795 -21.649 1.00 97.06 298 SER A N 1
ATOM 2254 C CA . SER A 1 298 ? 19.126 15.478 -22.821 1.00 97.06 298 SER A CA 1
ATOM 2255 C C . SER A 1 298 ? 17.814 14.821 -23.259 1.00 97.06 298 SER A C 1
ATOM 2257 O O . SER A 1 298 ? 17.576 13.634 -23.015 1.00 97.06 298 SER A O 1
ATOM 2259 N N . ILE A 1 299 ? 16.953 15.585 -23.929 1.00 96.19 299 ILE A N 1
ATOM 2260 C CA . ILE A 1 299 ? 15.665 15.070 -24.406 1.00 96.19 299 ILE A CA 1
ATOM 2261 C C . ILE A 1 299 ? 15.849 14.024 -25.502 1.00 96.19 299 ILE A C 1
ATOM 2263 O O . ILE A 1 299 ? 15.090 13.057 -25.547 1.00 96.19 299 ILE A O 1
ATOM 2267 N N . GLU A 1 300 ? 16.890 14.145 -26.325 1.00 97.06 300 GLU A N 1
ATOM 2268 C CA . GLU A 1 300 ? 17.234 13.122 -27.313 1.00 97.06 300 GLU A CA 1
ATOM 2269 C C . GLU A 1 300 ? 17.637 11.808 -26.634 1.00 97.06 300 GLU A C 1
ATOM 2271 O O . GLU A 1 300 ? 17.201 10.738 -27.065 1.00 97.06 300 GLU A O 1
ATOM 2276 N N . ALA A 1 301 ? 18.416 11.871 -25.546 1.00 97.12 301 ALA A N 1
ATOM 2277 C CA . ALA A 1 301 ? 18.818 10.690 -24.786 1.00 97.12 301 ALA A CA 1
ATOM 2278 C C . ALA A 1 301 ? 17.615 10.002 -24.125 1.00 97.12 301 ALA A C 1
ATOM 2280 O O . ALA A 1 301 ? 17.497 8.778 -24.187 1.00 97.12 301 ALA A O 1
ATOM 2281 N N . ILE A 1 302 ? 16.695 10.781 -23.545 1.00 97.06 302 ILE A N 1
ATOM 2282 C CA . ILE A 1 302 ? 15.455 10.260 -22.952 1.00 97.06 302 ILE A CA 1
ATOM 2283 C C . ILE A 1 302 ? 14.570 9.623 -24.022 1.00 97.06 302 ILE A C 1
ATOM 2285 O O . ILE A 1 302 ? 14.119 8.499 -23.827 1.00 97.06 302 ILE A O 1
ATOM 2289 N N . SER A 1 303 ? 14.359 10.296 -25.156 1.00 96.25 303 SER A N 1
ATOM 2290 C CA . SER A 1 303 ? 13.549 9.786 -26.270 1.00 96.25 303 SER A CA 1
ATOM 2291 C C . SER A 1 303 ? 14.125 8.486 -26.842 1.00 96.25 303 SER A C 1
ATOM 2293 O O . SER A 1 303 ? 13.412 7.500 -27.019 1.00 96.25 303 SER A O 1
ATOM 2295 N N . THR A 1 304 ? 15.445 8.439 -27.042 1.00 96.44 304 THR A N 1
ATOM 2296 C CA . THR A 1 304 ? 16.144 7.226 -27.490 1.00 96.44 304 THR A CA 1
ATOM 2297 C C . THR A 1 304 ? 15.991 6.097 -26.472 1.00 96.44 304 THR A C 1
ATOM 2299 O O . THR A 1 304 ? 15.718 4.957 -26.841 1.00 96.44 304 THR A O 1
ATOM 2302 N N . MET A 1 305 ? 16.122 6.400 -25.177 1.00 96.75 305 MET A N 1
ATOM 2303 C CA . MET A 1 305 ? 15.945 5.393 -24.137 1.00 96.75 305 MET A CA 1
ATOM 2304 C C . MET A 1 305 ? 14.489 4.925 -24.011 1.00 96.75 305 MET A C 1
ATOM 2306 O O . MET A 1 305 ? 14.272 3.736 -23.806 1.00 96.75 305 MET A O 1
ATOM 2310 N N . GLU A 1 306 ? 13.490 5.795 -24.186 1.00 96.19 306 GLU A N 1
ATOM 2311 C CA . GLU A 1 306 ? 12.079 5.383 -24.240 1.00 96.19 306 GLU A CA 1
ATOM 2312 C C . GLU A 1 306 ? 11.858 4.345 -25.349 1.00 96.19 306 GLU A C 1
ATOM 2314 O O . GLU A 1 306 ? 11.230 3.318 -25.100 1.00 96.19 306 GLU A O 1
ATOM 2319 N N . GLN A 1 307 ? 12.440 4.550 -26.536 1.00 95.38 307 GLN A N 1
ATOM 2320 C CA . GLN A 1 307 ? 12.377 3.571 -27.629 1.00 95.38 307 GLN A CA 1
ATOM 2321 C C . GLN A 1 307 ? 13.073 2.253 -27.272 1.00 95.38 307 GLN A C 1
ATOM 2323 O O . GLN A 1 307 ? 12.535 1.181 -27.544 1.00 95.38 307 GLN A O 1
ATOM 2328 N N . ASN A 1 308 ? 14.233 2.309 -26.612 1.00 94.88 308 ASN A N 1
ATOM 2329 C CA . ASN A 1 308 ? 14.939 1.107 -26.162 1.00 94.88 308 ASN A CA 1
ATOM 2330 C C . ASN A 1 308 ? 14.139 0.326 -25.109 1.00 94.88 308 ASN A C 1
ATOM 2332 O O . ASN A 1 308 ? 14.097 -0.902 -25.157 1.00 94.88 308 ASN A O 1
ATOM 2336 N N . VAL A 1 309 ? 13.484 1.025 -24.176 1.00 95.38 309 VAL A N 1
ATOM 2337 C CA . VAL A 1 309 ? 12.594 0.416 -23.177 1.00 95.38 309 VAL A CA 1
ATOM 2338 C C . VAL A 1 309 ? 11.388 -0.222 -23.861 1.00 95.38 309 VAL A C 1
ATOM 2340 O O . VAL A 1 309 ? 11.087 -1.380 -23.593 1.00 95.38 309 VAL A O 1
ATOM 2343 N N . LEU A 1 310 ? 10.733 0.483 -24.786 1.00 95.00 310 LEU A N 1
ATOM 2344 C CA . LEU A 1 310 ? 9.609 -0.064 -25.549 1.00 95.00 310 LEU A CA 1
ATOM 2345 C C . LEU A 1 310 ? 10.016 -1.300 -26.357 1.00 95.00 310 LEU A C 1
ATOM 2347 O O . LEU A 1 310 ? 9.280 -2.281 -26.375 1.00 95.00 310 LEU A O 1
ATOM 2351 N N . ALA A 1 311 ? 11.196 -1.292 -26.977 1.00 93.56 311 ALA A N 1
ATOM 2352 C CA . ALA A 1 311 ? 11.726 -2.454 -27.682 1.00 93.56 311 ALA A CA 1
ATOM 2353 C C . ALA A 1 311 ? 11.997 -3.631 -26.728 1.00 93.56 311 ALA A C 1
ATOM 2355 O O . ALA A 1 311 ? 11.594 -4.756 -27.022 1.00 93.56 311 ALA A O 1
ATOM 2356 N N . ALA A 1 312 ? 12.613 -3.378 -25.566 1.00 92.06 312 ALA A N 1
ATOM 2357 C CA . ALA A 1 312 ? 12.874 -4.401 -24.550 1.00 92.06 312 ALA A CA 1
ATOM 2358 C C . ALA A 1 312 ? 11.583 -5.012 -23.979 1.00 92.06 312 ALA A C 1
ATOM 2360 O O . ALA A 1 312 ? 11.548 -6.196 -23.655 1.00 92.06 312 ALA A O 1
ATOM 2361 N N . LEU A 1 313 ? 10.518 -4.215 -23.885 1.00 92.25 313 LEU A N 1
ATOM 2362 C CA . LEU A 1 313 ? 9.197 -4.640 -23.427 1.00 92.25 313 LEU A CA 1
ATOM 2363 C C . LEU A 1 313 ? 8.288 -5.137 -24.560 1.00 92.25 313 LEU A C 1
ATOM 2365 O O . LEU A 1 313 ? 7.133 -5.449 -24.303 1.00 92.25 313 LEU A O 1
ATOM 2369 N N . GLN A 1 314 ? 8.766 -5.195 -25.808 1.00 92.62 314 GLN A N 1
ATOM 2370 C CA . GLN A 1 314 ? 7.959 -5.566 -26.980 1.00 92.62 314 GLN A CA 1
ATOM 2371 C C . GLN A 1 314 ? 6.668 -4.734 -27.116 1.00 92.62 314 GLN A C 1
ATOM 2373 O O . GLN A 1 314 ? 5.621 -5.250 -27.492 1.00 92.62 314 GLN A O 1
ATOM 2378 N N . GLN A 1 315 ? 6.748 -3.435 -26.802 1.00 92.88 315 GLN A N 1
ATOM 2379 C CA . GLN A 1 315 ? 5.626 -2.484 -26.750 1.00 92.88 315 GLN A CA 1
ATOM 2380 C C . GLN A 1 315 ? 4.558 -2.802 -25.681 1.00 92.88 315 GLN A C 1
ATOM 2382 O O . GLN A 1 315 ? 3.552 -2.098 -25.599 1.00 92.88 315 GLN A O 1
ATOM 2387 N N . ASP A 1 316 ? 4.768 -3.806 -24.824 1.00 91.50 316 ASP A N 1
ATOM 2388 C CA . ASP A 1 316 ? 3.847 -4.154 -23.745 1.00 91.50 316 ASP A CA 1
ATOM 2389 C C . ASP A 1 316 ? 4.140 -3.373 -22.450 1.00 91.50 316 ASP A C 1
ATOM 2391 O O . ASP A 1 316 ? 4.969 -3.736 -21.603 1.00 91.50 316 ASP A O 1
ATOM 2395 N N . LEU A 1 317 ? 3.385 -2.289 -22.274 1.00 91.94 317 LEU A N 1
ATOM 2396 C CA . LEU A 1 317 ? 3.389 -1.468 -21.063 1.00 91.94 317 LEU A CA 1
ATOM 2397 C C . LEU A 1 317 ? 2.422 -1.978 -19.984 1.00 91.94 317 LEU A C 1
ATOM 2399 O O . LEU A 1 317 ? 2.268 -1.325 -18.950 1.00 91.94 317 LEU A O 1
ATOM 2403 N N . SER A 1 318 ? 1.783 -3.136 -20.186 1.00 89.62 318 SER A N 1
ATOM 2404 C CA . SER A 1 318 ? 0.879 -3.710 -19.190 1.00 89.62 318 SER A CA 1
ATOM 2405 C C . SER A 1 318 ? 1.658 -4.008 -17.915 1.00 89.62 318 SER A C 1
ATOM 2407 O O . SER A 1 318 ? 2.609 -4.798 -17.892 1.00 89.62 318 SER A O 1
ATOM 2409 N N . CYS A 1 319 ? 1.273 -3.354 -16.829 1.00 88.00 319 CYS A N 1
ATOM 2410 C CA . CYS A 1 319 ? 1.854 -3.573 -15.520 1.00 88.00 319 CYS A CA 1
ATOM 2411 C C . CYS A 1 319 ? 0.785 -3.391 -14.446 1.00 88.00 319 CYS A C 1
ATOM 2413 O O . CYS A 1 319 ? -0.176 -2.643 -14.617 1.00 88.00 319 CYS A O 1
ATOM 2415 N N . ILE A 1 320 ? 0.946 -4.111 -13.339 1.00 91.19 320 ILE A N 1
ATOM 2416 C CA . ILE A 1 320 ? 0.119 -3.924 -12.155 1.00 91.19 320 ILE A CA 1
ATOM 2417 C C . ILE A 1 320 ? 1.031 -3.744 -10.953 1.00 91.19 320 ILE A C 1
ATOM 2419 O O . ILE A 1 320 ? 1.754 -4.654 -10.552 1.00 91.19 320 ILE A O 1
ATOM 2423 N N . SER A 1 321 ? 1.036 -2.535 -10.402 1.00 93.75 321 SER A N 1
ATOM 2424 C CA . SER A 1 321 ? 1.853 -2.225 -9.240 1.00 93.75 321 SER A CA 1
ATOM 2425 C C . SER A 1 321 ? 1.164 -2.620 -7.932 1.00 93.75 321 SER A C 1
ATOM 2427 O O . SER A 1 321 ? -0.065 -2.680 -7.830 1.00 93.75 321 SER A O 1
ATOM 2429 N N . VAL A 1 322 ? 1.968 -2.847 -6.889 1.00 96.44 322 VAL A N 1
ATOM 2430 C CA . VAL A 1 322 ? 1.475 -3.147 -5.533 1.00 96.44 322 VAL A CA 1
ATOM 2431 C C . VAL A 1 322 ? 0.523 -2.048 -5.042 1.00 96.44 322 VAL A C 1
ATOM 2433 O O . VAL A 1 322 ? -0.513 -2.360 -4.459 1.00 96.44 322 VAL A O 1
ATOM 2436 N N . LEU A 1 323 ? 0.819 -0.772 -5.333 1.00 95.19 323 LEU A N 1
ATOM 2437 C CA . LEU A 1 323 ? -0.034 0.364 -4.967 1.00 95.19 323 LEU A CA 1
ATOM 2438 C C . LEU A 1 323 ? -1.456 0.220 -5.532 1.00 95.19 323 LEU A C 1
ATOM 2440 O O . LEU A 1 323 ? -2.413 0.372 -4.775 1.00 95.19 323 LEU A O 1
ATOM 2444 N N . ARG A 1 324 ? -1.607 -0.125 -6.818 1.00 92.75 324 ARG A N 1
ATOM 2445 C CA . ARG A 1 324 ? -2.924 -0.289 -7.461 1.00 92.75 324 ARG A CA 1
ATOM 2446 C C . ARG A 1 324 ? -3.750 -1.383 -6.791 1.00 92.75 324 ARG A C 1
ATOM 2448 O O . ARG A 1 324 ? -4.946 -1.212 -6.564 1.00 92.75 324 ARG A O 1
ATOM 2455 N N . VAL A 1 325 ? -3.117 -2.497 -6.424 1.00 96.69 325 VAL A N 1
ATOM 2456 C CA . VAL A 1 325 ? -3.823 -3.603 -5.760 1.00 96.69 325 VAL A CA 1
ATOM 2457 C C . VAL A 1 325 ? -4.138 -3.280 -4.296 1.00 96.69 325 VAL A C 1
ATOM 2459 O O . VAL A 1 325 ? -5.190 -3.682 -3.798 1.00 96.69 325 VAL A O 1
ATOM 2462 N N . VAL A 1 326 ? -3.287 -2.508 -3.606 1.00 96.31 326 VAL A N 1
ATOM 2463 C CA . VAL A 1 326 ? -3.607 -1.975 -2.271 1.00 96.31 326 VAL A CA 1
ATOM 2464 C C . VAL A 1 326 ? -4.809 -1.037 -2.355 1.00 96.31 326 VAL A C 1
ATOM 2466 O O . VAL A 1 326 ? -5.768 -1.240 -1.619 1.00 96.31 326 VAL A O 1
ATOM 2469 N N . GLN A 1 327 ? -4.806 -0.071 -3.277 1.00 92.25 327 GLN A N 1
ATOM 2470 C CA . GLN A 1 327 ? -5.934 0.837 -3.517 1.00 92.25 327 GLN A CA 1
ATOM 2471 C C . GLN A 1 327 ? -7.232 0.059 -3.778 1.00 92.25 327 GLN A C 1
ATOM 2473 O O . GLN A 1 327 ? -8.241 0.324 -3.132 1.00 92.25 327 GLN A O 1
ATOM 2478 N N . LEU A 1 328 ? -7.189 -0.978 -4.620 1.00 93.50 328 LEU A N 1
ATOM 2479 C CA . LEU A 1 328 ? -8.331 -1.862 -4.872 1.00 93.50 328 LEU A CA 1
ATOM 2480 C C . LEU A 1 328 ? -8.826 -2.581 -3.602 1.00 93.50 328 LEU A C 1
ATOM 2482 O O . LEU A 1 328 ? -10.029 -2.643 -3.343 1.00 93.50 328 LEU A O 1
ATOM 2486 N N . CYS A 1 329 ? -7.916 -3.097 -2.769 1.00 94.62 329 CYS A N 1
ATOM 2487 C CA . CYS A 1 329 ? -8.284 -3.682 -1.477 1.00 94.62 329 CYS A CA 1
ATOM 2488 C C . CYS A 1 329 ? -8.933 -2.645 -0.545 1.00 94.62 329 CYS A C 1
ATOM 2490 O O . CYS A 1 329 ? -9.903 -2.955 0.145 1.00 94.62 329 CYS A O 1
ATOM 2492 N N . LEU A 1 330 ? -8.419 -1.415 -0.522 1.00 90.62 330 LEU A N 1
ATOM 2493 C CA . LEU A 1 330 ? -8.966 -0.325 0.287 1.00 90.62 330 LEU A CA 1
ATOM 2494 C C . LEU A 1 330 ? -10.327 0.160 -0.224 1.00 90.62 330 LEU A C 1
ATOM 2496 O O . LEU A 1 330 ? -11.178 0.513 0.594 1.00 90.62 330 LEU A O 1
ATOM 2500 N N . GLU A 1 331 ? -10.575 0.088 -1.534 1.00 87.75 331 GLU A N 1
ATOM 2501 C CA . GLU A 1 331 ? -11.899 0.298 -2.127 1.00 87.75 331 GLU A CA 1
ATOM 2502 C C . GLU A 1 331 ? -12.889 -0.744 -1.641 1.00 87.75 331 GLU A C 1
ATOM 2504 O O . GLU A 1 331 ? -13.941 -0.381 -1.112 1.00 87.75 331 GLU A O 1
ATOM 2509 N N . ARG A 1 332 ? -12.520 -2.028 -1.694 1.00 91.00 332 ARG A N 1
ATOM 2510 C CA . ARG A 1 332 ? -13.394 -3.090 -1.187 1.00 91.00 332 ARG A CA 1
ATOM 2511 C C . ARG A 1 332 ? -13.707 -2.931 0.303 1.00 91.00 332 ARG A C 1
ATOM 2513 O O . ARG A 1 332 ? -14.789 -3.329 0.733 1.00 91.00 332 ARG A O 1
ATOM 2520 N N . LEU A 1 333 ? -12.779 -2.367 1.077 1.00 86.50 333 LEU A N 1
ATOM 2521 C CA . LEU A 1 333 ? -12.942 -2.096 2.507 1.00 86.50 333 LEU A CA 1
ATOM 2522 C C . LEU A 1 333 ? -13.644 -0.763 2.827 1.00 86.50 333 LEU A C 1
ATOM 2524 O O . LEU A 1 333 ? -13.896 -0.501 4.001 1.00 86.50 333 LEU A O 1
ATOM 2528 N N . GLY A 1 334 ? -13.951 0.072 1.830 1.00 79.50 334 GLY A N 1
ATOM 2529 C CA . GLY A 1 334 ? -14.655 1.341 2.028 1.00 79.50 334 GLY A CA 1
ATOM 2530 C C . GLY A 1 334 ? -13.812 2.460 2.656 1.00 79.50 334 GLY A C 1
ATOM 2531 O O . GLY A 1 334 ? -14.365 3.342 3.303 1.00 79.50 334 GLY A O 1
ATOM 2532 N N . TYR A 1 335 ? -12.483 2.452 2.485 1.00 74.94 335 TYR A N 1
ATOM 2533 C CA . TYR A 1 335 ? -11.594 3.510 3.016 1.00 74.94 335 TYR A CA 1
ATOM 2534 C C . TYR A 1 335 ? -11.656 4.834 2.242 1.00 74.94 335 TYR A C 1
ATOM 2536 O O . TYR A 1 335 ? -11.057 5.834 2.647 1.00 74.94 335 TYR A O 1
ATOM 2544 N N . TYR A 1 336 ? -12.348 4.837 1.113 1.00 67.19 336 TYR A N 1
ATOM 2545 C CA . TYR A 1 336 ? -12.530 5.999 0.271 1.00 67.19 336 TYR A CA 1
ATOM 2546 C C . TYR A 1 336 ? -13.747 6.793 0.727 1.00 67.19 336 TYR A C 1
ATOM 2548 O O . TYR A 1 336 ? -14.874 6.302 0.682 1.00 67.19 336 TYR A O 1
ATOM 2556 N N . MET A 1 337 ? -13.514 8.033 1.150 1.00 56.75 337 MET A N 1
ATOM 2557 C CA . MET A 1 337 ? -14.579 8.975 1.463 1.00 56.75 337 MET A CA 1
ATOM 2558 C C . MET A 1 337 ? -14.813 9.899 0.272 1.00 56.75 337 MET A C 1
ATOM 2560 O O . MET A 1 337 ? -13.860 10.360 -0.357 1.00 56.75 337 MET A O 1
ATOM 2564 N N . GLN A 1 338 ? -16.079 10.186 -0.029 1.00 54.75 338 GLN A N 1
ATOM 2565 C CA . GLN A 1 338 ? -16.413 11.309 -0.899 1.00 54.75 338 GLN A CA 1
ATOM 2566 C C . GLN A 1 338 ? -16.096 12.603 -0.144 1.00 54.75 338 GLN A C 1
ATOM 2568 O O . GLN A 1 338 ? -16.682 12.880 0.902 1.00 54.75 338 GLN A O 1
ATOM 2573 N N . GLY A 1 339 ? -15.125 13.356 -0.651 1.00 52.16 339 GLY A N 1
ATOM 2574 C CA . GLY A 1 339 ? -14.817 14.706 -0.210 1.00 52.16 339 GLY A CA 1
ATOM 2575 C C . GLY A 1 339 ? -15.952 15.672 -0.547 1.00 52.16 339 GLY A C 1
ATOM 2576 O O . GLY A 1 339 ? -16.818 15.380 -1.371 1.00 52.16 339 GLY A O 1
ATOM 2577 N N . GLU A 1 340 ? -15.936 16.846 0.084 1.00 47.03 340 GLU A N 1
ATOM 2578 C CA . GLU A 1 340 ? -16.929 17.913 -0.132 1.00 47.03 340 GLU A CA 1
ATOM 2579 C C . GLU A 1 340 ? -16.947 18.430 -1.584 1.00 47.03 340 GLU A C 1
ATOM 2581 O O . GLU A 1 340 ? -17.960 18.930 -2.061 1.00 47.03 340 GLU A O 1
ATOM 2586 N N . ASP A 1 341 ? -15.838 18.247 -2.302 1.00 46.34 341 ASP A N 1
ATOM 2587 C CA . ASP A 1 341 ? -15.644 18.527 -3.729 1.00 46.34 341 ASP A CA 1
ATOM 2588 C C . ASP A 1 341 ? -16.102 17.371 -4.646 1.00 46.34 341 ASP A C 1
ATOM 2590 O O . ASP A 1 341 ? -15.874 17.406 -5.854 1.00 46.34 341 ASP A O 1
ATOM 2594 N N . GLY A 1 342 ? -16.706 16.318 -4.085 1.00 48.53 342 GLY A N 1
ATOM 2595 C CA . GLY A 1 342 ? -17.048 15.084 -4.793 1.00 48.53 342 GLY A CA 1
ATOM 2596 C C . GLY A 1 342 ? -15.841 14.191 -5.106 1.00 48.53 342 GLY A C 1
ATOM 2597 O O . GLY A 1 342 ? -16.012 13.127 -5.703 1.00 48.53 342 GLY A O 1
ATOM 2598 N N . SER A 1 343 ? -14.622 14.581 -4.705 1.00 51.56 343 SER A N 1
ATOM 2599 C CA . SER A 1 343 ? -13.420 13.785 -4.953 1.00 51.56 343 SER A CA 1
ATOM 2600 C C . SER A 1 343 ? -13.324 12.622 -3.973 1.00 51.56 343 SER A C 1
ATOM 2602 O O . SER A 1 343 ? -13.480 12.777 -2.766 1.00 51.56 343 SER A O 1
ATOM 2604 N N . ILE A 1 344 ? -13.049 11.428 -4.484 1.00 56.38 344 ILE A N 1
ATOM 2605 C CA . ILE A 1 344 ? -12.831 10.256 -3.645 1.00 56.38 344 ILE A CA 1
ATOM 2606 C C . ILE A 1 344 ? -11.412 10.331 -3.061 1.00 56.38 344 ILE A C 1
ATOM 2608 O O . ILE A 1 344 ? -10.429 10.224 -3.794 1.00 56.38 344 ILE A O 1
ATOM 2612 N N . LYS A 1 345 ? -11.295 10.523 -1.742 1.00 62.81 345 LYS A N 1
ATOM 2613 C CA . LYS A 1 345 ? -10.009 10.642 -1.038 1.00 62.81 345 LYS A CA 1
ATOM 2614 C C . LYS A 1 345 ? -9.914 9.623 0.094 1.00 62.81 345 LYS A C 1
ATOM 2616 O O . LYS A 1 345 ? -10.875 9.355 0.813 1.00 62.81 345 LYS A O 1
ATOM 2621 N N . LEU A 1 346 ? -8.729 9.039 0.232 1.00 67.44 346 LEU A N 1
ATOM 2622 C CA . LEU A 1 346 ? -8.382 8.193 1.368 1.00 67.44 346 LEU A CA 1
ATOM 2623 C C . LEU A 1 346 ? -8.180 9.085 2.605 1.00 67.44 346 LEU A C 1
ATOM 2625 O O . LEU A 1 346 ? -7.653 10.192 2.475 1.00 67.44 346 LEU A O 1
ATOM 2629 N N . SER A 1 347 ? -8.551 8.612 3.798 1.00 64.75 347 SER A N 1
ATOM 2630 C CA . SER A 1 347 ? -8.243 9.330 5.047 1.00 64.75 347 SER A CA 1
ATOM 2631 C C . SER A 1 347 ? -6.738 9.628 5.158 1.00 64.75 347 SER A C 1
ATOM 2633 O O . SER A 1 347 ? -5.910 8.765 4.849 1.00 64.75 347 SER A O 1
ATOM 2635 N N . GLY A 1 348 ? -6.379 10.835 5.613 1.00 63.53 348 GLY A N 1
ATOM 2636 C CA . GLY A 1 348 ? -5.000 11.340 5.610 1.00 63.53 348 GLY A CA 1
ATOM 2637 C C . GLY A 1 348 ? -4.000 10.435 6.339 1.00 63.53 348 GLY A C 1
ATOM 2638 O O . GLY A 1 348 ? -2.934 10.142 5.797 1.00 63.53 348 GLY A O 1
ATOM 2639 N N . CYS A 1 349 ? -4.359 9.910 7.514 1.00 65.88 349 CYS A N 1
ATOM 2640 C CA . CYS A 1 349 ? -3.500 8.987 8.260 1.00 65.88 349 CYS A CA 1
ATOM 2641 C C . CYS A 1 349 ? -3.345 7.632 7.561 1.00 65.88 349 CYS A C 1
ATOM 2643 O O . CYS A 1 349 ? -2.245 7.088 7.495 1.00 65.88 349 CYS A O 1
ATOM 2645 N N . THR A 1 350 ? -4.417 7.122 6.945 1.00 76.44 350 THR A N 1
ATOM 2646 C CA . THR A 1 350 ? -4.359 5.879 6.166 1.00 76.44 350 THR A CA 1
ATOM 2647 C C . THR A 1 350 ? -3.453 6.047 4.953 1.00 76.44 350 THR A C 1
ATOM 2649 O O . THR 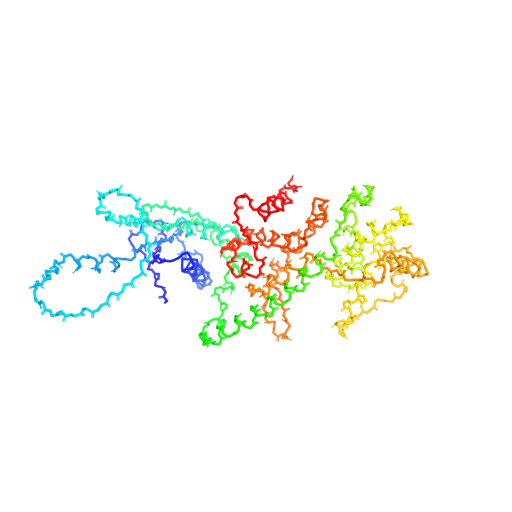A 1 350 ? -2.638 5.171 4.680 1.00 76.44 350 THR A O 1
ATOM 2652 N N . ALA A 1 351 ? -3.536 7.188 4.265 1.00 80.25 351 ALA A N 1
ATOM 2653 C CA . ALA A 1 351 ? -2.685 7.482 3.120 1.00 80.25 351 ALA A CA 1
ATOM 2654 C C . ALA A 1 351 ? -1.207 7.571 3.524 1.00 80.25 351 ALA A C 1
ATOM 2656 O O . ALA A 1 351 ? -0.359 6.963 2.872 1.00 80.25 351 ALA A O 1
ATOM 2657 N N . ALA A 1 352 ? -0.898 8.270 4.621 1.00 81.88 352 ALA A N 1
ATOM 2658 C CA . ALA A 1 352 ? 0.468 8.400 5.120 1.00 81.88 352 ALA A CA 1
ATOM 2659 C C . ALA A 1 352 ? 1.079 7.039 5.499 1.00 81.88 352 ALA A C 1
ATOM 2661 O O . ALA A 1 352 ? 2.180 6.716 5.045 1.00 81.88 352 ALA A O 1
ATOM 2662 N N . THR A 1 353 ? 0.356 6.207 6.264 1.00 85.12 353 THR A N 1
ATOM 2663 C CA . THR A 1 353 ? 0.811 4.848 6.611 1.00 85.12 353 THR A CA 1
ATOM 2664 C C . THR A 1 353 ? 0.999 3.990 5.361 1.00 85.12 353 THR A C 1
ATOM 2666 O O . THR A 1 353 ? 2.019 3.316 5.231 1.00 85.12 353 THR A O 1
ATOM 2669 N N . MET A 1 354 ? 0.046 4.041 4.425 1.00 90.69 354 MET A N 1
ATOM 2670 C CA . MET A 1 354 ? 0.090 3.277 3.179 1.00 90.69 354 MET A CA 1
ATOM 2671 C C . MET A 1 354 ? 1.336 3.615 2.355 1.00 90.69 354 MET A C 1
ATOM 2673 O O . MET A 1 354 ? 2.098 2.714 2.013 1.00 90.69 354 MET A O 1
ATOM 2677 N N . TYR A 1 355 ? 1.576 4.896 2.056 1.00 90.88 355 TYR A N 1
ATOM 2678 C CA . TYR A 1 355 ? 2.723 5.302 1.238 1.00 90.88 355 TYR A CA 1
ATOM 2679 C C . TYR A 1 355 ? 4.060 5.061 1.944 1.00 90.88 355 TYR A C 1
ATOM 2681 O O . TYR A 1 355 ? 5.016 4.641 1.294 1.00 90.88 355 TYR A O 1
ATOM 2689 N N . SER A 1 356 ? 4.128 5.268 3.264 1.00 91.00 356 SER A N 1
ATOM 2690 C CA . SER A 1 356 ? 5.329 4.963 4.051 1.00 91.00 356 SER A CA 1
ATOM 2691 C C . SER A 1 356 ? 5.682 3.473 3.987 1.00 91.00 356 SER A C 1
ATOM 2693 O O . SER A 1 356 ? 6.830 3.117 3.714 1.00 91.00 356 SER A O 1
ATOM 2695 N N . LEU A 1 357 ? 4.692 2.594 4.174 1.00 94.06 357 LEU A N 1
ATOM 2696 C CA . LEU A 1 357 ? 4.897 1.149 4.114 1.00 94.06 357 LEU A CA 1
ATOM 2697 C C . LEU A 1 357 ? 5.236 0.682 2.695 1.00 94.06 357 LEU A C 1
ATOM 2699 O O . LEU A 1 357 ? 6.180 -0.084 2.519 1.00 94.06 357 LEU A O 1
ATOM 2703 N N . LEU A 1 358 ? 4.524 1.175 1.678 1.00 95.69 358 LEU A N 1
ATOM 2704 C CA . LEU A 1 358 ? 4.790 0.834 0.279 1.00 95.69 358 LEU A CA 1
ATOM 2705 C C . LEU A 1 358 ? 6.195 1.248 -0.170 1.00 95.69 358 LEU A C 1
ATOM 2707 O O . LEU A 1 358 ? 6.839 0.486 -0.887 1.00 95.69 358 LEU A O 1
ATOM 2711 N N . ALA A 1 359 ? 6.708 2.394 0.290 1.00 94.75 359 ALA A N 1
ATOM 2712 C CA . ALA A 1 359 ? 8.076 2.808 -0.012 1.00 94.75 359 ALA A CA 1
ATOM 2713 C C . ALA A 1 359 ? 9.101 1.825 0.578 1.00 94.75 359 ALA A C 1
ATOM 2715 O O . ALA A 1 359 ? 10.040 1.421 -0.107 1.00 94.75 359 ALA A O 1
ATOM 2716 N N . LYS A 1 360 ? 8.893 1.374 1.824 1.00 95.38 360 LYS A N 1
ATOM 2717 C CA . LYS A 1 360 ? 9.738 0.348 2.462 1.00 95.38 360 LYS A CA 1
ATOM 2718 C C . LYS A 1 360 ? 9.666 -0.990 1.725 1.00 95.38 360 LYS A C 1
ATOM 2720 O O . LYS A 1 360 ? 10.700 -1.609 1.485 1.00 95.38 360 LYS A O 1
ATOM 2725 N N . VAL A 1 361 ? 8.462 -1.408 1.336 1.00 96.88 361 VAL A N 1
ATOM 2726 C CA . VAL A 1 361 ? 8.228 -2.621 0.541 1.00 96.88 361 VAL A CA 1
ATOM 2727 C C . VAL A 1 361 ? 8.957 -2.533 -0.799 1.00 96.88 361 VAL A C 1
ATOM 2729 O O . VAL A 1 361 ? 9.700 -3.448 -1.137 1.00 96.88 361 VAL A O 1
ATOM 2732 N N . ALA A 1 362 ? 8.831 -1.419 -1.523 1.00 96.00 362 ALA A N 1
ATOM 2733 C CA . ALA A 1 362 ? 9.491 -1.216 -2.811 1.00 96.00 362 ALA A CA 1
ATOM 2734 C C . ALA A 1 362 ? 11.024 -1.258 -2.712 1.00 96.00 362 ALA A C 1
ATOM 2736 O O . ALA A 1 362 ? 11.682 -1.734 -3.639 1.00 96.00 362 ALA A O 1
ATOM 2737 N N . CYS A 1 363 ? 11.599 -0.789 -1.599 1.00 96.06 363 CYS A N 1
ATOM 2738 C CA . CYS A 1 363 ? 13.040 -0.861 -1.346 1.00 96.06 363 CYS A CA 1
ATOM 2739 C C . CYS A 1 363 ? 13.546 -2.292 -1.111 1.00 96.06 363 CYS A C 1
ATOM 2741 O O . CYS A 1 363 ? 14.746 -2.528 -1.230 1.00 96.06 363 CYS A O 1
ATOM 2743 N N . SER A 1 364 ? 12.672 -3.241 -0.763 1.00 94.69 364 SER A N 1
ATOM 2744 C CA . SER A 1 364 ? 13.074 -4.604 -0.432 1.00 94.69 364 SER A CA 1
ATOM 2745 C C . SER A 1 364 ? 13.315 -5.445 -1.694 1.00 94.69 364 SER A C 1
ATOM 2747 O O . SER A 1 364 ? 12.382 -5.667 -2.462 1.00 94.69 364 SER A O 1
ATOM 2749 N N . PRO A 1 365 ? 14.521 -6.004 -1.904 1.00 92.81 365 PRO A N 1
ATOM 2750 C CA . PRO A 1 365 ? 14.766 -6.915 -3.023 1.00 92.81 365 PRO A CA 1
ATOM 2751 C C . PRO A 1 365 ? 13.940 -8.206 -2.948 1.00 92.81 365 PRO A C 1
ATOM 2753 O O . PRO A 1 365 ? 13.658 -8.811 -3.973 1.00 92.81 365 PRO A O 1
ATOM 2756 N N . TRP A 1 366 ? 13.542 -8.627 -1.741 1.00 92.81 366 TRP A N 1
ATOM 2757 C CA . TRP A 1 366 ? 12.848 -9.898 -1.505 1.00 92.81 366 TRP A CA 1
ATOM 2758 C C . TRP A 1 366 ? 11.455 -9.955 -2.137 1.00 92.81 366 TRP A C 1
ATOM 2760 O O . TRP A 1 366 ? 10.989 -11.030 -2.495 1.00 92.81 366 TRP A O 1
ATOM 2770 N N . VAL A 1 367 ? 10.789 -8.805 -2.285 1.00 92.06 367 VAL A N 1
ATOM 2771 C CA . VAL A 1 367 ? 9.449 -8.760 -2.887 1.00 92.06 367 VAL A CA 1
ATOM 2772 C C . VAL A 1 367 ? 9.481 -8.775 -4.416 1.00 92.06 367 VAL A C 1
ATOM 2774 O O . VAL A 1 367 ? 8.433 -8.942 -5.038 1.00 92.06 367 VAL A O 1
ATOM 2777 N N . LEU A 1 368 ? 10.658 -8.617 -5.035 1.00 91.12 368 LEU A N 1
ATOM 2778 C CA . LEU A 1 368 ? 10.796 -8.762 -6.482 1.00 91.12 368 LEU A CA 1
ATOM 2779 C C . LEU A 1 368 ? 10.494 -10.211 -6.872 1.00 91.12 368 LEU A C 1
ATOM 2781 O O . LEU A 1 368 ? 10.908 -11.140 -6.192 1.00 91.12 368 LEU A O 1
ATOM 2785 N N . GLY A 1 369 ? 9.728 -10.395 -7.948 1.00 89.12 369 GLY A N 1
ATOM 2786 C CA . GLY A 1 369 ? 9.267 -11.709 -8.415 1.00 89.12 369 GLY A CA 1
ATOM 2787 C C . GLY A 1 369 ? 8.190 -12.379 -7.554 1.00 89.12 369 GLY A C 1
ATOM 2788 O O . GLY A 1 369 ? 7.735 -13.465 -7.904 1.00 89.12 369 GLY A O 1
ATOM 2789 N N . ILE A 1 370 ? 7.714 -11.735 -6.483 1.00 94.75 370 ILE A N 1
ATOM 2790 C CA . ILE A 1 370 ? 6.463 -12.115 -5.815 1.00 94.75 370 ILE A CA 1
ATOM 2791 C C . ILE A 1 370 ? 5.294 -11.438 -6.539 1.00 94.75 370 ILE A C 1
ATOM 2793 O O . ILE A 1 370 ? 5.425 -10.321 -7.039 1.00 94.75 370 ILE A O 1
ATOM 2797 N N . ARG A 1 371 ? 4.132 -12.104 -6.589 1.00 95.00 371 ARG A N 1
ATOM 2798 C CA . ARG A 1 371 ? 2.907 -11.534 -7.169 1.00 95.00 371 ARG A CA 1
ATOM 2799 C C . ARG A 1 371 ? 2.566 -10.194 -6.497 1.00 95.00 371 ARG A C 1
ATOM 2801 O O . ARG A 1 371 ? 2.378 -10.188 -5.272 1.00 95.00 371 ARG A O 1
ATOM 2808 N N . PRO A 1 372 ? 2.430 -9.086 -7.251 1.00 95.88 372 PRO A N 1
ATOM 2809 C CA . PRO A 1 372 ? 2.037 -7.787 -6.707 1.00 95.88 372 PRO A CA 1
ATOM 2810 C C . PRO A 1 372 ? 0.804 -7.840 -5.798 1.00 95.88 372 PRO A C 1
ATOM 2812 O O . PRO A 1 372 ? 0.752 -7.157 -4.778 1.00 95.88 372 PRO A O 1
ATOM 2815 N N . SER A 1 373 ? -0.165 -8.696 -6.115 1.00 97.38 373 SER A N 1
ATOM 2816 C CA . SER A 1 373 ? -1.403 -8.894 -5.375 1.00 97.38 373 SER A CA 1
ATOM 2817 C C . SER A 1 373 ? -1.203 -9.562 -4.020 1.00 97.38 373 SER A C 1
ATOM 2819 O O . SER A 1 373 ? -1.908 -9.225 -3.067 1.00 97.38 373 SER A O 1
ATOM 2821 N N . LEU A 1 374 ? -0.228 -10.465 -3.904 1.00 97.75 374 LEU A N 1
ATOM 2822 C CA . LEU A 1 374 ? 0.142 -11.096 -2.640 1.00 97.75 374 LEU A CA 1
ATOM 2823 C C . LEU A 1 374 ? 0.899 -10.108 -1.742 1.00 97.75 374 LEU A C 1
ATOM 2825 O O . LEU A 1 374 ? 0.594 -9.990 -0.555 1.00 97.75 374 LEU A O 1
ATOM 2829 N N . VAL A 1 375 ? 1.826 -9.338 -2.323 1.00 97.69 375 VAL A N 1
ATOM 2830 C CA . VAL A 1 375 ? 2.538 -8.258 -1.619 1.00 97.69 375 VAL A CA 1
ATOM 2831 C C . VAL A 1 375 ? 1.562 -7.177 -1.151 1.00 97.69 375 VAL A C 1
ATOM 2833 O O . VAL A 1 375 ? 1.651 -6.708 -0.016 1.00 97.69 375 VAL A O 1
ATOM 2836 N N . ALA A 1 376 ? 0.580 -6.819 -1.980 1.00 97.75 376 ALA A N 1
ATOM 2837 C CA . ALA A 1 376 ? -0.463 -5.865 -1.627 1.00 97.75 376 ALA A CA 1
ATOM 2838 C C . ALA A 1 376 ? -1.357 -6.380 -0.495 1.00 97.75 376 ALA A C 1
ATOM 2840 O O . ALA A 1 376 ? -1.613 -5.645 0.457 1.00 97.75 376 ALA A O 1
ATOM 2841 N N . ALA A 1 377 ? -1.784 -7.646 -0.549 1.00 98.12 377 ALA A N 1
ATOM 2842 C CA . ALA A 1 377 ? -2.557 -8.268 0.523 1.00 98.12 377 ALA A CA 1
ATOM 2843 C C . ALA A 1 377 ? -1.793 -8.233 1.857 1.00 98.12 377 ALA A C 1
ATOM 2845 O O . ALA A 1 377 ? -2.342 -7.794 2.868 1.00 98.12 377 ALA 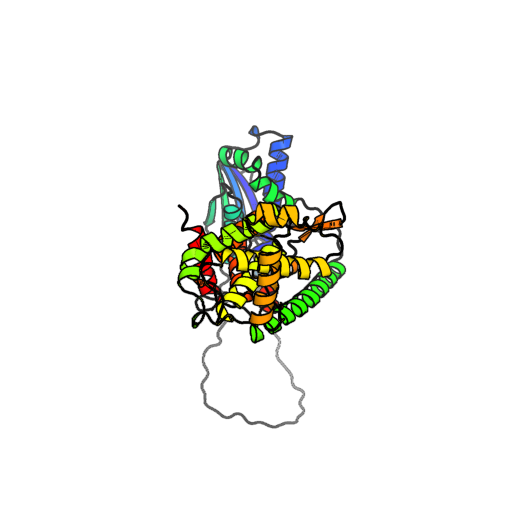A O 1
ATOM 2846 N N . ALA A 1 378 ? -0.508 -8.603 1.853 1.00 98.06 378 ALA A N 1
ATOM 2847 C CA . ALA A 1 378 ? 0.344 -8.522 3.036 1.00 98.06 378 ALA A CA 1
ATOM 2848 C C . ALA A 1 378 ? 0.499 -7.080 3.545 1.00 98.06 378 ALA A C 1
ATOM 2850 O O . ALA A 1 378 ? 0.346 -6.823 4.739 1.00 98.06 378 ALA A O 1
ATOM 2851 N N . THR A 1 379 ? 0.715 -6.126 2.637 1.00 97.19 379 THR A N 1
ATOM 2852 C CA . THR A 1 379 ? 0.794 -4.691 2.953 1.00 97.19 379 THR A CA 1
ATOM 2853 C C . THR A 1 379 ? -0.488 -4.203 3.632 1.00 97.19 379 THR A C 1
ATOM 2855 O O . THR A 1 379 ? -0.416 -3.515 4.647 1.00 97.19 379 THR A O 1
ATOM 2858 N N . VAL A 1 380 ? -1.667 -4.603 3.141 1.00 95.88 380 VAL A N 1
ATOM 2859 C CA . VAL A 1 380 ? -2.965 -4.258 3.748 1.00 95.88 380 VAL A CA 1
ATOM 2860 C C . VAL A 1 380 ? -3.120 -4.886 5.131 1.00 95.88 380 VAL A C 1
ATOM 2862 O O . VAL A 1 380 ? -3.571 -4.203 6.049 1.00 95.88 380 VAL A O 1
ATOM 2865 N N . VAL A 1 381 ? -2.726 -6.151 5.316 1.00 95.94 381 VAL A N 1
ATOM 2866 C CA . VAL A 1 381 ? -2.754 -6.809 6.635 1.00 95.94 381 VAL A CA 1
ATOM 2867 C C . VAL A 1 381 ? -1.898 -6.037 7.637 1.00 95.94 381 VAL A C 1
ATOM 2869 O O . VAL A 1 381 ? -2.384 -5.702 8.718 1.00 95.94 381 VAL A O 1
ATOM 2872 N N . VAL A 1 382 ? -0.653 -5.716 7.278 1.00 95.31 382 VAL A N 1
ATOM 2873 C CA . VAL A 1 382 ? 0.276 -4.992 8.157 1.00 95.31 382 VAL A CA 1
ATOM 2874 C C . VAL A 1 382 ? -0.217 -3.576 8.433 1.00 95.31 382 VAL A C 1
ATOM 2876 O O . VAL A 1 382 ? -0.256 -3.158 9.588 1.00 95.31 382 VAL A O 1
ATOM 2879 N N . MET A 1 383 ? -0.689 -2.859 7.412 1.00 91.75 383 MET A N 1
ATOM 2880 C CA . MET A 1 383 ? -1.278 -1.530 7.584 1.00 91.75 383 MET A CA 1
ATOM 2881 C C . MET A 1 383 ? -2.463 -1.565 8.559 1.00 91.75 383 MET A C 1
ATOM 2883 O O . MET A 1 383 ? -2.549 -0.737 9.464 1.00 91.75 383 MET A O 1
ATOM 2887 N N . ARG A 1 384 ? -3.349 -2.560 8.432 1.00 90.44 384 ARG A N 1
ATOM 2888 C CA . ARG A 1 384 ? -4.483 -2.747 9.346 1.00 90.44 384 ARG A CA 1
ATOM 2889 C C . ARG A 1 384 ? -4.038 -3.118 10.758 1.00 90.44 384 ARG A C 1
ATOM 2891 O O . ARG A 1 384 ? -4.666 -2.647 11.699 1.00 90.44 384 ARG A O 1
ATOM 2898 N N . ARG A 1 385 ? -2.976 -3.915 10.931 1.00 89.94 385 ARG A N 1
ATOM 2899 C CA . ARG A 1 385 ? -2.388 -4.218 12.253 1.00 89.94 385 ARG A CA 1
ATOM 2900 C C . ARG A 1 385 ? -1.868 -2.955 12.931 1.00 89.94 385 ARG A C 1
ATOM 2902 O O . ARG A 1 385 ? -2.248 -2.695 14.067 1.00 89.94 385 ARG A O 1
ATOM 2909 N N . VAL A 1 386 ? -1.093 -2.142 12.210 1.00 86.62 386 VAL A N 1
ATOM 2910 C CA . VAL A 1 386 ? -0.582 -0.850 12.702 1.00 86.62 386 VAL A CA 1
ATOM 2911 C C . VAL A 1 386 ? -1.732 0.080 13.102 1.00 86.62 386 VAL A C 1
ATOM 2913 O O . VAL A 1 386 ? -1.665 0.728 14.137 1.00 86.62 386 VAL A O 1
ATOM 2916 N N . GLN A 1 387 ? -2.823 0.088 12.333 1.00 81.69 387 GLN A N 1
ATOM 2917 C CA . GLN A 1 387 ? -4.022 0.889 12.612 1.00 81.69 387 GLN A CA 1
ATOM 2918 C C . GLN A 1 387 ? -4.983 0.259 13.633 1.00 81.69 387 GLN A C 1
ATOM 2920 O O . GLN A 1 387 ? -6.069 0.791 13.858 1.00 81.69 387 GLN A O 1
ATOM 2925 N N . GLY A 1 388 ? -4.669 -0.909 14.200 1.00 80.00 388 GLY A N 1
ATOM 2926 C CA . GLY A 1 388 ? -5.566 -1.586 15.140 1.00 80.00 388 GLY A CA 1
ATOM 2927 C C . GLY A 1 388 ? -6.878 -2.098 14.530 1.00 80.00 388 GLY A C 1
ATOM 2928 O O . GLY A 1 388 ? -7.835 -2.395 15.243 1.00 80.00 388 GLY A O 1
ATOM 2929 N N . SER A 1 389 ? -6.953 -2.190 13.204 1.00 81.69 389 SER A N 1
ATOM 2930 C CA . SER A 1 389 ? -8.147 -2.594 12.470 1.00 81.69 389 SER A CA 1
ATOM 2931 C C . SER A 1 389 ? -8.289 -4.113 12.434 1.00 81.69 389 SER A C 1
ATOM 2933 O O . SER A 1 389 ? -7.460 -4.824 11.857 1.00 81.69 389 SER A O 1
ATOM 2935 N N . VAL A 1 390 ? -9.390 -4.607 12.998 1.00 79.56 390 VAL A N 1
ATOM 2936 C CA . VAL A 1 390 ? -9.746 -6.030 13.024 1.00 79.56 390 VAL A CA 1
ATOM 2937 C C . VAL A 1 390 ? -11.043 -6.321 12.248 1.00 79.56 390 VAL A C 1
ATOM 2939 O O . VAL A 1 390 ? -11.919 -5.460 12.175 1.00 79.56 390 VAL A O 1
ATOM 2942 N N . PRO A 1 391 ? -11.197 -7.523 11.662 1.00 84.88 391 PRO A N 1
ATOM 2943 C CA . PRO A 1 391 ? -10.138 -8.511 11.448 1.00 84.88 391 PRO A CA 1
ATOM 2944 C C . PRO A 1 391 ? -9.022 -7.938 10.555 1.00 84.88 391 PRO A C 1
ATOM 2946 O O . PRO A 1 391 ? -9.278 -7.096 9.688 1.00 84.88 391 PRO A O 1
ATOM 2949 N N . HIS A 1 392 ? -7.775 -8.361 10.787 1.00 89.50 392 HIS A N 1
ATOM 2950 C CA . HIS A 1 392 ? -6.624 -7.872 10.013 1.00 89.50 392 HIS A CA 1
ATOM 2951 C C . HIS A 1 392 ? -6.715 -8.284 8.540 1.00 89.50 392 HIS A C 1
ATOM 2953 O O . HIS A 1 392 ? -6.317 -7.523 7.664 1.00 89.50 392 HIS A O 1
ATOM 2959 N N . TRP A 1 393 ? -7.332 -9.439 8.273 1.00 94.31 393 TRP A N 1
ATOM 2960 C CA . TRP A 1 393 ? -7.720 -9.885 6.940 1.00 94.31 393 TRP A CA 1
ATOM 2961 C C . TRP A 1 393 ? -9.219 -10.223 6.901 1.00 94.31 393 TRP A C 1
ATOM 2963 O O . TRP A 1 393 ? -9.621 -11.295 7.354 1.00 94.31 393 TRP A O 1
ATOM 2973 N N . PRO A 1 394 ? -10.080 -9.293 6.450 1.00 91.56 394 PRO A N 1
ATOM 2974 C CA . PRO A 1 394 ? -11.523 -9.515 6.395 1.00 91.56 394 PRO A CA 1
ATOM 2975 C C . PRO A 1 394 ? -11.949 -10.537 5.338 1.00 91.56 394 PRO A C 1
ATOM 2977 O O . PRO A 1 394 ? -11.383 -10.592 4.247 1.00 91.56 394 PRO A O 1
ATOM 2980 N N . THR A 1 395 ? -13.036 -11.266 5.612 1.00 89.94 395 THR A N 1
ATOM 2981 C CA . THR A 1 395 ? -13.614 -12.258 4.688 1.00 89.94 395 THR A CA 1
ATOM 2982 C C . THR A 1 395 ? -13.953 -11.665 3.320 1.00 89.94 395 THR A C 1
ATOM 2984 O O . THR A 1 395 ? -13.797 -12.343 2.313 1.00 89.94 395 THR A O 1
ATOM 2987 N N . ALA A 1 396 ? -14.344 -10.388 3.251 1.00 90.31 396 ALA A N 1
ATOM 2988 C CA . ALA A 1 396 ? -14.578 -9.697 1.983 1.00 90.31 396 ALA A CA 1
ATOM 2989 C C . ALA A 1 396 ? -13.332 -9.688 1.074 1.00 90.31 396 ALA A C 1
ATOM 2991 O O . ALA A 1 396 ? -13.448 -9.933 -0.125 1.00 90.31 396 ALA A O 1
ATOM 2992 N N . LEU A 1 397 ? -12.141 -9.468 1.645 1.00 96.12 397 LEU A N 1
ATOM 2993 C CA . LEU A 1 397 ? -10.883 -9.538 0.899 1.00 96.12 397 LEU A CA 1
ATOM 2994 C C . LEU A 1 397 ? -10.470 -10.981 0.622 1.00 96.12 397 LEU A C 1
ATOM 2996 O O . LEU A 1 397 ? -10.010 -11.271 -0.477 1.00 96.12 397 LEU A O 1
ATOM 3000 N N . GLN A 1 398 ? -10.680 -11.903 1.563 1.00 96.00 398 GLN A N 1
ATOM 3001 C CA . GLN A 1 398 ? -10.436 -13.329 1.324 1.00 96.00 398 GLN A CA 1
ATOM 3002 C C . GLN A 1 398 ? -11.276 -13.867 0.155 1.00 96.00 398 GLN A C 1
ATOM 3004 O O . GLN A 1 398 ? -10.750 -14.592 -0.679 1.00 96.00 398 GLN A O 1
ATOM 3009 N N . LEU A 1 399 ? -12.555 -13.496 0.054 1.00 94.19 399 LEU A N 1
ATOM 3010 C CA . LEU A 1 399 ? -13.426 -13.910 -1.051 1.00 94.19 399 LEU A CA 1
ATOM 3011 C C . LEU A 1 399 ? -12.993 -13.289 -2.383 1.00 94.19 399 LEU A C 1
ATOM 3013 O O . LEU A 1 399 ? -12.966 -13.984 -3.393 1.00 94.19 399 LEU A O 1
ATOM 3017 N N . MET A 1 400 ? -12.611 -12.008 -2.378 1.00 95.75 400 MET A N 1
ATOM 3018 C CA . MET A 1 400 ? -12.142 -11.306 -3.578 1.00 95.75 400 MET A CA 1
ATOM 3019 C C . MET A 1 400 ? -10.805 -11.860 -4.095 1.00 95.75 400 MET A C 1
ATOM 3021 O O . MET A 1 400 ? -10.617 -12.019 -5.296 1.00 95.75 400 MET A O 1
ATOM 3025 N N . THR A 1 401 ? -9.869 -12.147 -3.188 1.00 96.44 401 THR A N 1
ATOM 3026 C CA . THR A 1 401 ? -8.474 -12.472 -3.534 1.00 96.44 401 THR A CA 1
ATOM 3027 C C . THR A 1 401 ? -8.136 -13.955 -3.480 1.00 96.44 401 THR A C 1
ATOM 3029 O O . THR A 1 401 ? -7.100 -14.363 -3.997 1.00 96.44 401 THR A O 1
ATOM 3032 N N . SER A 1 402 ? -8.982 -14.764 -2.841 1.00 95.62 402 SER A N 1
ATOM 3033 C CA . SER A 1 402 ? -8.728 -16.163 -2.469 1.00 95.62 402 SER A CA 1
ATOM 3034 C C . SER A 1 402 ? -7.554 -16.388 -1.504 1.00 95.62 402 SER A C 1
ATOM 3036 O O . SER A 1 402 ? -7.285 -17.534 -1.153 1.00 95.62 402 SER A O 1
ATOM 3038 N N . TYR A 1 403 ? -6.872 -15.339 -1.030 1.00 96.44 403 TYR A N 1
ATOM 3039 C CA . TYR A 1 403 ? -5.796 -15.490 -0.053 1.00 96.44 403 TYR A CA 1
ATOM 3040 C C . TYR A 1 403 ? -6.351 -15.714 1.351 1.00 96.44 403 TYR A C 1
ATOM 3042 O O . TYR A 1 403 ? -7.242 -14.999 1.815 1.00 96.44 403 TYR A O 1
ATOM 3050 N N . THR A 1 404 ? -5.781 -16.686 2.056 1.00 93.94 404 THR A N 1
ATOM 3051 C CA . THR A 1 404 ? -6.109 -17.001 3.449 1.00 93.94 404 THR A CA 1
ATOM 3052 C C . THR A 1 404 ? -4.978 -16.554 4.357 1.00 93.94 404 THR A C 1
ATOM 3054 O O . THR A 1 404 ? -3.827 -16.862 4.068 1.00 93.94 404 THR A O 1
ATOM 3057 N N . LEU A 1 405 ? -5.290 -15.888 5.469 1.00 92.50 405 LEU A N 1
ATOM 3058 C CA . LEU A 1 405 ? -4.300 -15.563 6.496 1.00 92.50 405 LEU A CA 1
ATOM 3059 C C . LEU A 1 405 ? -4.264 -16.691 7.535 1.00 92.50 405 LEU A C 1
ATOM 3061 O O . LEU A 1 405 ? -5.051 -16.702 8.479 1.00 92.50 405 LEU A O 1
ATOM 3065 N N . SER A 1 406 ? -3.377 -17.661 7.330 1.00 90.81 406 SER A N 1
ATOM 3066 C CA . SER A 1 406 ? -3.131 -18.783 8.248 1.00 90.81 406 SER A CA 1
ATOM 3067 C C . SER A 1 406 ? -1.629 -18.995 8.449 1.00 90.81 406 SER A C 1
ATOM 3069 O O . SER A 1 406 ? -0.834 -18.560 7.617 1.00 90.81 406 SER A O 1
ATOM 3071 N N . THR A 1 407 ? -1.222 -19.665 9.532 1.00 84.50 407 THR A N 1
ATOM 3072 C CA . THR A 1 407 ? 0.188 -19.776 9.965 1.00 84.50 407 THR A CA 1
ATOM 3073 C C . THR A 1 407 ? 1.155 -20.229 8.864 1.00 84.50 407 THR A C 1
ATOM 3075 O O . THR A 1 407 ? 2.278 -19.744 8.821 1.00 84.50 407 THR A O 1
ATOM 3078 N N . ASN A 1 408 ? 0.705 -21.091 7.946 1.00 85.50 408 ASN A N 1
ATOM 3079 C CA . ASN A 1 408 ? 1.527 -21.660 6.868 1.00 85.50 408 ASN A CA 1
ATOM 3080 C C . ASN A 1 408 ? 1.122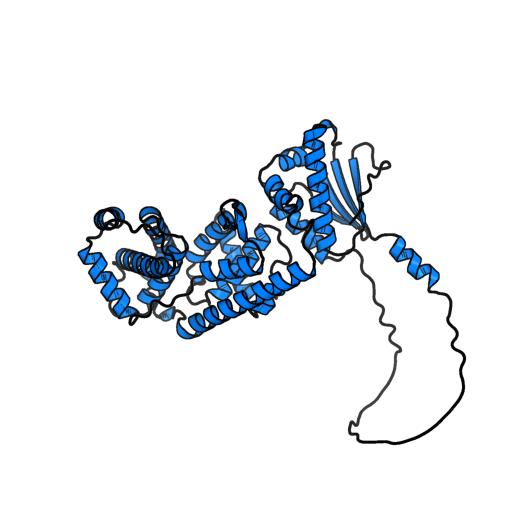 -21.172 5.465 1.00 85.50 408 ASN A C 1
ATOM 3082 O O . ASN A 1 408 ? 1.458 -21.806 4.471 1.00 85.50 408 ASN A O 1
ATOM 3086 N N . SER A 1 409 ? 0.342 -20.095 5.371 1.00 92.94 409 SER A N 1
ATOM 3087 C CA . SER A 1 409 ? -0.048 -19.519 4.079 1.00 92.94 409 SER A CA 1
ATOM 3088 C C . SER A 1 409 ? 1.066 -18.663 3.474 1.00 92.94 409 SER A C 1
ATOM 3090 O O . SER A 1 409 ? 1.789 -17.979 4.202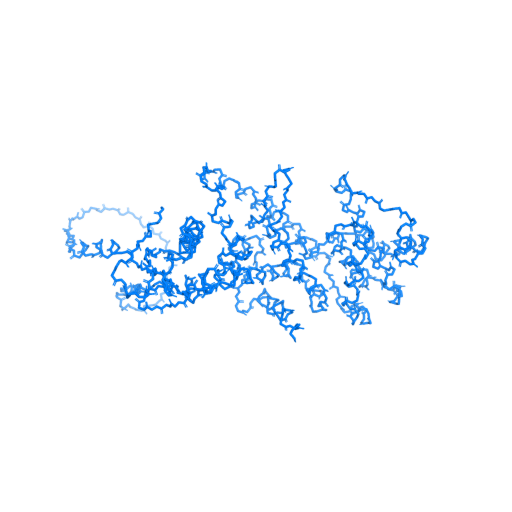 1.00 92.94 409 SER A O 1
ATOM 3092 N N . ASP A 1 410 ? 1.128 -18.600 2.140 1.00 94.62 410 ASP A N 1
ATOM 3093 C CA . ASP A 1 410 ? 2.018 -17.675 1.419 1.00 94.62 410 ASP A CA 1
ATOM 3094 C C . ASP A 1 410 ? 1.806 -16.227 1.876 1.00 94.62 410 ASP A C 1
ATOM 3096 O O . ASP A 1 410 ? 2.759 -15.474 2.078 1.00 94.62 410 ASP A O 1
ATOM 3100 N N . LEU A 1 411 ? 0.544 -15.851 2.123 1.00 97.00 411 LEU A N 1
ATOM 3101 C CA . LEU A 1 411 ? 0.195 -14.536 2.649 1.00 97.00 411 LEU A CA 1
ATOM 3102 C C . LEU A 1 411 ? 0.887 -14.273 3.990 1.00 97.00 411 LEU A C 1
ATOM 3104 O O . LEU A 1 411 ? 1.466 -13.207 4.168 1.00 97.00 411 LEU A O 1
ATOM 3108 N N . GLN A 1 412 ? 0.870 -15.229 4.920 1.00 96.75 412 GLN A N 1
ATOM 3109 C CA . GLN A 1 412 ? 1.518 -15.064 6.221 1.00 96.75 412 GLN A CA 1
ATOM 3110 C C . GLN A 1 412 ? 3.044 -14.938 6.098 1.00 96.75 412 GLN A C 1
ATOM 3112 O O . GLN A 1 412 ? 3.635 -14.138 6.821 1.00 96.75 412 GLN A O 1
ATOM 3117 N N . MET A 1 413 ? 3.679 -15.654 5.166 1.00 95.38 413 MET A N 1
ATOM 3118 C CA . MET A 1 413 ? 5.120 -15.519 4.905 1.00 95.38 413 MET A CA 1
ATOM 3119 C C . MET A 1 413 ? 5.481 -14.106 4.441 1.00 95.38 413 MET A C 1
ATOM 3121 O O . MET A 1 413 ? 6.400 -13.487 4.980 1.00 95.38 413 MET A O 1
ATOM 3125 N N . VAL A 1 414 ? 4.716 -13.559 3.492 1.00 97.62 414 VAL A N 1
ATOM 3126 C CA . VAL A 1 414 ? 4.918 -12.185 3.011 1.00 97.62 414 VAL A CA 1
ATOM 3127 C C . VAL A 1 414 ? 4.579 -11.165 4.102 1.00 97.62 414 VAL A C 1
ATOM 3129 O O . VAL A 1 414 ? 5.292 -10.177 4.244 1.00 97.62 414 VAL A O 1
ATOM 3132 N N . VAL A 1 415 ? 3.552 -11.409 4.926 1.00 97.19 415 VAL A N 1
ATOM 3133 C CA . VAL A 1 415 ? 3.222 -10.555 6.082 1.00 97.19 415 VAL A CA 1
ATOM 3134 C C . VAL A 1 415 ? 4.400 -10.459 7.049 1.00 97.19 415 VAL A C 1
ATOM 3136 O O . VAL A 1 415 ? 4.788 -9.345 7.382 1.00 97.19 415 VAL A O 1
ATOM 3139 N N . MET A 1 416 ? 5.012 -11.581 7.444 1.00 95.62 416 MET A N 1
ATOM 3140 C CA . MET A 1 416 ? 6.171 -11.567 8.351 1.00 95.62 416 MET A CA 1
ATOM 3141 C C . MET A 1 416 ? 7.338 -10.758 7.780 1.00 95.62 416 MET A C 1
ATOM 3143 O O . MET A 1 416 ? 7.986 -10.001 8.505 1.00 95.62 416 MET A O 1
ATOM 3147 N N . HIS A 1 417 ? 7.581 -10.873 6.471 1.00 96.06 417 HIS A N 1
ATOM 3148 C CA . HIS A 1 417 ? 8.592 -10.059 5.804 1.00 96.06 417 HIS A CA 1
ATOM 3149 C C . HIS A 1 417 ? 8.249 -8.568 5.863 1.00 96.06 417 HIS A C 1
ATOM 3151 O O . HIS A 1 417 ? 9.069 -7.770 6.312 1.00 96.06 417 HIS A O 1
ATOM 3157 N N . VAL A 1 418 ? 7.030 -8.182 5.476 1.00 96.31 418 VAL A N 1
ATOM 3158 C CA . VAL A 1 418 ? 6.584 -6.778 5.494 1.00 96.31 418 VAL A CA 1
ATOM 3159 C C . VAL A 1 418 ? 6.619 -6.189 6.913 1.00 96.31 418 VAL A C 1
ATOM 3161 O O . VAL A 1 418 ? 7.000 -5.033 7.081 1.00 96.31 418 VAL A O 1
ATOM 3164 N N . GLU A 1 419 ? 6.295 -6.974 7.943 1.00 95.12 419 GLU A N 1
ATOM 3165 C CA . GLU A 1 419 ? 6.425 -6.563 9.349 1.00 95.12 419 GLU A CA 1
ATOM 3166 C C . GLU A 1 419 ? 7.882 -6.323 9.754 1.00 95.12 419 GLU A C 1
ATOM 3168 O O . GLU A 1 419 ? 8.173 -5.343 10.439 1.00 95.12 419 GLU A O 1
ATOM 3173 N N . SER A 1 420 ? 8.818 -7.155 9.287 1.00 95.00 420 SER A N 1
ATOM 3174 C CA . SER A 1 420 ? 10.246 -6.963 9.570 1.00 95.00 420 SER A CA 1
ATOM 3175 C C . SER A 1 420 ? 10.779 -5.624 9.034 1.00 95.00 420 SER A C 1
ATOM 3177 O O . SER A 1 420 ? 11.611 -4.990 9.684 1.00 95.00 420 SER A O 1
ATOM 3179 N N . LEU A 1 421 ? 10.229 -5.127 7.916 1.00 93.50 421 LEU A N 1
ATOM 3180 C CA . LEU A 1 421 ? 10.590 -3.825 7.335 1.00 93.50 421 LEU A CA 1
ATOM 3181 C C . LEU A 1 421 ? 10.149 -2.637 8.210 1.00 93.50 421 LEU A C 1
ATOM 3183 O O . LEU A 1 421 ? 10.683 -1.530 8.085 1.00 93.50 421 LEU A O 1
ATOM 3187 N N . LEU A 1 422 ? 9.167 -2.832 9.096 1.00 87.56 422 LEU A N 1
ATOM 3188 C CA . LEU A 1 422 ? 8.802 -1.818 10.086 1.00 87.56 422 LEU A CA 1
ATOM 3189 C C . LEU A 1 422 ? 9.847 -1.720 11.201 1.00 87.56 422 LEU A C 1
ATOM 3191 O O . LEU A 1 422 ? 10.109 -0.613 11.667 1.00 87.56 422 LEU A O 1
ATOM 3195 N N . LEU A 1 423 ? 10.452 -2.849 11.583 1.00 80.38 423 LEU A N 1
ATOM 3196 C CA . LEU A 1 423 ? 11.410 -2.954 12.687 1.00 80.38 423 LEU A CA 1
ATOM 3197 C C . LEU A 1 423 ? 12.839 -2.565 12.292 1.00 80.38 423 LEU A C 1
ATOM 3199 O O . LEU A 1 423 ? 13.592 -2.084 13.129 1.00 80.38 423 LEU A O 1
ATOM 3203 N N . SER A 1 424 ? 13.223 -2.729 11.024 1.00 67.44 424 SER A N 1
ATOM 3204 C CA . SER A 1 424 ? 14.595 -2.518 10.534 1.00 67.44 424 SER A CA 1
ATOM 3205 C C . SER A 1 424 ? 15.058 -1.046 10.470 1.00 67.44 424 SER A C 1
ATOM 3207 O O . SER A 1 424 ? 15.966 -0.727 9.705 1.00 67.44 424 SER A O 1
ATOM 3209 N N . GLN A 1 425 ? 14.415 -0.135 11.209 1.00 47.66 425 GLN A N 1
ATOM 3210 C CA . GLN A 1 425 ? 14.746 1.297 11.277 1.00 47.66 425 GLN A CA 1
ATOM 3211 C C . GLN A 1 425 ? 14.655 1.887 12.702 1.00 47.66 425 GLN A C 1
ATOM 3213 O O . GLN A 1 425 ? 14.430 3.090 12.841 1.00 47.66 425 GLN A O 1
ATOM 3218 N N . THR A 1 426 ? 14.833 1.071 13.750 1.00 40.72 426 THR A N 1
ATOM 3219 C CA . THR A 1 426 ? 15.348 1.577 15.040 1.00 40.72 426 THR A CA 1
ATOM 3220 C C . THR A 1 426 ? 16.862 1.605 15.027 1.00 40.72 426 THR A C 1
ATOM 3222 O O . THR A 1 426 ? 17.435 0.520 14.769 1.00 40.72 426 THR A O 1
#

Foldseek 3Di:
DWDKDFDPPDDPQEGEIETEDDDLVVLLLVVLLVLLVVLVCCVPVNLVVGGQKYKYKYAHDCVVVVVVVVPPDDDDDDDDDDDDDDDDDDDDDDDDDDDDDPDPPPPPPDARDVSSQLLNVLQCVLLVHQWDWDCDPSMIMTMHGSVSSSVSSPDPSVVVSNCVSVPCVPVDDDPVNVVVVLVVLLVVLLVVVVVLVVLLVPQFFDVVQADPVVLVCQLVLLVLLVQLCVLQVHDVQLSQLLLSLLSLLRSQDPDDDPVCSLLLSLLSSVVSRVVVCVVPVDDDGDDQVSSCVSSVHHSVSSVVSNVSSCVSCVVDSDDDGLLNLLVSVCSSVVQWDQDPVRDTDGPPVLVVLLVVLSSLVSSDSVCRSPRSNLLSLLSQLLSCSSNSHPPSRDVSNCVSNVFDPDPPGPSVVSNVVSVVSVVPPD